Protein AF-A0A951Z6G1-F1 (afdb_monomer)

Nearest PDB structures (foldseek):
  1ems-assembly1_A  TM=3.982E-01  e=7.925E-02  Caenorhabditis elegans
  4cw5-assembly1_B  TM=5.734E-01  e=1.419E+00  Bacillus velezensis FZB42
  4bfa-assembly1_A  TM=3.305E-01  e=5.021E-01  Escherichia coli K-12
  4cw5-assembly1_A  TM=4.698E-01  e=5.347E+00  Bacillus velezensis FZB42
  4bfa-assembly2_B  TM=3.394E-01  e=3.003E+00  Escherichia coli K-12

Secondary structure (DSSP, 8-state):
-EEEEEEE-S----SS----------TTSS--------SPPTT--EEEEEEEE-SSSSSS--TTPPB-TT-EEE-SS-EEE--TTSEEEEE--SSEEEEE-PPTTEE--B-TT--B--EEEE-TT-----TT--PPP--SPPS---EEEEE----SEEEEEEEB---B-SHHHHHHHIIIIIHHHTT---SEEEEES-SBSS-GGGHHHHHHHHHTT-S-EEEE--TTSS-TT-SSGGGTTHHHHHHH--SSEEEEETTEEEEE---EEEEEEEE-TTSPEEEEE--HHHHHHHHHHHHHTS-TTSEEEEE-SS-GGGBTTHHHHHHHHHT-SSEEEEE--SSS-EEEEE-GGGT--SSSPEEEEEPPBSSSSSS-SSB-TTS-B----TTSPPSEEEEEEEETTEEEEEEEETTS-TT--EEEE--S---TTTTTTPEEEEEETT--TT---EE-STTTSPPEEPEEEEE--HHHHHHHHHHHHS---

Radius of gyration: 23.87 Å; Cα contacts (8 Å, |Δi|>4): 1150; chains: 1; bounding box: 63×53×75 Å

Structure (mmCIF, N/CA/C/O backbone):
data_AF-A0A951Z6G1-F1
#
_entry.id   AF-A0A951Z6G1-F1
#
loop_
_atom_site.group_PDB
_atom_site.id
_atom_site.type_symbol
_atom_site.label_atom_id
_atom_site.label_alt_id
_atom_site.label_comp_id
_atom_site.label_asym_id
_atom_site.label_entity_id
_atom_site.label_seq_id
_atom_site.pdbx_PDB_ins_code
_atom_site.Cartn_x
_atom_site.Cartn_y
_atom_site.Cartn_z
_atom_site.occupancy
_atom_site.B_iso_or_equiv
_atom_site.auth_seq_id
_atom_site.auth_comp_id
_atom_site.auth_asym_id
_atom_site.auth_atom_id
_atom_site.pdbx_PDB_model_num
ATOM 1 N N . MET A 1 1 ? -26.902 8.037 33.866 1.00 57.97 1 MET A N 1
ATOM 2 C CA . MET A 1 1 ? -25.616 7.777 33.207 1.00 57.97 1 MET A CA 1
ATOM 3 C C . MET A 1 1 ? -25.495 8.686 32.016 1.00 57.97 1 MET A C 1
ATOM 5 O O . MET A 1 1 ? -26.462 8.793 31.263 1.00 57.97 1 MET A O 1
ATOM 9 N N . SER A 1 2 ? -24.341 9.326 31.852 1.00 50.84 2 SER A N 1
ATOM 10 C CA . SER A 1 2 ? -23.960 9.840 30.542 1.00 50.84 2 SER A CA 1
ATOM 11 C C . SER A 1 2 ? -23.234 8.713 29.802 1.00 50.84 2 SER A C 1
ATOM 13 O O . SER A 1 2 ? -22.459 7.964 30.395 1.00 50.84 2 SER A O 1
ATOM 15 N N . ALA A 1 3 ? -23.573 8.510 28.535 1.00 57.66 3 ALA A N 1
ATOM 16 C CA . ALA A 1 3 ? -22.978 7.473 27.709 1.00 57.66 3 ALA A CA 1
ATOM 17 C C . ALA A 1 3 ? -22.070 8.165 26.703 1.00 57.66 3 ALA A C 1
ATOM 19 O O . ALA A 1 3 ? -22.550 8.984 25.918 1.00 57.66 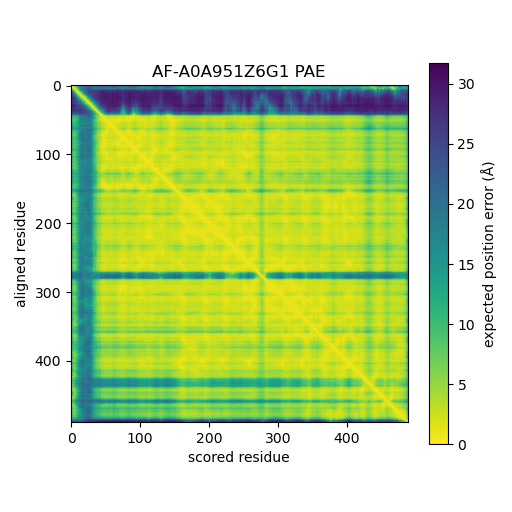3 ALA A O 1
ATOM 20 N N . LYS A 1 4 ? -20.768 7.885 26.747 1.00 69.88 4 LYS A N 1
ATOM 21 C CA . LYS A 1 4 ? -19.795 8.486 25.835 1.00 69.88 4 LYS A CA 1
ATOM 22 C C . LYS A 1 4 ? -18.987 7.400 25.149 1.00 69.88 4 LYS A C 1
ATOM 24 O O . LYS A 1 4 ? -18.663 6.385 25.754 1.00 69.88 4 LYS A O 1
ATOM 29 N N . TRP A 1 5 ? -18.616 7.624 23.901 1.00 70.00 5 TRP A N 1
ATOM 30 C CA . TRP A 1 5 ? -17.645 6.766 23.234 1.00 70.00 5 TRP A CA 1
ATOM 31 C C . TRP A 1 5 ? -16.451 7.593 22.773 1.00 70.00 5 TRP A C 1
ATOM 33 O O . TRP A 1 5 ? -16.589 8.759 22.392 1.00 70.00 5 TRP A O 1
ATOM 43 N N . ILE A 1 6 ? -15.271 6.999 22.889 1.00 65.06 6 ILE A N 1
ATOM 44 C CA . ILE A 1 6 ? -13.985 7.635 22.658 1.00 65.06 6 ILE A CA 1
ATOM 45 C C . ILE A 1 6 ? -13.735 7.641 21.157 1.00 65.06 6 ILE A C 1
ATOM 47 O O . ILE A 1 6 ? -13.637 6.587 20.535 1.00 65.06 6 ILE A O 1
ATOM 51 N N . LEU A 1 7 ? -13.602 8.836 20.586 1.00 46.91 7 LEU A N 1
ATOM 52 C CA . LEU A 1 7 ? -12.896 8.986 19.322 1.00 46.91 7 LEU A CA 1
ATOM 53 C C . LEU A 1 7 ? -11.455 9.323 19.675 1.00 46.91 7 LEU A C 1
ATOM 55 O O . LEU A 1 7 ? -11.222 10.364 20.294 1.00 46.91 7 LEU A O 1
ATOM 59 N N . ALA A 1 8 ? -10.513 8.474 19.274 1.00 47.75 8 ALA A N 1
ATOM 60 C CA . ALA A 1 8 ? -9.094 8.709 19.478 1.00 47.75 8 ALA A CA 1
ATOM 61 C C . ALA A 1 8 ? -8.681 10.032 18.827 1.00 47.75 8 ALA A C 1
ATOM 63 O O . ALA A 1 8 ? -8.453 10.153 17.624 1.00 47.75 8 ALA A O 1
ATOM 64 N N . SER A 1 9 ? -8.658 11.072 19.641 1.00 37.06 9 SER A N 1
ATOM 65 C CA . SER A 1 9 ? -8.264 12.403 19.239 1.00 37.06 9 SER A CA 1
ATOM 66 C C . SER A 1 9 ? -7.550 13.014 20.423 1.00 37.06 9 SER A C 1
ATOM 68 O O . SER A 1 9 ? -8.055 13.030 21.543 1.00 37.06 9 SER A O 1
ATOM 70 N N . LEU A 1 10 ? -6.337 13.463 20.109 1.00 37.25 10 LEU A N 1
ATOM 71 C CA . LEU A 1 10 ? -5.234 13.805 20.997 1.00 37.25 10 LEU A CA 1
ATOM 72 C C . LEU A 1 10 ? -4.465 12.587 21.508 1.00 37.25 10 LEU A C 1
ATOM 74 O O . LEU A 1 10 ? -4.662 12.093 22.615 1.00 37.25 10 LEU A O 1
ATOM 78 N N . ALA A 1 11 ? -3.491 12.192 20.682 1.00 32.25 11 ALA A N 1
ATOM 79 C CA . ALA A 1 11 ? -2.278 11.550 21.149 1.00 32.25 11 ALA A CA 1
ATOM 80 C C . ALA A 1 11 ? -1.806 12.254 22.428 1.00 32.25 11 ALA A C 1
ATOM 82 O O . ALA A 1 11 ? -1.561 13.465 22.449 1.00 32.25 11 ALA A O 1
ATOM 83 N N . ALA A 1 12 ? -1.689 11.490 23.508 1.00 29.45 12 ALA A N 1
ATOM 84 C CA . ALA A 1 12 ? -0.914 11.922 24.645 1.00 29.45 12 ALA A CA 1
ATOM 85 C C . ALA A 1 12 ? 0.524 12.124 24.156 1.00 29.45 12 ALA A C 1
ATOM 87 O O . ALA A 1 12 ? 1.251 11.160 23.929 1.00 29.45 12 ALA A O 1
ATOM 88 N N . VAL A 1 13 ? 0.929 13.383 23.983 1.00 29.73 13 VAL A N 1
ATOM 89 C CA . VAL A 1 13 ? 2.340 13.756 24.008 1.00 29.73 13 VAL A CA 1
ATOM 90 C C . VAL A 1 13 ? 2.827 13.373 25.399 1.00 29.73 13 VAL A C 1
ATOM 92 O O . VAL A 1 13 ? 2.661 14.118 26.361 1.00 29.73 13 VAL A O 1
ATOM 95 N N . VAL A 1 14 ? 3.359 12.164 25.525 1.00 27.12 14 VAL A N 1
ATOM 96 C CA . VAL A 1 14 ? 4.188 11.798 26.658 1.00 27.12 14 VAL A CA 1
ATOM 97 C C . VAL A 1 14 ? 5.568 11.523 26.107 1.00 27.12 14 VAL A C 1
ATOM 99 O O . VAL A 1 14 ? 5.737 10.737 25.181 1.00 27.12 14 VAL A O 1
ATOM 102 N N . ALA A 1 15 ? 6.519 12.278 26.638 1.00 27.67 15 ALA A N 1
ATOM 103 C CA . ALA A 1 15 ? 7.871 12.410 26.147 1.00 27.67 15 ALA A CA 1
ATOM 104 C C . ALA A 1 15 ? 8.608 11.064 26.083 1.00 27.67 15 ALA A C 1
ATOM 106 O O . ALA A 1 15 ? 9.144 10.583 27.076 1.00 27.67 15 ALA A O 1
ATOM 107 N N . SER A 1 16 ? 8.700 10.530 24.874 1.00 26.66 16 SER A N 1
ATOM 108 C CA . SER A 1 16 ? 9.868 9.821 24.361 1.00 26.66 16 SER A CA 1
ATOM 109 C C . SER A 1 16 ? 10.125 10.447 22.993 1.00 26.66 16 SER A C 1
ATOM 111 O O . SER A 1 16 ? 9.338 10.253 22.077 1.00 26.66 16 SER A O 1
ATOM 113 N N . ALA A 1 17 ? 11.152 11.298 22.919 1.00 27.00 17 ALA A N 1
ATOM 114 C CA . ALA A 1 17 ? 11.547 12.089 21.752 1.00 27.00 17 ALA A CA 1
ATOM 115 C C . ALA A 1 17 ? 10.390 12.837 21.055 1.00 27.00 17 ALA A C 1
ATOM 117 O O . ALA A 1 17 ? 9.762 12.370 20.110 1.00 27.00 17 ALA A O 1
ATOM 118 N N . LEU A 1 18 ? 10.162 14.073 21.503 1.00 25.45 18 LEU A N 1
ATOM 119 C CA . LEU A 1 18 ? 9.536 15.109 20.688 1.00 25.45 18 LEU A CA 1
ATOM 120 C C . LEU A 1 18 ? 10.263 15.204 19.332 1.00 25.45 18 LEU A C 1
ATOM 122 O O . LEU A 1 18 ? 11.235 15.944 19.200 1.00 25.45 18 LEU A O 1
ATOM 126 N N . VAL A 1 19 ? 9.729 14.554 18.299 1.00 29.00 19 VAL A N 1
ATOM 127 C CA . VAL A 1 19 ? 9.637 15.202 16.989 1.00 29.00 19 VAL A CA 1
ATOM 128 C C . VAL A 1 19 ? 8.442 16.138 17.106 1.00 29.00 19 VAL A C 1
ATOM 130 O O . VAL A 1 19 ? 7.325 15.849 16.686 1.00 29.00 19 VAL A O 1
ATOM 133 N N . ALA A 1 20 ? 8.652 17.254 17.807 1.00 24.20 20 ALA A N 1
ATOM 134 C CA . ALA A 1 20 ? 7.777 18.396 17.646 1.00 24.20 20 ALA A CA 1
ATOM 135 C C . ALA A 1 20 ? 7.789 18.711 16.153 1.00 24.20 20 ALA A C 1
ATOM 137 O O . ALA A 1 20 ? 8.862 18.970 15.619 1.00 24.20 20 ALA A O 1
ATOM 138 N N . SER A 1 21 ? 6.639 18.664 15.480 1.00 32.22 21 SER A N 1
ATOM 139 C CA . SER A 1 21 ? 6.540 19.229 14.141 1.00 32.22 21 SER A CA 1
ATOM 140 C C . SER A 1 21 ? 6.847 20.724 14.269 1.00 32.22 21 SER A C 1
ATOM 142 O O . SER A 1 21 ? 6.085 21.430 14.944 1.00 32.22 21 SER A O 1
ATOM 144 N N . PRO A 1 22 ? 7.899 21.259 13.634 1.00 28.27 22 PRO A N 1
ATOM 145 C CA . PRO A 1 22 ? 7.950 22.658 13.322 1.00 28.27 22 PRO A CA 1
ATOM 146 C C . PRO A 1 22 ? 7.551 22.729 11.850 1.00 28.27 22 PRO A C 1
ATOM 148 O O . PRO A 1 22 ? 8.407 22.800 10.970 1.00 28.27 22 PRO A O 1
ATOM 151 N N . TRP A 1 23 ? 6.248 22.742 11.563 1.00 33.34 23 TRP A N 1
ATOM 152 C CA . TRP A 1 23 ? 5.764 23.385 10.340 1.00 33.34 23 TRP A CA 1
ATOM 153 C C . TRP A 1 23 ? 5.976 24.898 10.488 1.00 33.34 23 TRP A C 1
ATOM 155 O O . TRP A 1 23 ? 5.039 25.688 10.515 1.00 33.34 23 TRP A O 1
ATOM 165 N N . ASN A 1 24 ? 7.235 25.304 10.639 1.00 28.45 24 ASN A N 1
ATOM 166 C CA . ASN A 1 24 ? 7.666 26.670 10.475 1.00 28.45 24 ASN A CA 1
ATOM 167 C C . ASN A 1 24 ? 8.230 26.731 9.064 1.00 28.45 24 ASN A C 1
ATOM 169 O O . ASN A 1 24 ? 9.271 26.149 8.764 1.00 28.45 24 ASN A O 1
ATOM 173 N N . ARG A 1 25 ? 7.470 27.378 8.179 1.00 36.50 25 ARG A N 1
ATOM 174 C CA . ARG A 1 25 ? 7.913 27.713 6.831 1.00 36.50 25 ARG A CA 1
ATOM 175 C C . ARG A 1 25 ? 9.203 28.517 6.948 1.00 36.50 25 ARG A C 1
ATOM 177 O O . ARG A 1 25 ? 9.147 29.698 7.274 1.00 36.50 25 ARG A O 1
ATOM 184 N N . ASP A 1 26 ? 10.332 27.896 6.642 1.00 27.97 26 ASP A N 1
ATOM 185 C CA . ASP A 1 26 ? 11.486 28.627 6.142 1.00 27.97 26 ASP A CA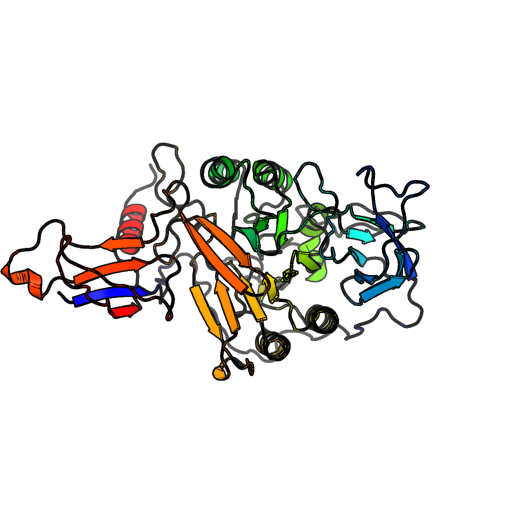 1
ATOM 186 C C . ASP A 1 26 ? 11.399 28.614 4.605 1.00 27.97 26 ASP A C 1
ATOM 188 O O . ASP A 1 26 ? 11.589 27.561 3.992 1.00 27.97 26 ASP A O 1
ATOM 192 N N . PRO A 1 27 ? 11.069 29.739 3.943 1.00 32.19 27 PRO A N 1
ATOM 193 C CA . PRO A 1 27 ? 10.955 29.797 2.487 1.00 32.19 27 PRO A CA 1
ATOM 194 C C . PRO A 1 27 ? 12.299 29.650 1.753 1.00 32.19 27 PRO A C 1
ATOM 196 O O . PRO A 1 27 ? 12.330 29.831 0.535 1.00 32.19 27 PRO A O 1
ATOM 199 N N . LYS A 1 28 ? 13.419 29.415 2.458 1.00 32.69 28 LYS A N 1
ATOM 200 C CA . LYS A 1 28 ? 14.771 29.497 1.885 1.00 32.69 28 LYS A CA 1
ATOM 201 C C . LYS A 1 28 ? 15.706 28.318 2.189 1.00 32.69 28 LYS A C 1
ATOM 203 O O . LYS A 1 28 ? 16.915 28.458 2.015 1.00 32.69 28 LYS A O 1
ATOM 208 N N . ALA A 1 29 ? 15.190 27.141 2.540 1.00 31.66 29 ALA A N 1
ATOM 209 C CA . ALA A 1 29 ? 16.024 25.944 2.658 1.00 31.66 29 ALA A CA 1
ATOM 210 C C . ALA A 1 29 ? 16.145 25.193 1.312 1.00 31.66 29 ALA A C 1
ATOM 212 O O . ALA A 1 29 ? 15.250 24.463 0.909 1.00 31.66 29 ALA A O 1
ATOM 213 N N . VAL A 1 30 ? 17.291 25.405 0.657 1.00 35.09 30 VAL A N 1
ATOM 214 C CA . VAL A 1 30 ? 17.966 24.533 -0.325 1.00 35.09 30 VAL A CA 1
ATOM 215 C C . VAL A 1 30 ? 17.214 24.212 -1.630 1.00 35.09 30 VAL A C 1
ATOM 217 O O . VAL A 1 30 ? 16.423 23.285 -1.732 1.00 35.09 30 VAL A O 1
ATOM 220 N N . GLY A 1 31 ? 17.577 24.967 -2.673 1.00 31.91 31 GLY A N 1
ATOM 221 C CA . GLY A 1 31 ? 17.895 24.426 -4.001 1.00 31.91 31 GLY A CA 1
ATOM 222 C C . GLY A 1 31 ? 16.860 23.529 -4.677 1.00 31.91 31 GLY A C 1
ATOM 223 O O . GLY A 1 31 ? 17.040 22.321 -4.762 1.00 31.91 31 GLY A O 1
ATOM 224 N N . ARG A 1 32 ? 15.842 24.143 -5.288 1.00 48.81 32 ARG A N 1
ATOM 225 C CA . ARG A 1 32 ? 15.120 23.533 -6.412 1.00 48.81 32 ARG A CA 1
ATOM 226 C C . ARG A 1 32 ? 16.087 23.289 -7.570 1.00 48.81 32 ARG A C 1
ATOM 228 O O . ARG A 1 32 ? 16.425 24.259 -8.239 1.00 48.81 32 ARG A O 1
ATOM 235 N N . THR A 1 33 ? 16.430 22.036 -7.852 1.00 36.88 33 THR A N 1
ATOM 236 C CA . THR A 1 33 ? 16.810 21.570 -9.198 1.00 36.88 33 THR A CA 1
ATOM 237 C C . THR A 1 33 ? 16.587 20.058 -9.323 1.00 36.88 33 THR A C 1
ATOM 239 O O . THR A 1 33 ? 17.530 19.306 -9.538 1.00 36.88 33 THR A O 1
ATOM 242 N N . GLU A 1 34 ? 15.343 19.589 -9.230 1.00 41.75 34 GLU A N 1
ATOM 243 C CA . GLU A 1 34 ? 14.960 18.553 -10.191 1.00 41.75 34 GLU A CA 1
ATOM 244 C C . GLU A 1 34 ? 14.502 19.307 -11.437 1.00 41.75 34 GLU A C 1
ATOM 246 O O . GLU A 1 34 ? 13.500 20.026 -11.417 1.00 41.75 34 GLU A O 1
ATOM 251 N N . SER A 1 35 ? 15.302 19.238 -12.498 1.00 38.47 35 SER A N 1
ATOM 252 C CA . SER A 1 35 ? 14.890 19.731 -13.807 1.00 38.47 35 SER A CA 1
ATOM 253 C C . SER A 1 35 ? 13.594 19.012 -14.206 1.00 38.47 35 SER A C 1
ATOM 255 O O . SER A 1 35 ? 13.541 17.787 -14.106 1.00 38.47 35 SER A O 1
ATOM 257 N N . PRO A 1 36 ? 12.553 19.724 -14.670 1.00 39.50 36 PRO A N 1
ATOM 258 C CA . PRO A 1 36 ? 11.258 19.144 -15.025 1.00 39.50 36 PRO A CA 1
ATOM 259 C C . PRO A 1 36 ? 11.295 18.379 -16.359 1.00 39.50 36 PRO A C 1
ATOM 261 O O . PRO A 1 36 ? 10.338 18.451 -17.128 1.00 39.50 36 PRO A O 1
ATOM 264 N N . ASP A 1 37 ? 12.374 17.651 -16.663 1.00 44.97 37 ASP A N 1
ATOM 265 C CA . ASP A 1 37 ? 12.417 16.805 -17.858 1.00 44.97 37 ASP A CA 1
ATOM 266 C C . ASP A 1 37 ? 11.613 15.520 -17.593 1.00 44.97 37 ASP A C 1
ATOM 268 O O . ASP A 1 37 ? 12.118 14.442 -17.283 1.00 44.97 37 ASP A O 1
ATOM 272 N N . LEU A 1 38 ? 10.290 15.696 -17.619 1.00 51.72 38 LEU A N 1
ATOM 273 C CA . LEU A 1 38 ? 9.233 14.724 -17.314 1.00 51.72 38 LEU A CA 1
ATOM 274 C C . LEU A 1 38 ? 9.062 13.655 -18.414 1.00 51.72 38 LEU A C 1
ATOM 276 O O . LEU A 1 38 ? 8.146 12.825 -18.367 1.00 51.72 38 LEU A O 1
ATOM 280 N N . SER A 1 39 ? 9.945 13.684 -19.406 1.00 54.19 39 SER A N 1
ATOM 281 C CA . SER A 1 39 ? 10.190 12.677 -20.427 1.00 54.19 39 SER A CA 1
ATOM 282 C C . SER A 1 39 ? 11.698 12.588 -20.597 1.00 54.19 39 SER A C 1
ATOM 284 O O . SER A 1 39 ? 12.360 13.616 -20.610 1.00 54.19 39 SER A O 1
ATOM 286 N N . LEU A 1 40 ? 12.254 11.393 -20.764 1.00 61.72 40 LEU A N 1
ATOM 287 C CA . LEU A 1 40 ? 13.624 11.284 -21.261 1.00 61.72 40 LEU A CA 1
ATOM 288 C C . LEU A 1 40 ? 13.756 12.091 -22.565 1.00 61.72 40 LEU A C 1
ATOM 290 O O . LEU A 1 40 ? 12.845 12.047 -23.397 1.00 61.72 40 LEU A O 1
ATOM 294 N N . ALA A 1 41 ? 14.846 12.853 -22.700 1.00 59.00 41 ALA A N 1
ATOM 295 C CA . ALA A 1 41 ? 15.070 13.793 -23.798 1.00 59.00 41 ALA A CA 1
ATOM 296 C C . ALA A 1 41 ? 14.759 13.186 -25.182 1.00 59.00 41 ALA A C 1
ATOM 298 O O . ALA A 1 41 ? 14.934 11.984 -25.409 1.00 59.00 41 ALA A O 1
ATOM 299 N N . GLN A 1 42 ? 14.340 14.020 -26.144 1.00 59.62 42 GLN A N 1
ATOM 300 C CA . GLN A 1 42 ? 14.199 13.587 -27.541 1.00 59.62 42 GLN A CA 1
ATOM 301 C C . GLN A 1 42 ? 15.495 12.907 -28.015 1.00 59.62 42 GLN A C 1
ATOM 303 O O . GLN A 1 42 ? 16.554 13.529 -28.024 1.00 59.62 42 GLN A O 1
ATOM 308 N N . GLY A 1 43 ? 15.400 11.633 -28.408 1.00 70.00 43 GLY A N 1
ATOM 309 C CA . GLY A 1 43 ? 16.550 10.818 -28.820 1.00 70.00 43 GLY A CA 1
ATOM 310 C C . GLY A 1 43 ? 17.082 9.843 -27.764 1.00 70.00 43 GLY A C 1
ATOM 311 O O . GLY A 1 43 ? 18.059 9.154 -28.049 1.00 70.00 43 GLY A O 1
ATOM 312 N N . ALA A 1 44 ? 16.453 9.742 -26.587 1.00 84.19 44 ALA A N 1
ATOM 313 C CA . ALA A 1 44 ? 16.765 8.693 -25.617 1.00 84.19 44 ALA A CA 1
ATOM 314 C C . ALA A 1 44 ? 16.642 7.285 -26.239 1.00 84.19 44 ALA A C 1
ATOM 316 O O . ALA A 1 44 ? 15.768 7.061 -27.090 1.00 84.19 44 ALA A O 1
ATOM 317 N N . PRO A 1 45 ? 17.503 6.330 -25.839 1.00 93.62 45 PRO A N 1
ATOM 318 C CA . PRO A 1 45 ? 17.384 4.960 -26.303 1.00 93.62 45 PRO A CA 1
ATOM 319 C C . PRO A 1 45 ? 16.051 4.369 -25.831 1.00 93.62 45 PRO A C 1
ATOM 321 O O . PRO A 1 45 ? 15.468 4.790 -24.831 1.00 93.62 45 PRO A O 1
ATOM 324 N N . MET A 1 46 ? 15.540 3.408 -26.595 1.00 96.19 46 MET A N 1
ATOM 325 C CA . MET A 1 46 ? 14.219 2.830 -26.368 1.00 96.19 46 MET A CA 1
ATOM 326 C C . MET A 1 46 ? 14.366 1.360 -26.010 1.00 96.19 46 MET A C 1
ATOM 328 O O . MET A 1 46 ? 14.990 0.607 -26.755 1.00 96.19 46 MET A O 1
ATOM 332 N N . ALA A 1 47 ? 13.766 0.970 -24.895 1.00 97.94 47 ALA A N 1
ATOM 333 C CA . ALA A 1 47 ? 13.575 -0.409 -24.512 1.00 97.94 47 ALA A CA 1
ATOM 334 C C . ALA A 1 47 ? 12.284 -0.918 -25.139 1.00 97.94 47 ALA A C 1
ATOM 336 O O . ALA A 1 47 ? 11.331 -0.161 -25.350 1.00 97.94 47 ALA A O 1
ATOM 337 N N . GLU A 1 48 ? 12.259 -2.205 -25.434 1.00 98.44 48 GLU A N 1
ATOM 338 C CA . GLU A 1 48 ? 11.127 -2.867 -26.053 1.00 98.44 48 GLU A CA 1
ATOM 339 C C . GLU A 1 48 ? 10.921 -4.245 -25.440 1.00 98.44 48 GLU A C 1
ATOM 341 O O . GLU A 1 48 ? 11.824 -4.8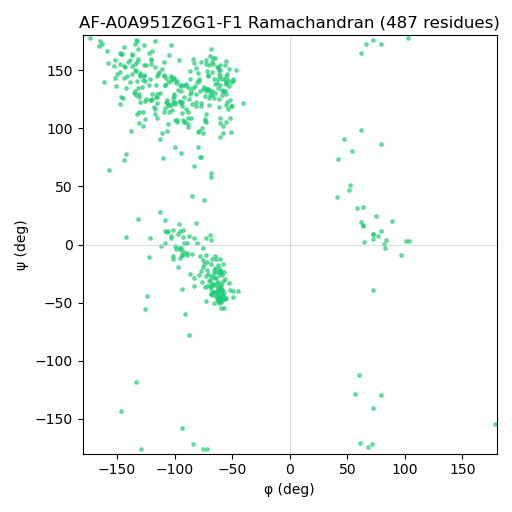34 -24.837 1.00 98.44 48 GLU A O 1
ATOM 346 N N . GLY A 1 49 ? 9.698 -4.738 -25.560 1.00 98.44 49 GLY A N 1
ATOM 347 C CA . GLY A 1 49 ? 9.300 -5.960 -24.896 1.00 98.44 49 GLY A CA 1
ATOM 348 C C . GLY A 1 49 ? 7.910 -6.415 -25.287 1.00 98.44 49 GLY A C 1
ATOM 349 O O . GLY A 1 49 ? 7.220 -5.752 -26.069 1.00 98.44 49 GLY A O 1
ATOM 350 N N . VAL A 1 50 ? 7.491 -7.558 -24.742 1.00 98.75 50 VAL A N 1
ATOM 351 C CA . VAL A 1 50 ? 6.165 -8.126 -24.996 1.00 98.75 50 VAL A CA 1
ATOM 352 C C . VAL A 1 50 ? 5.461 -8.512 -23.705 1.00 98.75 50 VAL A C 1
ATOM 354 O O . VAL A 1 50 ? 5.998 -9.253 -22.891 1.00 98.75 50 VAL A O 1
ATOM 357 N N . VAL A 1 51 ? 4.214 -8.074 -23.544 1.00 98.88 51 VAL A N 1
ATOM 358 C CA . VAL A 1 51 ? 3.299 -8.655 -22.556 1.00 98.88 51 VAL A CA 1
ATOM 359 C C . VAL A 1 51 ? 2.590 -9.841 -23.202 1.00 98.88 51 VAL A C 1
ATOM 361 O O . VAL A 1 51 ? 1.985 -9.690 -24.267 1.00 98.88 51 VAL A O 1
ATOM 364 N N . PHE A 1 52 ? 2.651 -11.023 -22.591 1.00 98.69 52 PHE A N 1
ATOM 365 C CA . PHE A 1 52 ? 2.128 -12.258 -23.185 1.00 98.69 52 PHE A CA 1
ATOM 366 C C . PHE A 1 52 ? 1.307 -13.099 -22.204 1.00 98.69 52 PHE A C 1
ATOM 368 O O . PHE A 1 52 ? 1.456 -13.005 -20.988 1.00 98.69 52 PHE A O 1
ATOM 375 N N . GLU A 1 53 ? 0.409 -13.911 -22.765 1.00 98.44 53 GLU A N 1
ATOM 376 C CA . GLU A 1 53 ? -0.373 -14.899 -22.025 1.00 98.44 53 GLU A CA 1
ATOM 377 C C . GLU A 1 53 ? 0.492 -16.137 -21.766 1.00 98.44 53 GLU A C 1
ATOM 379 O O . GLU A 1 53 ? 0.593 -17.003 -22.635 1.00 98.44 53 GLU A O 1
ATOM 384 N N . ASP A 1 54 ? 1.083 -16.201 -20.574 1.00 98.19 54 ASP A N 1
ATOM 385 C CA . ASP A 1 54 ? 1.862 -17.329 -20.061 1.00 98.19 54 ASP A CA 1
ATOM 386 C C . ASP A 1 54 ? 0.909 -18.461 -19.649 1.00 98.19 54 ASP A C 1
ATOM 388 O O . ASP A 1 54 ? 0.282 -18.455 -18.582 1.00 98.19 54 ASP A O 1
ATOM 392 N N . ARG A 1 55 ? 0.715 -19.414 -20.558 1.00 96.75 55 ARG A N 1
ATOM 393 C CA . ARG A 1 55 ? -0.291 -20.475 -20.422 1.00 96.75 55 ARG A CA 1
ATOM 394 C C . ARG A 1 55 ? 0.209 -21.629 -19.578 1.00 96.75 55 ARG A C 1
ATOM 396 O O . ARG A 1 55 ? -0.614 -22.319 -18.972 1.00 96.75 55 ARG A O 1
ATOM 403 N N . ASN A 1 56 ? 1.518 -21.860 -19.564 1.00 95.88 56 ASN A N 1
ATOM 404 C CA . ASN A 1 56 ? 2.136 -22.937 -18.796 1.00 95.88 56 ASN A CA 1
ATOM 405 C C . ASN A 1 56 ? 2.721 -22.458 -17.454 1.00 95.88 56 ASN A C 1
ATOM 407 O O . ASN A 1 56 ? 3.123 -23.298 -16.650 1.00 95.88 56 ASN A O 1
ATOM 411 N N . ARG A 1 57 ? 2.677 -21.146 -17.185 1.00 96.44 57 ARG A N 1
ATOM 412 C CA . ARG A 1 57 ? 3.102 -20.489 -15.942 1.00 96.44 57 ARG A CA 1
ATOM 413 C C . ARG A 1 57 ? 4.595 -20.641 -15.659 1.00 96.44 57 ARG A C 1
ATOM 415 O O . ARG A 1 57 ? 4.990 -20.741 -14.497 1.00 96.44 57 ARG A O 1
ATOM 422 N N . ASN A 1 58 ? 5.423 -20.695 -16.700 1.00 95.50 58 ASN A N 1
ATOM 423 C CA . ASN A 1 58 ? 6.873 -20.825 -16.549 1.00 95.50 58 ASN A CA 1
ATOM 424 C C . ASN A 1 58 ? 7.614 -19.470 -16.571 1.00 95.50 58 ASN A C 1
ATOM 426 O O . ASN A 1 58 ? 8.835 -19.439 -16.394 1.00 95.50 58 ASN A O 1
ATOM 430 N N . GLY A 1 59 ? 6.896 -18.360 -16.782 1.00 95.44 59 GLY A N 1
ATOM 431 C CA . GLY A 1 59 ? 7.436 -17.004 -16.842 1.00 95.44 59 GLY A CA 1
ATOM 432 C C . GLY A 1 59 ? 8.247 -16.691 -18.102 1.00 95.44 59 GLY A C 1
ATOM 433 O O . GLY A 1 59 ? 8.902 -15.652 -18.155 1.00 95.44 59 GLY A O 1
ATOM 434 N N . ARG A 1 60 ? 8.250 -17.571 -19.107 1.00 95.25 60 ARG A N 1
ATOM 435 C CA . ARG A 1 60 ? 9.003 -17.433 -20.356 1.00 95.25 60 ARG A CA 1
ATOM 436 C C . ARG A 1 60 ? 8.047 -17.481 -21.529 1.00 95.25 60 ARG A C 1
ATOM 438 O O . ARG A 1 60 ? 7.173 -18.328 -21.586 1.00 95.25 60 ARG A O 1
ATOM 445 N N . ARG A 1 61 ? 8.265 -16.603 -22.502 1.00 95.88 61 ARG A N 1
ATOM 446 C CA . ARG A 1 61 ? 7.436 -16.569 -23.700 1.00 95.88 61 ARG A CA 1
ATOM 447 C C . ARG A 1 61 ? 7.752 -17.750 -24.615 1.00 95.88 61 ARG A C 1
ATOM 449 O O . ARG A 1 61 ? 8.782 -17.752 -25.292 1.00 95.88 61 ARG A O 1
ATOM 456 N N . ASP A 1 62 ? 6.837 -18.709 -24.681 1.00 96.38 62 ASP A N 1
ATOM 457 C CA . ASP A 1 62 ? 6.975 -19.917 -25.495 1.00 96.38 62 ASP A CA 1
ATOM 458 C C . ASP A 1 62 ? 6.289 -19.810 -26.876 1.00 96.38 62 ASP A C 1
ATOM 460 O O . ASP A 1 62 ? 5.364 -19.011 -27.083 1.00 96.38 62 ASP A O 1
ATOM 464 N N . PRO A 1 63 ? 6.692 -20.633 -27.870 1.00 95.38 63 PRO A N 1
ATOM 465 C CA . PRO A 1 63 ? 5.990 -20.714 -29.147 1.00 95.38 63 PRO A CA 1
ATOM 466 C C . PRO A 1 63 ? 4.494 -21.020 -28.968 1.00 95.38 63 PRO A C 1
ATOM 468 O O . PRO A 1 63 ? 4.109 -22.044 -28.412 1.00 95.38 63 PRO A O 1
ATOM 471 N N . GLY A 1 64 ? 3.637 -20.142 -29.495 1.00 92.75 64 GLY A N 1
ATOM 472 C CA . GLY A 1 64 ? 2.176 -20.269 -29.403 1.00 92.75 64 GLY A CA 1
ATOM 473 C C . GLY A 1 64 ? 1.534 -19.462 -28.270 1.00 92.75 64 GLY A C 1
ATOM 474 O O . GLY A 1 64 ? 0.304 -19.314 -28.260 1.00 92.75 64 GLY A O 1
ATOM 475 N N . GLU A 1 65 ? 2.335 -18.882 -27.376 1.00 96.81 65 GLU A N 1
ATOM 476 C CA . GLU A 1 65 ? 1.868 -17.904 -26.398 1.00 96.81 65 GLU A CA 1
ATOM 477 C C . GLU A 1 65 ? 1.668 -16.546 -27.062 1.00 96.81 65 GLU A C 1
ATOM 479 O O . GLU A 1 65 ? 2.547 -15.982 -27.724 1.00 96.81 65 GLU A O 1
ATOM 484 N N . ARG A 1 66 ? 0.435 -16.055 -26.957 1.00 97.00 66 ARG A N 1
ATOM 485 C CA . ARG A 1 66 ? -0.000 -14.855 -27.665 1.00 97.00 66 ARG A CA 1
ATOM 486 C C . ARG A 1 66 ? 0.342 -13.629 -26.837 1.00 97.00 66 ARG A C 1
ATOM 488 O O . ARG A 1 66 ? 0.169 -13.638 -25.621 1.00 97.00 66 ARG A O 1
ATOM 495 N N . GLY A 1 67 ? 0.749 -12.562 -27.515 1.00 98.12 67 GLY A N 1
ATOM 496 C CA . GLY A 1 67 ? 0.802 -11.246 -26.896 1.00 98.12 67 GLY A CA 1
ATOM 497 C C . GLY A 1 67 ? -0.585 -10.787 -26.445 1.00 98.12 67 GLY A C 1
ATOM 498 O O . GLY A 1 67 ? -1.599 -11.169 -27.039 1.00 98.12 67 GLY A O 1
ATOM 499 N N . ILE A 1 68 ? -0.626 -9.978 -25.393 1.00 98.56 68 ILE A N 1
ATOM 500 C CA . ILE A 1 68 ? -1.856 -9.411 -24.839 1.00 98.56 68 ILE A CA 1
ATOM 501 C C . ILE A 1 68 ? -1.902 -7.940 -25.232 1.00 98.56 68 ILE A C 1
ATOM 503 O O . ILE A 1 68 ? -1.007 -7.188 -24.876 1.00 98.56 68 ILE A O 1
ATOM 507 N N . ALA A 1 69 ? -2.934 -7.540 -25.971 1.00 98.44 69 ALA A N 1
ATOM 508 C CA . ALA A 1 69 ? -3.119 -6.163 -26.419 1.00 98.44 69 ALA A CA 1
ATOM 509 C C . ALA A 1 69 ? -3.776 -5.285 -25.345 1.00 98.44 69 ALA A C 1
ATOM 511 O O . ALA A 1 69 ? -4.522 -5.783 -24.503 1.00 98.44 69 ALA A O 1
ATOM 512 N N . GLY A 1 70 ? -3.562 -3.968 -25.422 1.00 98.12 70 GLY A N 1
ATOM 513 C CA . GLY A 1 70 ? -4.206 -3.000 -24.528 1.00 98.12 70 GLY A CA 1
ATOM 514 C C . GLY A 1 70 ? -3.694 -2.987 -23.081 1.00 98.12 70 GLY A C 1
ATOM 515 O O . GLY A 1 70 ? -4.304 -2.330 -22.241 1.00 98.12 70 GLY A O 1
ATOM 516 N N . VAL A 1 71 ? -2.604 -3.691 -22.768 1.00 98.69 71 VAL A N 1
ATOM 517 C CA . VAL A 1 71 ? -1.981 -3.679 -21.440 1.00 98.69 71 VAL A CA 1
ATOM 518 C C . VAL A 1 71 ? -1.071 -2.463 -21.311 1.00 98.69 71 VAL A C 1
ATOM 520 O O . VAL A 1 71 ? -0.316 -2.139 -22.227 1.00 98.69 71 VAL A O 1
ATOM 523 N N . ARG A 1 72 ? -1.141 -1.782 -20.167 1.00 98.69 72 ARG A N 1
ATOM 524 C CA . ARG A 1 72 ? -0.301 -0.618 -19.872 1.00 98.69 72 ARG A CA 1
ATOM 525 C C . ARG A 1 72 ? 1.056 -1.076 -19.334 1.00 98.69 72 ARG A C 1
ATOM 527 O O . ARG A 1 72 ? 1.116 -1.935 -18.456 1.00 98.69 72 ARG A O 1
ATOM 534 N N . VAL A 1 73 ? 2.130 -0.475 -19.833 1.00 98.88 73 VAL A N 1
ATOM 535 C CA . VAL A 1 73 ? 3.504 -0.654 -19.337 1.00 98.88 73 VAL A CA 1
ATOM 536 C C . VAL A 1 73 ? 4.068 0.721 -19.012 1.00 98.88 73 VAL A C 1
ATOM 538 O O . VAL A 1 73 ? 3.794 1.684 -19.725 1.00 98.88 73 VAL A O 1
ATOM 541 N N . SER A 1 74 ? 4.821 0.834 -17.924 1.00 98.62 74 SER A N 1
ATOM 542 C CA . SER A 1 74 ? 5.336 2.105 -17.416 1.00 98.62 74 SER A CA 1
ATOM 543 C C . SER A 1 74 ? 6.806 1.994 -17.042 1.00 98.62 74 SER A C 1
ATOM 545 O O . SER A 1 74 ? 7.266 0.936 -16.626 1.00 98.62 74 SER A O 1
ATOM 547 N N . ASN A 1 75 ? 7.528 3.107 -17.165 1.00 97.62 75 ASN A N 1
ATOM 548 C CA . ASN A 1 75 ? 8.906 3.265 -16.693 1.00 97.62 75 ASN A CA 1
ATOM 549 C C . ASN A 1 75 ? 9.016 4.269 -15.527 1.00 97.62 75 ASN A C 1
ATOM 551 O O . ASN A 1 75 ? 9.997 5.002 -15.420 1.00 97.62 75 ASN A O 1
ATOM 555 N N . GLN A 1 76 ? 7.940 4.405 -14.740 1.00 95.81 76 GLN A N 1
ATOM 556 C CA . GLN A 1 76 ? 7.775 5.407 -13.676 1.00 95.81 76 GLN A CA 1
ATOM 557 C C . GLN A 1 76 ? 7.737 6.882 -14.147 1.00 95.81 76 GLN A C 1
ATOM 559 O O . GLN A 1 76 ? 7.576 7.792 -13.338 1.00 95.81 76 GLN A O 1
ATOM 564 N N . ARG A 1 77 ? 7.813 7.159 -15.459 1.00 93.94 77 ARG A N 1
ATOM 565 C CA . ARG A 1 77 ? 7.734 8.528 -16.023 1.00 93.94 77 ARG A CA 1
ATOM 566 C C . ARG A 1 77 ? 6.617 8.674 -17.056 1.00 93.94 77 ARG A C 1
ATOM 568 O O . ARG A 1 77 ? 5.866 9.658 -17.066 1.00 93.94 77 ARG A O 1
ATOM 575 N N . VAL A 1 78 ? 6.511 7.694 -17.948 1.00 95.44 78 VAL A N 1
ATOM 576 C CA . VAL A 1 78 ? 5.526 7.634 -19.033 1.00 95.44 78 VAL A CA 1
ATOM 577 C C . VAL A 1 78 ? 4.939 6.229 -19.150 1.00 95.44 78 VAL A C 1
ATOM 579 O O . VAL A 1 78 ? 5.486 5.269 -18.611 1.00 95.44 78 VAL A O 1
ATOM 582 N N . PHE A 1 79 ? 3.817 6.136 -19.863 1.00 97.88 79 PHE A N 1
ATOM 583 C CA . PHE A 1 79 ? 3.128 4.887 -20.162 1.00 97.88 79 PHE A CA 1
ATOM 584 C C . PHE A 1 79 ? 3.173 4.603 -21.660 1.00 97.88 79 PHE A C 1
ATOM 586 O O . PHE A 1 79 ? 3.068 5.527 -22.467 1.00 97.88 79 PHE A O 1
ATOM 593 N N . ASP A 1 80 ? 3.244 3.324 -22.004 1.00 98.19 80 ASP A N 1
ATOM 594 C CA . ASP A 1 80 ? 2.915 2.799 -23.323 1.00 98.19 80 ASP A CA 1
ATOM 595 C C . ASP A 1 80 ? 1.776 1.778 -23.193 1.00 98.19 80 ASP A C 1
ATOM 597 O O . ASP A 1 80 ? 1.508 1.250 -22.109 1.00 98.19 80 ASP A O 1
ATOM 601 N N . THR A 1 81 ? 1.063 1.529 -24.287 1.00 98.38 81 THR A N 1
ATOM 602 C CA . THR A 1 81 ? -0.018 0.542 -24.346 1.00 98.38 81 THR A CA 1
ATOM 603 C C . THR A 1 81 ? 0.299 -0.485 -25.413 1.00 98.38 81 THR A C 1
ATOM 605 O O . THR A 1 81 ? 0.486 -0.147 -26.579 1.00 98.38 81 THR A O 1
ATOM 608 N N . THR A 1 82 ? 0.317 -1.754 -25.018 1.00 98.81 82 THR A N 1
ATOM 609 C CA . THR A 1 82 ? 0.739 -2.840 -25.896 1.00 98.81 82 THR A CA 1
ATOM 610 C C . THR A 1 82 ? -0.126 -2.953 -27.150 1.00 98.81 82 THR A C 1
ATOM 612 O O . THR A 1 82 ? -1.361 -2.928 -27.064 1.00 98.81 82 THR A O 1
ATOM 615 N N . ASP A 1 83 ? 0.512 -3.177 -28.297 1.00 98.62 83 ASP A N 1
ATOM 616 C CA . ASP A 1 83 ? -0.166 -3.373 -29.579 1.00 98.62 83 ASP A CA 1
ATOM 617 C C . ASP A 1 83 ? -0.896 -4.733 -29.691 1.00 98.62 83 ASP A C 1
ATOM 619 O O . ASP A 1 83 ? -0.936 -5.537 -28.761 1.00 98.62 83 ASP A O 1
ATOM 623 N N . SER A 1 84 ? -1.472 -5.027 -30.865 1.00 98.00 84 SER A N 1
ATOM 624 C CA . SER A 1 84 ? -2.182 -6.296 -31.134 1.00 98.00 84 SER A CA 1
ATOM 625 C C . SER A 1 84 ? -1.347 -7.574 -30.939 1.00 98.00 84 SER A C 1
ATOM 627 O O . SER A 1 84 ? -1.908 -8.666 -30.881 1.00 98.00 84 SER A O 1
ATOM 629 N N . GLN A 1 85 ? -0.020 -7.454 -30.881 1.00 97.94 85 GLN A N 1
ATOM 630 C CA . GLN A 1 85 ? 0.931 -8.542 -30.656 1.00 97.94 85 GLN A CA 1
ATOM 631 C C . GLN A 1 85 ? 1.570 -8.466 -29.262 1.00 97.94 85 GLN A C 1
ATOM 633 O O . GLN A 1 85 ? 2.542 -9.178 -29.007 1.00 97.94 85 GLN A O 1
ATOM 638 N N . GLY A 1 86 ? 1.043 -7.626 -28.369 1.00 98.56 86 GLY A N 1
ATOM 639 C CA . GLY A 1 86 ? 1.538 -7.442 -27.009 1.00 98.56 86 GLY A CA 1
ATOM 640 C C . GLY A 1 86 ? 2.809 -6.603 -26.901 1.00 98.56 86 GLY A C 1
ATOM 641 O O . GLY A 1 86 ? 3.382 -6.542 -25.817 1.00 98.56 86 GLY A O 1
ATOM 642 N N . ARG A 1 87 ? 3.283 -5.982 -27.989 1.00 98.81 87 ARG A N 1
ATOM 643 C CA . ARG A 1 87 ? 4.551 -5.238 -27.984 1.00 98.81 87 ARG A CA 1
ATOM 644 C C . ARG A 1 87 ? 4.390 -3.861 -27.365 1.00 98.81 87 ARG A C 1
ATOM 646 O O . ARG A 1 87 ? 3.407 -3.187 -27.659 1.00 98.81 87 ARG A O 1
ATOM 653 N N . TRP A 1 88 ? 5.388 -3.442 -26.600 1.00 98.69 88 TRP A N 1
ATOM 654 C CA . TRP A 1 88 ? 5.506 -2.104 -26.022 1.00 98.69 88 TRP A CA 1
ATOM 655 C C . TRP A 1 88 ? 6.908 -1.533 -26.260 1.00 98.69 88 TRP A C 1
ATOM 657 O O . TRP A 1 88 ? 7.856 -2.279 -26.525 1.00 98.69 88 TRP A O 1
ATOM 667 N N . ARG A 1 89 ? 7.039 -0.208 -26.166 1.00 98.25 89 ARG A N 1
ATOM 668 C CA . ARG A 1 89 ? 8.297 0.516 -26.337 1.00 98.25 89 ARG A CA 1
ATOM 669 C C . ARG A 1 89 ? 8.352 1.769 -25.458 1.00 98.25 89 ARG A C 1
ATOM 671 O O . ARG A 1 89 ? 7.550 2.684 -25.618 1.00 98.25 89 ARG A O 1
ATOM 678 N N . LEU A 1 90 ? 9.340 1.846 -24.568 1.00 97.38 90 LEU A N 1
ATOM 679 C CA . LEU A 1 90 ? 9.509 2.949 -23.612 1.00 97.38 90 LEU A CA 1
ATOM 680 C C . LEU A 1 90 ? 10.942 3.491 -23.635 1.00 97.38 90 LEU A C 1
ATOM 682 O O . LEU A 1 90 ? 11.875 2.714 -23.828 1.00 97.38 90 LEU A O 1
ATOM 686 N N . PRO A 1 91 ? 11.149 4.804 -23.442 1.00 96.44 91 PRO A N 1
ATOM 687 C CA . PRO A 1 91 ? 12.494 5.358 -23.355 1.00 96.44 91 PRO A CA 1
ATOM 688 C C . PRO A 1 91 ? 13.176 4.928 -22.051 1.00 96.44 91 PRO A C 1
ATOM 690 O O . PRO A 1 91 ? 12.492 4.666 -21.056 1.00 96.44 91 PRO A O 1
ATOM 693 N N . TYR A 1 92 ? 14.509 4.891 -22.038 1.00 95.56 92 TYR A N 1
ATOM 694 C CA . TYR A 1 92 ? 15.278 4.575 -20.831 1.00 95.56 92 TYR A CA 1
ATOM 695 C C . TYR A 1 92 ? 16.606 5.329 -20.716 1.00 95.56 92 TYR A C 1
ATOM 697 O O . TYR A 1 92 ? 17.109 5.893 -21.688 1.00 95.56 92 TYR A O 1
ATOM 705 N N . ASP A 1 93 ? 17.147 5.328 -19.504 1.00 94.44 93 ASP A N 1
ATOM 706 C CA . ASP A 1 93 ? 18.519 5.689 -19.141 1.00 94.44 93 ASP A CA 1
ATOM 707 C C . ASP A 1 93 ? 19.126 4.564 -18.276 1.00 94.44 93 ASP A C 1
ATOM 709 O O . ASP A 1 93 ? 18.481 3.540 -18.052 1.00 94.44 93 ASP A O 1
ATOM 713 N N . ASP A 1 94 ? 20.351 4.740 -17.780 1.00 94.19 94 ASP A N 1
ATOM 714 C CA . ASP A 1 94 ? 21.049 3.744 -16.949 1.00 94.19 94 ASP A CA 1
ATOM 715 C C . ASP A 1 94 ? 20.435 3.566 -15.537 1.00 94.19 94 ASP A C 1
ATOM 717 O O . ASP A 1 94 ? 21.026 2.890 -14.694 1.00 94.19 94 ASP A O 1
ATOM 721 N N . ASP A 1 95 ? 19.278 4.172 -15.253 1.00 93.69 95 ASP A N 1
ATOM 722 C CA . ASP A 1 95 ? 18.526 4.007 -14.010 1.00 93.69 95 ASP A CA 1
ATOM 723 C C . ASP A 1 95 ? 17.010 4.033 -14.269 1.00 93.69 95 ASP A C 1
ATOM 725 O O . ASP A 1 95 ? 16.289 5.004 -14.005 1.00 93.69 95 ASP A O 1
ATOM 729 N N . THR A 1 96 ? 16.519 2.948 -14.870 1.00 96.50 96 THR A N 1
ATOM 730 C CA . THR A 1 96 ? 15.122 2.830 -15.293 1.00 96.50 96 THR A CA 1
ATOM 731 C C . THR A 1 96 ? 14.505 1.518 -14.814 1.00 96.50 96 THR A C 1
ATOM 733 O O . THR A 1 96 ? 14.997 0.433 -15.118 1.00 96.50 96 THR A O 1
ATOM 736 N N . ILE A 1 97 ? 13.363 1.602 -14.128 1.00 97.94 97 ILE A N 1
ATOM 737 C CA . ILE A 1 97 ? 12.533 0.446 -13.766 1.00 97.94 97 ILE A CA 1
ATOM 738 C C . ILE A 1 97 ? 11.323 0.398 -14.694 1.00 97.94 97 ILE A C 1
ATOM 740 O O . ILE A 1 97 ? 10.511 1.321 -14.700 1.00 97.94 97 ILE A O 1
ATOM 744 N N . PHE A 1 98 ? 11.173 -0.688 -15.448 1.00 98.69 98 PHE A N 1
ATOM 745 C CA . PHE A 1 98 ? 9.986 -0.956 -16.261 1.00 98.69 98 PHE A CA 1
ATOM 746 C C . PHE A 1 98 ? 9.053 -1.894 -15.520 1.00 98.69 98 PHE A C 1
ATOM 748 O O . PHE A 1 98 ? 9.513 -2.871 -14.936 1.00 98.69 98 PHE A O 1
ATOM 755 N N . PHE A 1 99 ? 7.749 -1.665 -15.600 1.00 98.88 99 PHE A N 1
ATOM 756 C CA . PHE A 1 99 ? 6.764 -2.557 -15.008 1.00 98.88 99 PHE A CA 1
ATOM 757 C C . PHE A 1 99 ? 5.466 -2.606 -15.807 1.00 98.88 99 PHE A C 1
ATOM 759 O O . PHE A 1 99 ? 5.049 -1.624 -16.429 1.00 98.88 99 PHE A O 1
ATOM 766 N N . VAL A 1 100 ? 4.812 -3.764 -15.773 1.00 98.88 100 VAL A N 1
ATOM 767 C CA . VAL A 1 100 ? 3.477 -3.951 -16.339 1.00 98.88 100 VAL A CA 1
ATOM 768 C C . VAL A 1 100 ? 2.420 -3.552 -15.312 1.00 98.88 100 VAL A C 1
ATOM 770 O O . VAL A 1 100 ? 2.450 -3.995 -14.164 1.00 98.88 100 VAL A O 1
ATOM 773 N N . VAL A 1 101 ? 1.446 -2.739 -15.725 1.00 98.81 101 VAL A N 1
ATOM 774 C CA . VAL A 1 101 ? 0.231 -2.520 -14.934 1.00 98.81 101 VAL A CA 1
ATOM 775 C C . VAL A 1 101 ? -0.627 -3.756 -15.118 1.00 98.81 101 VAL A C 1
ATOM 777 O O . VAL A 1 101 ? -1.278 -3.930 -16.152 1.00 98.81 101 VAL A O 1
ATOM 780 N N . LYS A 1 102 ? -0.594 -4.645 -14.126 1.00 98.31 102 LYS A N 1
ATOM 781 C CA . LYS A 1 102 ? -1.368 -5.884 -14.141 1.00 98.31 102 LYS A CA 1
ATOM 782 C C . LYS A 1 102 ? -2.856 -5.547 -14.394 1.00 98.31 102 LYS A C 1
ATOM 784 O O . LYS A 1 102 ? -3.443 -4.831 -13.583 1.00 98.31 102 LYS A O 1
ATOM 789 N N . PRO A 1 103 ? -3.465 -6.001 -15.507 1.00 97.94 103 PRO A N 1
ATOM 790 C CA . PRO A 1 103 ? -4.847 -5.666 -15.843 1.00 97.94 103 PRO A CA 1
ATOM 791 C C . PRO A 1 103 ? -5.833 -6.604 -15.138 1.00 97.94 103 PRO A C 1
ATOM 793 O O . PRO A 1 103 ? -5.478 -7.724 -14.757 1.00 97.94 103 PRO A O 1
ATOM 796 N N . ALA A 1 104 ? -7.090 -6.179 -15.007 1.00 96.25 104 ALA A N 1
ATOM 797 C CA . ALA A 1 104 ? -8.152 -7.056 -14.510 1.00 96.25 104 ALA A CA 1
ATOM 798 C C . ALA A 1 104 ? -8.322 -8.319 -15.389 1.00 96.25 104 ALA A C 1
ATOM 800 O O . ALA A 1 104 ? -8.216 -8.268 -16.617 1.00 96.25 104 ALA A O 1
ATOM 801 N N . GLY A 1 105 ? -8.609 -9.461 -14.760 1.00 96.56 105 GLY A N 1
ATOM 802 C CA . GLY A 1 105 ? -8.781 -10.775 -15.401 1.00 96.56 105 GLY A CA 1
ATOM 803 C C . GLY A 1 105 ? -7.477 -11.540 -15.671 1.00 96.56 105 GLY A C 1
ATOM 804 O O . GLY A 1 105 ? -7.495 -12.630 -16.252 1.00 96.56 105 GLY A O 1
ATOM 805 N N . TYR A 1 106 ? -6.345 -10.989 -15.245 1.00 97.94 106 TYR A N 1
ATOM 806 C CA . TYR A 1 106 ? -5.019 -11.595 -15.348 1.00 97.94 106 TYR A CA 1
ATOM 807 C C . TYR A 1 106 ? -4.351 -11.620 -13.978 1.00 97.94 106 TYR A C 1
ATOM 809 O O . TYR A 1 106 ? -4.869 -11.046 -13.039 1.00 97.94 106 TYR A O 1
ATOM 817 N N . MET A 1 107 ? -3.207 -12.276 -13.842 1.00 97.94 107 MET A N 1
ATOM 818 C CA . MET A 1 107 ? -2.302 -12.156 -12.700 1.00 97.94 107 MET A CA 1
ATOM 819 C C . MET A 1 107 ? -0.866 -12.262 -13.190 1.00 97.94 107 MET A C 1
ATOM 821 O O . MET A 1 107 ? -0.589 -12.897 -14.210 1.00 97.94 107 MET A O 1
ATOM 825 N N . THR A 1 108 ? 0.040 -11.649 -12.442 1.00 98.12 108 THR A N 1
ATOM 826 C CA . THR A 1 108 ? 1.481 -11.824 -12.614 1.00 98.12 108 THR A CA 1
ATOM 827 C C . THR A 1 108 ? 1.922 -13.111 -11.914 1.00 98.12 108 THR A C 1
ATOM 829 O O . THR A 1 108 ? 1.310 -13.509 -10.914 1.00 98.12 108 THR A O 1
ATOM 832 N N . PRO A 1 109 ? 2.992 -13.771 -12.382 1.00 98.12 109 PRO A N 1
ATOM 833 C CA . PRO A 1 109 ? 3.703 -14.754 -11.576 1.00 98.12 109 PRO A CA 1
ATOM 834 C C . PRO A 1 109 ? 4.154 -14.146 -10.244 1.00 98.12 109 PRO A C 1
ATOM 836 O O . PRO A 1 109 ? 4.301 -12.928 -10.127 1.00 98.12 109 PRO A O 1
ATOM 839 N N . VAL A 1 110 ? 4.399 -15.002 -9.259 1.00 98.19 110 VAL A N 1
ATOM 840 C CA . VAL A 1 110 ? 5.026 -14.634 -7.984 1.00 98.19 110 VAL A CA 1
ATOM 841 C C . VAL A 1 110 ? 6.319 -15.428 -7.796 1.00 98.19 110 VAL A C 1
ATOM 843 O O . VAL A 1 110 ? 6.530 -16.441 -8.471 1.00 98.19 110 VAL A O 1
ATOM 846 N N . ASP A 1 111 ? 7.219 -14.952 -6.943 1.00 97.50 111 ASP A N 1
ATOM 847 C CA . ASP A 1 111 ? 8.362 -15.739 -6.472 1.00 97.50 111 ASP A CA 1
ATOM 848 C C . ASP A 1 111 ? 8.004 -16.652 -5.285 1.00 97.50 111 ASP A C 1
ATOM 850 O O . ASP A 1 111 ? 6.837 -16.837 -4.933 1.00 97.50 111 ASP A O 1
ATOM 854 N N . GLU A 1 112 ? 9.026 -17.274 -4.697 1.00 96.88 112 GLU A N 1
ATOM 855 C CA . GLU A 1 112 ? 8.884 -18.166 -3.544 1.00 96.88 112 GLU A CA 1
ATOM 856 C C . GLU A 1 112 ? 8.411 -17.420 -2.284 1.00 96.88 112 GLU A C 1
ATOM 858 O O . GLU A 1 112 ? 7.804 -18.034 -1.408 1.00 96.88 112 GLU A O 1
ATOM 863 N N . GLN A 1 113 ? 8.616 -16.100 -2.223 1.00 98.12 113 GLN A N 1
ATOM 864 C CA . GLN A 1 113 ? 8.155 -15.216 -1.156 1.00 98.12 113 GLN A CA 1
ATOM 865 C C . GLN A 1 113 ? 6.783 -14.575 -1.453 1.00 98.12 113 GLN A C 1
ATOM 867 O O . GLN A 1 113 ? 6.361 -13.662 -0.746 1.00 98.12 113 GLN A O 1
ATOM 872 N N . GLN A 1 114 ? 6.061 -15.058 -2.474 1.00 98.31 114 GLN A N 1
ATOM 873 C CA . GLN A 1 114 ? 4.776 -14.509 -2.929 1.00 98.31 114 GLN A CA 1
ATOM 874 C C . GLN A 1 114 ? 4.848 -13.052 -3.430 1.00 98.31 114 GLN A C 1
ATOM 876 O O . GLN A 1 114 ? 3.816 -12.384 -3.549 1.00 98.31 114 GLN A O 1
ATOM 881 N N . LEU A 1 115 ? 6.037 -12.553 -3.781 1.00 98.56 115 LEU A N 1
ATOM 882 C CA . LEU A 1 115 ? 6.192 -11.221 -4.355 1.00 98.56 115 LEU A CA 1
ATOM 883 C C . LEU A 1 115 ? 5.882 -11.254 -5.862 1.00 98.56 115 LEU A C 1
ATOM 885 O O . LEU A 1 115 ? 6.420 -12.098 -6.590 1.00 98.56 115 LEU A O 1
ATOM 889 N N . PRO A 1 116 ? 5.012 -10.361 -6.368 1.00 98.25 116 PRO A N 1
ATOM 890 C CA . PRO A 1 116 ? 4.694 -10.267 -7.789 1.00 98.25 116 PRO A CA 1
ATOM 891 C C . PRO A 1 116 ? 5.922 -10.000 -8.677 1.00 98.25 116 PRO A C 1
ATOM 893 O O . PRO A 1 116 ? 6.680 -9.059 -8.461 1.00 98.25 116 PRO A O 1
ATOM 896 N N . LYS A 1 117 ? 6.070 -10.773 -9.757 1.00 98.00 117 LYS A N 1
ATOM 897 C CA . LYS A 1 117 ? 7.093 -10.585 -10.800 1.00 98.00 117 LYS A CA 1
ATOM 898 C C . LYS A 1 117 ? 6.530 -9.763 -11.957 1.00 98.00 117 LYS A C 1
ATOM 900 O O . LYS A 1 117 ? 6.125 -10.311 -12.981 1.00 98.00 117 LYS A O 1
ATOM 905 N N . PHE A 1 118 ? 6.460 -8.448 -11.773 1.00 98.38 118 PHE A N 1
ATOM 906 C CA . PHE A 1 118 ? 5.811 -7.525 -12.718 1.00 98.38 118 PHE A CA 1
ATOM 907 C C . PHE A 1 118 ? 6.738 -6.435 -13.267 1.00 98.38 118 PHE A C 1
ATOM 909 O O . PHE A 1 118 ? 6.271 -5.551 -13.983 1.00 98.38 118 PHE A O 1
ATOM 916 N N . TYR A 1 119 ? 8.032 -6.484 -12.946 1.00 98.69 119 TYR A N 1
ATOM 917 C CA . TYR A 1 119 ? 8.992 -5.445 -13.299 1.00 98.69 119 TYR A CA 1
ATOM 918 C C . TYR A 1 119 ? 10.328 -6.008 -13.797 1.00 98.69 119 TYR A C 1
ATOM 920 O O . TYR A 1 119 ? 10.659 -7.175 -13.592 1.00 98.69 119 TYR A O 1
ATOM 928 N N . TYR A 1 120 ? 11.095 -5.142 -14.453 1.00 98.50 120 TYR A N 1
ATOM 929 C CA . TYR A 1 120 ? 12.496 -5.326 -14.803 1.00 98.50 120 TYR A CA 1
ATOM 930 C C . TYR A 1 120 ? 13.248 -4.038 -14.466 1.00 98.50 120 TYR A C 1
ATOM 932 O O . TYR A 1 120 ? 12.803 -2.949 -14.832 1.00 98.50 120 TYR A O 1
ATOM 940 N N . VAL A 1 121 ? 14.389 -4.158 -13.787 1.00 97.94 121 VAL A N 1
ATOM 941 C CA . VAL A 1 121 ? 15.253 -3.016 -13.473 1.00 97.94 121 VAL A CA 1
ATOM 942 C C . VAL A 1 121 ? 16.417 -2.983 -14.453 1.00 97.94 121 VAL A C 1
ATOM 944 O O . VAL A 1 121 ? 17.115 -3.982 -14.619 1.00 97.94 121 VAL A O 1
ATOM 947 N N . HIS A 1 122 ? 16.631 -1.834 -15.086 1.00 97.56 122 HIS A N 1
ATOM 948 C CA . HIS A 1 122 ? 17.821 -1.540 -15.865 1.00 97.56 122 HIS A CA 1
ATOM 949 C C . HIS A 1 122 ? 18.715 -0.580 -15.081 1.00 97.56 122 HIS A C 1
ATOM 951 O O . HIS A 1 122 ? 18.435 0.613 -14.997 1.00 97.56 122 HIS A O 1
ATOM 957 N N . LYS A 1 123 ? 19.786 -1.133 -14.510 1.00 96.81 123 LYS A N 1
ATOM 958 C CA . LYS A 1 123 ? 20.833 -0.395 -13.805 1.00 96.81 123 LYS A CA 1
ATOM 959 C C . LYS A 1 123 ? 22.179 -1.058 -14.120 1.00 96.81 123 LYS A C 1
ATOM 961 O O . LYS A 1 123 ? 22.685 -1.853 -13.320 1.00 96.81 123 LYS A O 1
ATOM 966 N N . PRO A 1 124 ? 22.756 -0.814 -15.316 1.00 97.31 124 PRO A N 1
ATOM 967 C CA . PRO A 1 124 ? 23.885 -1.586 -15.838 1.00 97.31 124 PRO A CA 1
ATOM 968 C C . PRO A 1 124 ? 25.125 -1.534 -14.943 1.00 97.31 124 PRO A C 1
ATOM 970 O O . PRO A 1 124 ? 25.918 -2.470 -14.974 1.00 97.31 124 PRO A O 1
ATOM 973 N N . ASN A 1 125 ? 25.263 -0.481 -14.131 1.00 96.00 125 ASN A N 1
ATOM 974 C CA . ASN A 1 125 ? 26.378 -0.277 -13.205 1.00 96.00 125 ASN A CA 1
ATOM 975 C C . ASN A 1 125 ? 26.060 -0.666 -11.748 1.00 96.00 125 ASN A C 1
ATOM 977 O O . ASN A 1 125 ? 26.943 -0.574 -10.898 1.00 96.00 125 ASN A O 1
ATOM 981 N N . GLY A 1 126 ? 24.836 -1.120 -11.464 1.00 96.31 126 GLY A N 1
ATOM 982 C CA . GLY A 1 126 ? 24.369 -1.425 -10.111 1.00 96.31 126 GLY A CA 1
ATOM 983 C C . GLY A 1 126 ? 24.114 -0.172 -9.272 1.00 96.31 126 GLY A C 1
ATOM 984 O O . GLY A 1 126 ? 24.329 0.958 -9.718 1.00 96.31 126 GLY A O 1
ATOM 985 N N . SER A 1 127 ? 23.609 -0.377 -8.060 1.00 95.56 127 SER A N 1
ATOM 986 C CA . SER A 1 127 ? 23.325 0.702 -7.111 1.00 95.56 127 SER A CA 1
ATOM 987 C C . SER A 1 127 ? 24.607 1.293 -6.519 1.00 95.56 127 SER A C 1
ATOM 989 O O . SER A 1 127 ? 25.625 0.598 -6.404 1.00 95.56 127 SER A O 1
ATOM 991 N N . PRO A 1 128 ? 24.566 2.553 -6.052 1.00 92.50 128 PRO A N 1
ATOM 992 C CA . PRO A 1 128 ? 25.590 3.078 -5.162 1.00 92.50 128 PRO A CA 1
ATOM 993 C C . PRO A 1 128 ? 25.800 2.166 -3.947 1.00 92.50 128 PRO A C 1
ATOM 995 O O . PRO A 1 128 ? 24.889 1.479 -3.480 1.00 92.50 128 PRO A O 1
ATOM 998 N N . LYS A 1 129 ? 27.020 2.168 -3.406 1.00 92.38 129 LYS A N 1
ATOM 999 C CA . LYS A 1 129 ? 27.324 1.395 -2.199 1.00 92.38 129 LYS A CA 1
ATOM 1000 C C . LYS A 1 129 ? 26.684 2.058 -0.985 1.00 92.38 129 LYS A C 1
ATOM 1002 O O . LYS A 1 129 ? 27.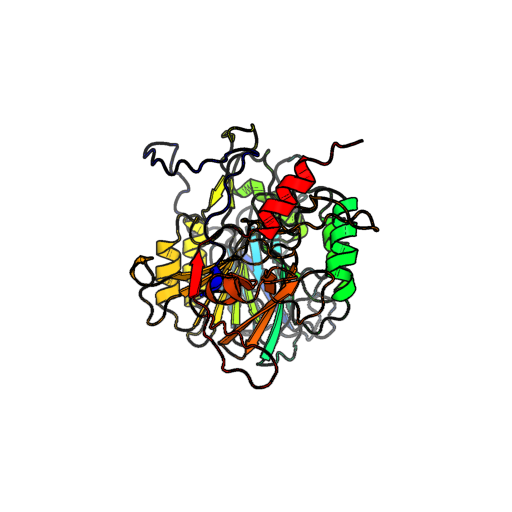137 3.115 -0.559 1.00 92.38 129 LYS A O 1
ATOM 1007 N N . THR A 1 130 ? 25.701 1.382 -0.413 1.00 91.56 130 THR A N 1
ATOM 1008 C CA . THR A 1 130 ? 25.047 1.737 0.848 1.00 91.56 130 THR A CA 1
ATOM 1009 C C . THR A 1 130 ? 25.225 0.613 1.873 1.00 91.56 130 THR A C 1
ATOM 1011 O O . THR A 1 130 ? 25.612 -0.511 1.533 1.00 91.56 130 THR A O 1
ATOM 1014 N N . ARG A 1 131 ? 24.925 0.890 3.143 1.00 92.69 131 ARG A N 1
ATOM 1015 C CA . ARG A 1 131 ? 25.089 -0.019 4.288 1.00 92.69 131 ARG A CA 1
ATOM 1016 C C . ARG A 1 131 ? 24.442 -1.388 4.080 1.00 92.69 131 ARG A C 1
ATOM 1018 O O . ARG A 1 131 ? 25.005 -2.393 4.505 1.00 92.69 131 ARG A O 1
ATOM 1025 N N . PHE A 1 132 ? 23.265 -1.421 3.460 1.00 95.25 132 PHE A N 1
ATOM 1026 C CA . PHE A 1 132 ? 22.487 -2.645 3.230 1.00 95.25 132 PHE A CA 1
ATOM 1027 C C . PHE A 1 132 ? 22.580 -3.144 1.776 1.00 95.25 132 PHE A C 1
ATOM 1029 O O . PHE A 1 132 ? 21.927 -4.123 1.392 1.00 95.25 132 PHE A O 1
ATOM 1036 N N . GLY A 1 133 ? 23.447 -2.508 0.982 1.00 94.31 133 GLY A N 1
ATOM 1037 C CA . GLY A 1 133 ? 23.598 -2.731 -0.448 1.00 94.31 133 GLY A CA 1
ATOM 1038 C C . GLY A 1 133 ? 22.380 -2.275 -1.251 1.00 94.31 133 GLY A C 1
ATOM 1039 O O . GLY A 1 133 ? 21.428 -1.719 -0.722 1.00 94.31 133 GLY A O 1
ATOM 1040 N N . GLY A 1 134 ? 22.405 -2.558 -2.545 1.00 95.00 134 GLY A N 1
ATOM 1041 C CA . GLY A 1 134 ? 21.282 -2.335 -3.449 1.00 95.00 134 GLY A CA 1
ATOM 1042 C C . GLY A 1 134 ? 21.268 -3.419 -4.513 1.00 95.00 134 GLY A C 1
ATOM 1043 O O . GLY A 1 134 ? 21.602 -4.570 -4.222 1.00 95.00 134 GLY A O 1
ATOM 1044 N N . LEU A 1 135 ? 20.909 -3.051 -5.734 1.00 95.62 135 LEU A N 1
ATOM 1045 C CA . LEU A 1 135 ? 20.983 -3.896 -6.916 1.00 95.62 135 LEU A CA 1
ATOM 1046 C C . LEU A 1 135 ? 22.434 -4.111 -7.353 1.00 95.62 135 LEU A C 1
ATOM 1048 O O . LEU A 1 135 ? 23.218 -3.171 -7.490 1.00 95.62 135 LEU A O 1
ATOM 1052 N N . GLU A 1 136 ? 22.763 -5.363 -7.649 1.00 96.19 136 GLU A N 1
ATOM 1053 C CA . GLU A 1 136 ? 23.971 -5.694 -8.400 1.00 96.19 136 GLU A CA 1
ATOM 1054 C C . GLU A 1 136 ? 23.861 -5.185 -9.853 1.00 96.19 136 GLU A C 1
ATOM 1056 O O . GLU A 1 136 ? 22.746 -5.008 -10.359 1.00 96.19 136 GLU A O 1
ATOM 1061 N N . PRO A 1 137 ? 24.990 -4.970 -10.556 1.00 97.56 137 PRO A N 1
ATOM 1062 C CA . PRO A 1 137 ? 24.988 -4.569 -11.960 1.00 97.56 137 PRO A CA 1
ATOM 1063 C C . PRO A 1 137 ? 24.104 -5.465 -12.833 1.00 97.56 137 PRO A C 1
ATOM 1065 O O . PRO A 1 137 ? 24.357 -6.661 -12.977 1.00 97.56 137 PRO A O 1
ATOM 1068 N N . THR A 1 138 ? 23.086 -4.880 -13.471 1.00 96.94 138 THR A N 1
ATOM 1069 C CA . THR A 1 138 ? 22.145 -5.641 -14.315 1.00 96.94 138 THR A CA 1
ATOM 1070 C C . THR A 1 138 ? 22.753 -6.039 -15.660 1.00 96.94 138 THR A C 1
ATOM 1072 O O . THR A 1 138 ? 22.179 -6.849 -16.387 1.00 96.94 138 THR A O 1
ATOM 1075 N N . GLY A 1 139 ? 23.899 -5.449 -16.016 1.00 96.31 139 GLY A N 1
ATOM 1076 C CA . GLY A 1 139 ? 24.494 -5.558 -17.342 1.00 96.31 139 GLY A CA 1
ATOM 1077 C C . GLY A 1 139 ? 23.719 -4.772 -18.412 1.00 96.31 139 GLY A C 1
ATOM 1078 O O . GLY A 1 139 ? 22.815 -3.994 -18.085 1.00 96.31 139 GLY A O 1
ATOM 1079 N N . PRO A 1 140 ? 24.086 -4.939 -19.698 1.00 96.06 140 PRO A N 1
ATOM 1080 C CA . PRO A 1 140 ? 23.423 -4.250 -20.800 1.00 96.06 140 PRO A CA 1
ATOM 1081 C C . PRO A 1 140 ? 21.945 -4.640 -20.898 1.00 96.06 140 PRO A C 1
ATOM 1083 O O . PRO A 1 140 ? 21.560 -5.754 -20.537 1.00 96.06 140 PRO A O 1
ATOM 1086 N N . LEU A 1 141 ? 21.129 -3.733 -21.441 1.00 96.25 141 LEU A N 1
ATOM 1087 C CA . LEU A 1 141 ? 19.706 -3.980 -21.655 1.00 96.25 141 LEU A CA 1
ATOM 1088 C C . LEU A 1 141 ? 19.505 -5.251 -22.513 1.00 96.25 141 LEU A C 1
ATOM 1090 O O . LEU A 1 141 ? 20.164 -5.395 -23.552 1.00 96.25 141 LEU A O 1
ATOM 1094 N N . PRO A 1 142 ? 18.614 -6.180 -22.122 1.00 97.06 142 PRO A N 1
ATOM 1095 C CA . PRO A 1 142 ? 18.285 -7.331 -22.948 1.00 97.06 142 PRO A CA 1
ATOM 1096 C C . PRO A 1 142 ? 17.595 -6.892 -24.245 1.00 97.06 142 PRO A C 1
ATOM 1098 O O . PRO A 1 142 ? 17.014 -5.814 -24.336 1.00 97.06 142 PRO A O 1
ATOM 1101 N N . LYS A 1 143 ? 17.605 -7.774 -25.252 1.00 96.62 143 LYS A N 1
ATOM 1102 C CA . LYS A 1 143 ? 16.928 -7.524 -26.539 1.00 96.62 143 LYS A CA 1
ATOM 1103 C C . LYS A 1 143 ? 15.411 -7.342 -26.413 1.00 96.62 143 LYS A C 1
ATOM 1105 O O . LYS A 1 143 ? 14.812 -6.759 -27.304 1.00 96.62 143 LYS A O 1
ATOM 1110 N N . SER A 1 144 ? 14.802 -7.921 -25.380 1.00 97.94 144 SER A N 1
ATOM 1111 C CA . SER A 1 144 ? 13.366 -7.851 -25.108 1.00 97.94 144 SER A CA 1
ATOM 1112 C C . SER A 1 144 ? 13.144 -7.959 -23.606 1.00 97.94 144 SER A C 1
ATOM 1114 O O . SER A 1 144 ? 13.772 -8.801 -22.957 1.00 97.94 144 SER A O 1
ATOM 1116 N N . ILE A 1 145 ? 12.255 -7.131 -23.067 1.00 98.50 145 ILE A N 1
ATOM 1117 C CA . ILE A 1 145 ? 11.779 -7.212 -21.684 1.00 98.50 145 ILE A CA 1
ATOM 1118 C C . ILE A 1 145 ? 10.349 -7.758 -21.712 1.00 98.50 145 ILE A C 1
ATOM 1120 O O . ILE A 1 145 ? 9.384 -7.034 -21.957 1.00 98.50 145 ILE A O 1
ATOM 1124 N N . ASP A 1 146 ? 10.203 -9.058 -21.486 1.00 98.56 146 ASP A N 1
ATOM 1125 C CA . ASP A 1 146 ? 8.907 -9.718 -21.614 1.00 98.56 146 ASP A CA 1
ATOM 1126 C C . ASP A 1 146 ? 8.214 -9.858 -20.252 1.00 98.56 146 ASP A C 1
ATOM 1128 O O . ASP A 1 146 ? 8.817 -10.303 -19.276 1.00 98.56 146 ASP A O 1
ATOM 1132 N N . PHE A 1 147 ? 6.928 -9.506 -20.198 1.00 98.81 147 PHE A N 1
ATOM 1133 C CA . PHE A 1 147 ? 6.098 -9.619 -19.000 1.00 98.81 147 PHE A CA 1
ATOM 1134 C C . PHE A 1 147 ? 5.069 -10.738 -19.168 1.00 98.81 147 PHE A C 1
ATOM 1136 O O . PHE A 1 147 ? 4.156 -10.656 -19.995 1.00 98.81 147 PHE A O 1
ATOM 1143 N N . ALA A 1 148 ? 5.216 -11.778 -18.353 1.00 98.62 148 ALA A N 1
ATOM 1144 C CA . ALA A 1 148 ? 4.295 -12.902 -18.293 1.00 98.62 148 ALA A CA 1
ATOM 1145 C C . ALA A 1 148 ? 3.032 -12.531 -17.506 1.00 98.62 148 ALA A C 1
ATOM 1147 O O . ALA A 1 148 ? 3.119 -12.027 -16.385 1.00 98.62 148 ALA A O 1
ATOM 1148 N N . LEU A 1 149 ? 1.859 -12.833 -18.059 1.00 98.75 149 LEU A N 1
ATOM 1149 C CA . LEU A 1 149 ? 0.582 -12.781 -17.353 1.00 98.75 149 LEU A CA 1
ATOM 1150 C C . LEU A 1 149 ? -0.206 -14.060 -17.622 1.00 98.75 149 LEU A C 1
ATOM 1152 O O . LEU A 1 149 ? -0.281 -14.513 -18.759 1.00 98.75 149 LEU A O 1
ATOM 1156 N N . TYR A 1 150 ? -0.888 -14.601 -16.618 1.00 98.06 150 TYR A N 1
ATOM 1157 C CA . TYR A 1 150 ? -1.823 -15.712 -16.810 1.00 98.06 150 TYR A CA 1
ATOM 1158 C C . TYR A 1 150 ? -3.246 -15.274 -16.485 1.00 98.06 150 TYR A C 1
ATOM 1160 O O . TYR A 1 150 ? -3.475 -14.468 -15.584 1.00 98.06 150 TYR A O 1
ATOM 1168 N N . LYS A 1 151 ? -4.230 -15.798 -17.219 1.00 96.88 151 LYS A N 1
ATOM 1169 C CA . LYS A 1 151 ? -5.637 -15.488 -16.946 1.00 96.88 151 LYS A CA 1
ATOM 1170 C C . LYS A 1 151 ? -6.053 -16.024 -15.586 1.00 96.88 151 LYS A C 1
ATOM 1172 O O . LYS A 1 151 ? -5.771 -17.176 -15.249 1.00 96.88 151 LYS A O 1
ATOM 1177 N N . THR A 1 152 ? -6.807 -15.214 -14.857 1.00 95.06 152 THR A N 1
ATOM 1178 C CA . THR A 1 152 ? -7.483 -15.637 -13.636 1.00 95.06 152 THR A CA 1
ATOM 1179 C C . THR A 1 152 ? -8.931 -15.170 -13.647 1.00 95.06 152 THR A C 1
ATOM 1181 O O . THR A 1 152 ? -9.291 -14.215 -14.336 1.00 95.06 152 THR A O 1
ATOM 1184 N N . LYS A 1 153 ? -9.783 -15.844 -12.876 1.00 93.50 153 LYS A N 1
ATOM 1185 C CA . LYS A 1 153 ? -11.120 -15.324 -12.591 1.00 93.50 153 LYS A CA 1
ATOM 1186 C C . LYS A 1 153 ? -11.011 -14.365 -11.415 1.00 93.50 153 LYS A C 1
ATOM 1188 O O . LYS A 1 153 ? -10.607 -14.779 -10.335 1.00 93.50 153 LYS A O 1
ATOM 1193 N N . GLU A 1 154 ? -11.408 -13.120 -11.629 1.00 94.31 154 GLU A N 1
ATOM 1194 C CA . GLU A 1 154 ? -11.511 -12.120 -10.568 1.00 94.31 154 GLU A CA 1
ATOM 1195 C C . GLU A 1 154 ? -12.986 -11.923 -10.232 1.00 94.31 154 GLU A C 1
ATOM 1197 O O . GLU A 1 154 ? -13.751 -11.490 -11.101 1.00 94.31 154 GLU A O 1
ATOM 1202 N N . PRO A 1 155 ? -13.426 -12.286 -9.019 1.00 93.06 155 PRO A N 1
ATOM 1203 C CA . PRO A 1 155 ? -14.790 -12.007 -8.609 1.00 93.06 155 PRO A CA 1
ATOM 1204 C C . PRO A 1 155 ? -14.990 -10.493 -8.449 1.00 93.06 155 PRO A C 1
ATOM 1206 O O . PRO A 1 155 ? -14.073 -9.766 -8.069 1.00 93.06 155 PRO A O 1
ATOM 1209 N N . GLU A 1 156 ? -16.207 -10.008 -8.717 1.00 92.19 156 GLU A N 1
ATOM 1210 C CA . GLU A 1 156 ? -16.551 -8.590 -8.506 1.00 92.19 156 GLU A CA 1
ATOM 1211 C C . GLU A 1 156 ? -16.429 -8.189 -7.030 1.00 92.19 156 GLU A C 1
ATOM 1213 O O . GLU A 1 156 ? -16.044 -7.059 -6.727 1.00 92.19 156 GLU A O 1
ATOM 1218 N N . LYS A 1 157 ? -16.701 -9.146 -6.135 1.00 98.00 157 LYS A N 1
ATOM 1219 C CA . LYS A 1 157 ? -16.494 -9.025 -4.700 1.00 98.00 157 LYS A CA 1
ATOM 1220 C C . LYS A 1 157 ? -15.290 -9.846 -4.254 1.00 98.00 157 LYS A C 1
ATOM 1222 O O . LYS A 1 157 ? -15.282 -11.061 -4.437 1.00 98.00 157 LYS A O 1
ATOM 1227 N N . PHE A 1 158 ? -14.310 -9.201 -3.635 1.00 98.38 158 PHE A N 1
ATOM 1228 C CA . PHE A 1 158 ? -13.091 -9.846 -3.144 1.00 98.38 158 PHE A CA 1
ATOM 1229 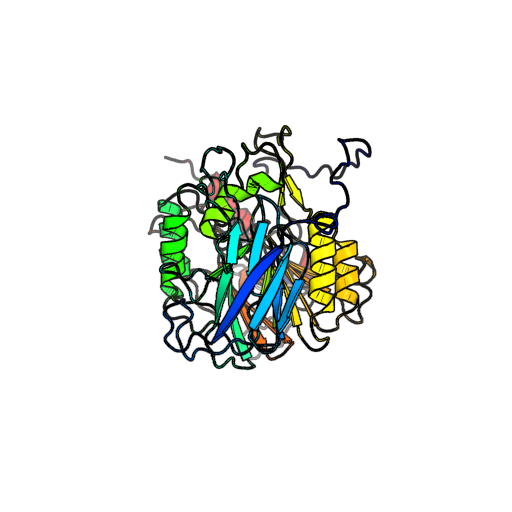C C . PHE A 1 158 ? -12.588 -9.184 -1.862 1.00 98.38 158 PHE A C 1
ATOM 1231 O O . PHE A 1 158 ? -12.998 -8.074 -1.519 1.00 98.38 158 PHE A O 1
ATOM 1238 N N . GLN A 1 159 ? -11.697 -9.876 -1.154 1.00 98.69 159 GLN A N 1
ATOM 1239 C CA . GLN A 1 159 ? -11.025 -9.344 0.027 1.00 98.69 159 GLN A CA 1
ATOM 1240 C C . GLN A 1 159 ? -9.540 -9.112 -0.237 1.00 98.69 159 GLN A C 1
ATOM 1242 O O . GLN A 1 159 ? -8.939 -9.824 -1.037 1.00 98.69 159 GLN A O 1
ATOM 1247 N N . ALA A 1 160 ? -8.955 -8.140 0.452 1.00 98.81 160 ALA A N 1
ATOM 1248 C CA . ALA A 1 160 ? -7.517 -7.920 0.510 1.00 98.81 160 ALA A CA 1
ATOM 1249 C C . ALA A 1 160 ? -7.091 -7.600 1.948 1.00 98.81 160 ALA A C 1
ATOM 1251 O O . ALA A 1 160 ? -7.845 -6.977 2.704 1.00 98.81 160 ALA A O 1
ATOM 1252 N N . LEU A 1 161 ? -5.890 -8.034 2.324 1.00 98.94 161 LEU A N 1
ATOM 1253 C CA . LEU A 1 161 ? -5.312 -7.783 3.646 1.00 98.94 161 LEU A CA 1
ATOM 1254 C C . LEU A 1 161 ? -4.449 -6.521 3.614 1.00 98.94 161 LEU A C 1
ATOM 1256 O O . LEU A 1 161 ? -3.696 -6.317 2.669 1.00 98.94 161 LEU A O 1
ATOM 1260 N N . PHE A 1 162 ? -4.549 -5.679 4.638 1.00 98.88 162 PHE A N 1
ATOM 1261 C CA . PHE A 1 162 ? -3.764 -4.449 4.748 1.00 98.88 162 PHE A CA 1
ATOM 1262 C C . PHE A 1 162 ? -3.054 -4.396 6.098 1.00 98.88 162 PHE A C 1
ATOM 1264 O O . PHE A 1 162 ? -3.696 -4.278 7.149 1.00 98.88 162 PHE A O 1
ATOM 1271 N N . PHE A 1 163 ? -1.727 -4.464 6.050 1.00 98.88 163 PHE A N 1
ATOM 1272 C CA . PHE A 1 163 ? -0.825 -4.279 7.181 1.00 98.88 163 PHE A CA 1
ATOM 1273 C C . PHE A 1 163 ? -0.259 -2.859 7.114 1.00 98.88 163 PHE A C 1
ATOM 1275 O O . PHE A 1 163 ? 0.204 -2.420 6.065 1.00 98.88 163 PHE A O 1
ATOM 1282 N N . GLY A 1 164 ? -0.319 -2.115 8.214 1.00 98.25 164 GLY A N 1
ATOM 1283 C CA . GLY A 1 164 ? 0.535 -0.943 8.416 1.00 98.25 164 GLY A CA 1
ATOM 1284 C C . GLY A 1 164 ? 1.691 -1.334 9.323 1.00 98.25 164 GLY A C 1
ATOM 1285 O O . GLY A 1 164 ? 1.464 -2.130 10.228 1.00 98.25 164 GLY A O 1
ATOM 1286 N N . ASP A 1 165 ? 2.893 -0.810 9.105 1.00 98.69 165 ASP A N 1
ATOM 1287 C CA . ASP A 1 165 ? 4.023 -0.897 10.038 1.00 98.69 165 ASP A CA 1
ATOM 1288 C C . ASP A 1 165 ? 4.181 -2.288 10.687 1.00 98.69 165 ASP A C 1
ATOM 1290 O O . ASP A 1 165 ? 3.858 -2.499 11.864 1.00 98.69 165 ASP A O 1
ATOM 1294 N N . THR A 1 166 ? 4.660 -3.278 9.933 1.00 98.44 166 THR A N 1
ATOM 1295 C CA . THR A 1 166 ? 5.118 -4.534 10.553 1.00 98.44 166 THR A CA 1
ATOM 1296 C C . THR A 1 166 ? 6.369 -4.287 11.390 1.00 98.44 166 THR A C 1
ATOM 1298 O O . THR A 1 166 ? 6.535 -4.904 12.444 1.00 98.44 166 THR A O 1
ATOM 1301 N N . GLN A 1 167 ? 7.204 -3.353 10.928 1.00 97.50 167 GLN A N 1
ATOM 1302 C CA . GLN A 1 167 ? 8.268 -2.637 11.623 1.00 97.50 167 GLN A CA 1
ATOM 1303 C C . GLN A 1 167 ? 9.119 -3.487 12.577 1.00 97.50 167 GLN A C 1
ATOM 1305 O O . GLN A 1 167 ? 9.461 -3.074 13.689 1.00 97.50 167 GLN A O 1
ATOM 1310 N N . SER A 1 168 ? 9.448 -4.710 12.153 1.00 98.00 168 SER A N 1
ATOM 1311 C CA . SER A 1 168 ? 10.289 -5.621 12.928 1.00 98.00 168 SER A CA 1
ATOM 1312 C C . SER A 1 168 ? 11.743 -5.134 12.928 1.00 98.00 168 SER A C 1
ATOM 1314 O O . SER A 1 168 ? 12.305 -4.804 11.886 1.00 98.00 168 SER A O 1
ATOM 1316 N N . ARG A 1 169 ? 12.379 -5.121 14.102 1.00 97.19 169 ARG A N 1
ATOM 1317 C CA . ARG A 1 169 ? 13.790 -4.734 14.295 1.00 97.19 169 ARG A CA 1
ATOM 1318 C C . ARG A 1 169 ? 14.779 -5.872 14.105 1.00 97.19 169 ARG A C 1
ATOM 1320 O O . ARG A 1 169 ? 15.964 -5.626 13.927 1.00 97.19 169 ARG A O 1
ATOM 1327 N N . ASN A 1 170 ? 14.328 -7.105 14.300 1.00 97.50 170 ASN A N 1
ATOM 1328 C CA . ASN A 1 170 ? 15.169 -8.298 14.334 1.00 97.50 170 ASN A CA 1
ATOM 1329 C C . ASN A 1 170 ? 14.305 -9.561 14.196 1.00 97.50 170 ASN A C 1
ATOM 1331 O O . ASN A 1 170 ? 13.074 -9.501 14.223 1.00 97.50 170 ASN A O 1
ATOM 1335 N N . LEU A 1 171 ? 14.961 -10.722 14.117 1.00 98.25 171 LEU A N 1
ATOM 1336 C CA . LEU A 1 171 ? 14.299 -12.022 13.973 1.00 98.25 171 LEU A CA 1
ATOM 1337 C C . LEU A 1 171 ? 13.323 -12.356 15.118 1.00 98.25 171 LEU A C 1
ATOM 1339 O O . LEU A 1 171 ? 12.365 -13.089 14.895 1.00 98.25 171 LEU A O 1
ATOM 1343 N N . ARG A 1 172 ? 13.518 -11.810 16.329 1.00 97.62 172 ARG A N 1
ATOM 1344 C CA . ARG A 1 172 ? 12.585 -12.011 17.453 1.00 97.62 172 ARG A CA 1
ATOM 1345 C C . ARG A 1 172 ? 11.256 -11.306 17.196 1.00 97.62 172 ARG A C 1
ATOM 1347 O O . ARG A 1 172 ? 10.202 -11.870 17.450 1.00 97.62 172 ARG A O 1
ATOM 1354 N N . GLU A 1 173 ? 11.300 -10.084 16.674 1.00 98.00 173 GLU A N 1
ATOM 1355 C CA . GLU A 1 173 ? 10.086 -9.345 16.316 1.00 98.00 173 GLU A CA 1
ATOM 1356 C C . GLU A 1 173 ? 9.417 -9.909 15.048 1.00 98.00 173 GLU A C 1
ATOM 1358 O O . GLU A 1 173 ? 8.193 -9.855 14.938 1.00 98.00 173 GLU A O 1
ATOM 1363 N N . ILE A 1 174 ? 10.179 -10.535 14.140 1.00 98.62 174 ILE A N 1
ATOM 1364 C CA . ILE A 1 174 ? 9.607 -11.337 13.042 1.00 98.62 174 ILE A CA 1
ATOM 1365 C C . ILE A 1 174 ? 8.874 -12.571 13.595 1.00 98.62 174 ILE A C 1
ATOM 1367 O O . ILE A 1 174 ? 7.779 -12.881 13.131 1.00 98.62 174 ILE A O 1
ATOM 1371 N N . ASP A 1 175 ? 9.406 -13.257 14.613 1.00 98.25 175 ASP A N 1
ATOM 1372 C CA . ASP A 1 175 ? 8.703 -14.366 15.286 1.00 98.25 175 ASP A CA 1
ATOM 1373 C C . ASP A 1 175 ? 7.401 -13.888 15.962 1.00 98.25 175 ASP A C 1
ATOM 1375 O O . ASP A 1 175 ? 6.363 -14.538 15.830 1.00 98.25 175 ASP A O 1
ATOM 1379 N N . TYR A 1 176 ? 7.400 -12.704 16.587 1.00 98.06 176 TYR A N 1
ATOM 1380 C CA . TYR A 1 176 ? 6.178 -12.102 17.138 1.00 98.06 176 TYR A CA 1
ATOM 1381 C C . TYR A 1 176 ? 5.113 -11.835 16.073 1.00 98.06 176 TYR A C 1
ATOM 1383 O O . TYR A 1 176 ? 3.950 -12.216 16.250 1.00 98.06 176 TYR A O 1
ATOM 1391 N N . LEU A 1 177 ? 5.509 -11.201 14.966 1.00 98.38 177 LEU A N 1
ATOM 1392 C CA . LEU A 1 177 ? 4.656 -10.986 13.799 1.00 98.38 177 LEU A CA 1
ATOM 1393 C C . LEU A 1 177 ? 4.104 -12.319 13.282 1.00 98.38 177 LEU A C 1
ATOM 1395 O O . LEU A 1 177 ? 2.899 -12.454 13.053 1.00 98.38 177 LEU A O 1
ATOM 1399 N N . THR A 1 178 ? 4.977 -13.318 13.167 1.00 98.25 178 THR A N 1
ATOM 1400 C CA . THR A 1 178 ? 4.635 -14.633 12.629 1.00 98.25 178 THR A CA 1
ATOM 1401 C C . THR A 1 178 ? 3.539 -15.299 13.452 1.00 98.25 178 THR A C 1
ATOM 1403 O O . THR A 1 178 ? 2.473 -15.613 12.926 1.00 98.25 178 THR A O 1
ATOM 1406 N N . ARG A 1 179 ? 3.745 -15.433 14.764 1.00 97.00 179 ARG A N 1
ATOM 1407 C CA . ARG A 1 179 ? 2.810 -16.140 15.652 1.00 97.00 179 ARG A CA 1
ATOM 1408 C C . ARG A 1 179 ? 1.479 -15.423 15.829 1.00 97.00 179 ARG A C 1
ATOM 1410 O O . ARG A 1 179 ? 0.440 -16.056 15.990 1.00 97.00 179 ARG A O 1
ATOM 1417 N N . THR A 1 180 ? 1.499 -14.091 15.859 1.00 95.50 180 THR A N 1
ATOM 1418 C CA . THR A 1 180 ? 0.316 -13.318 16.275 1.00 95.50 180 THR A CA 1
ATOM 1419 C C . THR A 1 180 ? -0.539 -12.809 15.124 1.00 95.50 180 THR A C 1
ATOM 1421 O O . THR A 1 180 ? -1.714 -12.504 15.343 1.00 95.50 180 THR A O 1
ATOM 1424 N N . ILE A 1 181 ? 0.022 -12.738 13.914 1.00 97.69 181 ILE A N 1
ATOM 1425 C CA . ILE A 1 181 ? -0.638 -12.170 12.734 1.00 97.69 181 ILE A CA 1
ATOM 1426 C C . ILE A 1 181 ? -0.639 -13.171 11.580 1.00 97.69 181 ILE A C 1
ATOM 1428 O O . ILE A 1 181 ? -1.704 -13.503 11.068 1.00 97.69 181 ILE A O 1
ATOM 1432 N N . ILE A 1 182 ? 0.535 -13.674 11.191 1.00 98.38 182 ILE A N 1
ATOM 1433 C CA . ILE A 1 182 ? 0.714 -14.471 9.967 1.00 98.38 182 ILE A CA 1
ATOM 1434 C C . ILE A 1 182 ? 0.122 -15.876 10.113 1.00 98.38 182 ILE A C 1
ATOM 1436 O O . ILE A 1 182 ? -0.624 -16.317 9.243 1.00 98.38 182 ILE A O 1
ATOM 1440 N N . GLU A 1 183 ? 0.417 -16.588 11.203 1.00 97.19 183 GLU A N 1
ATOM 1441 C CA . GLU A 1 183 ? -0.069 -17.955 11.433 1.00 97.19 183 GLU A CA 1
ATOM 1442 C C . GLU A 1 183 ? -1.606 -18.066 11.379 1.00 97.19 183 GLU A C 1
ATOM 1444 O O . GLU A 1 183 ? -2.099 -18.938 10.657 1.00 97.19 183 GLU A O 1
ATOM 1449 N N . PRO A 1 184 ? -2.384 -17.177 12.037 1.00 96.56 184 PRO A N 1
ATOM 1450 C CA . PRO A 1 184 ? -3.842 -17.149 11.896 1.00 96.56 184 PRO A CA 1
ATOM 1451 C C . PRO A 1 184 ? -4.358 -16.857 10.480 1.00 96.56 184 PRO A C 1
ATOM 1453 O O . PRO A 1 184 ? -5.519 -17.141 10.194 1.00 96.56 184 PRO A O 1
ATOM 1456 N N . LEU A 1 185 ? -3.534 -16.258 9.616 1.00 97.88 185 LEU A N 1
ATOM 1457 C CA . LEU A 1 185 ? -3.892 -15.858 8.253 1.00 97.88 185 LEU A CA 1
ATOM 1458 C C . LEU A 1 185 ? -3.486 -16.884 7.188 1.00 97.88 185 LEU A C 1
ATOM 1460 O O . LEU A 1 185 ? -3.794 -16.692 6.012 1.00 97.88 185 LEU A O 1
ATOM 1464 N N . ARG A 1 186 ? -2.822 -17.982 7.563 1.00 96.94 186 ARG A N 1
ATOM 1465 C CA . ARG A 1 186 ? -2.457 -19.045 6.619 1.00 96.94 186 ARG A CA 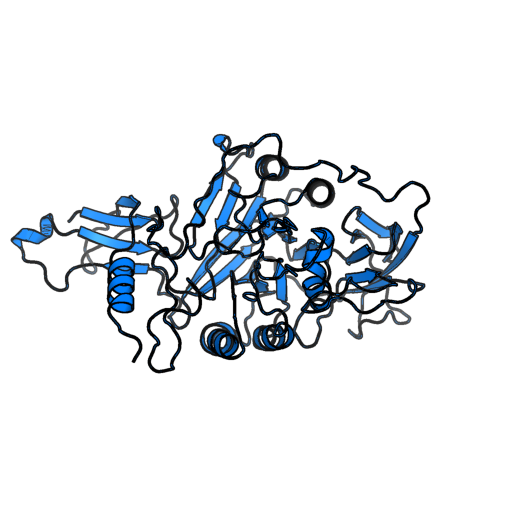1
ATOM 1466 C C . ARG A 1 186 ? -3.696 -19.620 5.938 1.00 96.94 186 ARG A C 1
ATOM 1468 O O . ARG A 1 186 ? -4.637 -20.040 6.607 1.00 96.94 186 ARG A O 1
ATOM 1475 N N . GLY A 1 187 ? -3.663 -19.689 4.608 1.00 94.00 187 GLY A N 1
ATOM 1476 C CA . GLY A 1 187 ? -4.804 -20.165 3.821 1.00 94.00 187 GLY A CA 1
ATOM 1477 C C . GLY A 1 187 ? -5.941 -19.147 3.725 1.00 94.00 187 GLY A C 1
ATOM 1478 O O . GLY A 1 187 ? -7.087 -19.542 3.539 1.00 94.00 187 GLY A O 1
ATOM 1479 N N . SER A 1 188 ? -5.639 -17.854 3.882 1.00 96.50 188 SER A N 1
ATOM 1480 C CA . SER A 1 188 ? -6.588 -16.773 3.619 1.00 96.50 188 SER A CA 1
ATOM 1481 C C . SER A 1 188 ? -7.147 -16.851 2.193 1.00 96.50 188 SER A C 1
ATOM 1483 O O . SER A 1 188 ? -6.399 -17.058 1.241 1.00 96.50 188 SER A O 1
ATOM 1485 N N . ASP A 1 189 ? -8.448 -16.591 2.046 1.00 95.75 189 ASP A N 1
ATOM 1486 C CA . ASP A 1 189 ? -9.121 -16.442 0.746 1.00 95.75 189 ASP A CA 1
ATOM 1487 C C . ASP A 1 189 ? -8.982 -15.020 0.157 1.00 95.75 189 ASP A C 1
ATOM 1489 O O . ASP A 1 189 ? -9.612 -14.687 -0.852 1.00 95.75 189 ASP A O 1
ATOM 1493 N N . ALA A 1 190 ? -8.199 -14.141 0.794 1.00 98.31 190 ALA A N 1
ATOM 1494 C CA . ALA A 1 190 ? -7.925 -12.815 0.260 1.00 98.31 190 ALA A CA 1
ATOM 1495 C C . ALA A 1 190 ? -7.190 -12.909 -1.088 1.00 98.31 190 ALA A C 1
ATOM 1497 O O . ALA A 1 190 ? -6.316 -13.745 -1.297 1.00 98.31 190 ALA A O 1
ATOM 1498 N N . ALA A 1 191 ? -7.530 -12.014 -2.011 1.00 98.25 191 ALA A N 1
ATOM 1499 C CA . ALA A 1 191 ? -6.946 -11.975 -3.345 1.00 98.25 191 ALA A CA 1
ATOM 1500 C C . ALA A 1 191 ? -5.451 -11.618 -3.329 1.00 98.25 191 ALA A C 1
ATOM 1502 O O . ALA A 1 191 ? -4.695 -12.080 -4.183 1.00 98.25 191 ALA A O 1
ATOM 1503 N N . PHE A 1 192 ? -5.058 -10.756 -2.391 1.00 98.81 192 PHE A N 1
ATOM 1504 C CA . PHE A 1 192 ? -3.693 -10.297 -2.156 1.00 98.81 192 PHE A CA 1
ATOM 1505 C C . PHE A 1 192 ? -3.607 -9.595 -0.793 1.00 98.81 192 PHE A C 1
ATOM 1507 O O . PHE A 1 192 ? -4.631 -9.303 -0.161 1.00 98.81 192 PHE A O 1
ATOM 1514 N N . GLY A 1 193 ? -2.388 -9.293 -0.358 1.00 98.88 193 GLY A N 1
ATOM 1515 C CA . GLY A 1 193 ? -2.130 -8.400 0.767 1.00 98.88 193 GLY A CA 1
ATOM 1516 C C . GLY A 1 193 ? -1.253 -7.206 0.405 1.00 98.88 193 GLY A C 1
ATOM 1517 O O . GLY A 1 193 ? -0.631 -7.177 -0.658 1.00 98.88 193 GLY A O 1
ATOM 1518 N N . VAL A 1 194 ? -1.245 -6.208 1.286 1.00 98.94 194 VAL A N 1
ATOM 1519 C CA . VAL A 1 194 ? -0.462 -4.976 1.165 1.00 98.94 194 VAL A CA 1
ATOM 1520 C C . VAL A 1 194 ? 0.198 -4.651 2.504 1.00 98.94 194 VAL A C 1
ATOM 1522 O O . VAL A 1 194 ? -0.507 -4.578 3.511 1.00 98.94 194 VAL A O 1
ATOM 1525 N N . THR A 1 195 ? 1.505 -4.377 2.515 1.00 98.88 195 THR A N 1
ATOM 1526 C CA . THR A 1 195 ? 2.166 -3.665 3.626 1.00 98.88 195 THR A CA 1
ATOM 1527 C C . THR A 1 195 ? 2.362 -2.196 3.251 1.00 98.88 195 THR A C 1
ATOM 1529 O O . THR A 1 195 ? 2.989 -1.882 2.240 1.00 98.88 195 THR A O 1
ATOM 1532 N N . LEU A 1 196 ? 1.817 -1.286 4.060 1.00 98.88 196 LEU A N 1
ATOM 1533 C CA . LEU A 1 196 ? 1.774 0.165 3.833 1.00 98.88 196 LEU A CA 1
ATOM 1534 C C . LEU A 1 196 ? 3.052 0.886 4.304 1.00 98.88 196 LEU A C 1
ATOM 1536 O O . LEU A 1 196 ? 2.968 1.952 4.909 1.00 98.88 196 LEU A O 1
ATOM 1540 N N . GLY A 1 197 ? 4.223 0.305 4.048 1.00 98.44 197 GLY A N 1
ATOM 1541 C CA . GLY A 1 197 ? 5.516 0.834 4.488 1.00 98.44 197 GLY A CA 1
ATOM 1542 C C . GLY A 1 197 ? 5.849 0.549 5.944 1.00 98.44 197 GLY A C 1
ATOM 1543 O O . GLY A 1 197 ? 5.037 0.001 6.697 1.00 98.44 197 GLY A O 1
ATOM 1544 N N . ASP A 1 198 ? 7.083 0.895 6.294 1.00 98.62 198 ASP A N 1
ATOM 1545 C CA . ASP A 1 198 ? 7.745 0.534 7.541 1.00 98.62 198 ASP A CA 1
ATOM 1546 C C . ASP A 1 198 ? 7.658 -0.978 7.740 1.00 98.62 198 ASP A C 1
ATOM 1548 O O . ASP A 1 198 ? 7.193 -1.512 8.755 1.00 98.62 198 ASP A O 1
ATOM 1552 N N . ILE A 1 199 ? 8.065 -1.675 6.678 1.00 98.69 199 ILE A N 1
ATOM 1553 C CA . ILE A 1 199 ? 8.113 -3.129 6.607 1.00 98.69 199 ILE A CA 1
ATOM 1554 C C . ILE A 1 199 ? 9.075 -3.620 7.695 1.00 98.69 199 ILE A C 1
ATOM 1556 O O . ILE A 1 199 ? 8.748 -4.508 8.494 1.00 98.69 199 ILE A O 1
ATOM 1560 N N . LEU A 1 200 ? 10.237 -2.972 7.778 1.00 97.88 200 LEU A N 1
ATOM 1561 C CA . LEU A 1 200 ? 11.229 -3.142 8.833 1.00 97.88 200 LEU A CA 1
ATOM 1562 C C . LEU A 1 200 ? 11.417 -1.836 9.612 1.00 97.88 200 LEU A C 1
ATOM 1564 O O . LEU A 1 200 ? 10.793 -0.827 9.312 1.00 97.88 200 LEU A O 1
ATOM 1568 N N . PHE A 1 201 ? 12.229 -1.880 10.672 1.00 94.44 201 PHE A N 1
ATOM 1569 C CA . PHE A 1 201 ? 12.561 -0.689 11.463 1.00 94.44 201 PHE A CA 1
ATOM 1570 C C . PHE A 1 201 ? 13.772 0.074 10.898 1.00 94.44 201 PHE A C 1
ATOM 1572 O O . PHE A 1 201 ? 13.610 1.088 10.271 1.00 94.44 201 PHE A O 1
ATOM 1579 N N . ASP A 1 202 ? 15.018 -0.343 11.101 1.00 93.25 202 ASP A N 1
ATOM 1580 C CA . ASP A 1 202 ? 16.172 0.361 10.484 1.00 93.25 202 ASP A CA 1
ATOM 1581 C C . ASP A 1 202 ? 17.258 -0.629 10.032 1.00 93.25 202 ASP A C 1
ATOM 1583 O O . ASP A 1 202 ? 18.368 -0.245 9.661 1.00 93.25 202 ASP A O 1
ATOM 1587 N N . ASP A 1 203 ? 16.966 -1.927 10.120 1.00 95.94 203 ASP A N 1
ATOM 1588 C CA . ASP A 1 203 ? 17.871 -3.000 9.737 1.00 95.94 203 ASP A CA 1
ATOM 1589 C C . ASP A 1 203 ? 17.314 -3.710 8.511 1.00 95.94 203 ASP A C 1
ATOM 1591 O O . ASP A 1 203 ? 16.552 -4.662 8.625 1.00 95.94 203 ASP A O 1
ATOM 1595 N N . LEU A 1 204 ? 17.700 -3.247 7.323 1.00 97.12 204 LEU A N 1
ATOM 1596 C CA . LEU A 1 204 ? 17.206 -3.805 6.062 1.00 97.12 204 LEU A CA 1
ATOM 1597 C C . LEU A 1 204 ? 17.848 -5.161 5.719 1.00 97.12 204 LEU A C 1
ATOM 1599 O O . LEU A 1 204 ? 17.492 -5.784 4.717 1.00 97.12 204 LEU A O 1
ATOM 1603 N N . SER A 1 205 ? 18.796 -5.645 6.536 1.00 97.50 205 SER A N 1
ATOM 1604 C CA . SER A 1 205 ? 19.451 -6.940 6.314 1.00 97.50 205 SER A CA 1
ATOM 1605 C C . SER A 1 205 ? 18.513 -8.134 6.514 1.00 97.50 205 SER A C 1
ATOM 1607 O O . SER A 1 205 ? 18.814 -9.224 6.028 1.00 97.50 205 SER A O 1
ATOM 1609 N N . ILE A 1 206 ? 17.365 -7.924 7.173 1.00 97.88 206 ILE A N 1
ATOM 1610 C CA . ILE A 1 206 ? 16.385 -8.974 7.478 1.00 97.88 206 ILE A CA 1
ATOM 1611 C C . ILE A 1 206 ? 15.166 -8.988 6.539 1.00 97.88 206 ILE A C 1
ATOM 1613 O O . ILE A 1 206 ? 14.175 -9.662 6.827 1.00 97.88 206 ILE A O 1
ATOM 1617 N N . PHE A 1 207 ? 15.212 -8.261 5.411 1.00 97.88 207 PHE A N 1
ATOM 1618 C CA . PHE A 1 207 ? 14.109 -8.230 4.437 1.00 97.88 207 PHE A CA 1
ATOM 1619 C C . PHE A 1 207 ? 13.741 -9.617 3.922 1.00 97.88 207 PHE A C 1
ATOM 1621 O O . PHE A 1 207 ? 12.561 -9.938 3.819 1.00 97.88 207 PHE A O 1
ATOM 1628 N N . GLN A 1 208 ? 14.740 -10.455 3.641 1.00 97.81 208 GLN A N 1
ATOM 1629 C CA . GLN A 1 208 ? 14.493 -11.809 3.161 1.00 97.81 208 GLN A CA 1
ATOM 1630 C C . GLN A 1 208 ? 13.668 -12.616 4.175 1.00 97.81 208 GLN A C 1
ATOM 1632 O O . GLN A 1 208 ? 12.643 -13.183 3.813 1.00 97.81 208 GLN A O 1
ATOM 1637 N N . GLN A 1 209 ? 14.069 -12.617 5.447 1.00 98.56 209 GLN A N 1
ATOM 1638 C CA . GLN A 1 209 ? 13.399 -13.368 6.510 1.00 98.56 209 GLN A CA 1
ATOM 1639 C C . GLN A 1 209 ? 11.998 -12.819 6.792 1.00 98.56 209 GLN A C 1
ATOM 1641 O O . GLN A 1 209 ? 11.083 -13.580 7.098 1.00 98.56 209 GLN A O 1
ATOM 1646 N N . HIS A 1 210 ? 11.812 -11.502 6.670 1.00 98.75 210 HIS A N 1
ATOM 1647 C CA . HIS A 1 210 ? 10.489 -10.893 6.742 1.00 98.75 210 HIS A CA 1
ATOM 1648 C C . HIS A 1 210 ? 9.581 -11.389 5.607 1.00 98.75 210 HIS A C 1
ATOM 1650 O O . HIS A 1 210 ? 8.465 -11.838 5.862 1.00 98.75 210 HIS A O 1
ATOM 1656 N N . ASN A 1 211 ? 10.074 -11.367 4.368 1.00 98.75 211 ASN A N 1
ATOM 1657 C CA . ASN A 1 211 ? 9.318 -11.805 3.196 1.00 98.75 211 ASN A CA 1
ATOM 1658 C C . ASN A 1 211 ? 8.979 -13.297 3.258 1.00 98.75 211 ASN A C 1
ATOM 1660 O O . ASN A 1 211 ? 7.849 -13.681 2.978 1.00 98.75 211 ASN A O 1
ATOM 1664 N N . GLU A 1 212 ? 9.920 -14.132 3.699 1.00 98.69 212 GLU A N 1
ATOM 1665 C CA . GLU A 1 212 ? 9.689 -15.559 3.949 1.00 98.69 212 GLU A CA 1
ATOM 1666 C C . GLU A 1 212 ? 8.589 -15.789 4.995 1.00 98.69 212 GLU A C 1
ATOM 1668 O O . GLU A 1 212 ? 7.762 -16.685 4.822 1.00 98.69 212 GLU A O 1
ATOM 1673 N N . ALA A 1 213 ? 8.529 -14.967 6.049 1.00 98.69 213 ALA A N 1
ATOM 1674 C CA . ALA A 1 213 ? 7.450 -15.037 7.028 1.00 98.69 213 ALA A CA 1
ATOM 1675 C C . ALA A 1 213 ? 6.100 -14.649 6.403 1.00 98.69 213 ALA A C 1
ATOM 1677 O O . ALA A 1 213 ? 5.138 -15.407 6.520 1.00 98.69 213 ALA A O 1
ATOM 1678 N N . ILE A 1 214 ? 6.013 -13.508 5.707 1.00 98.75 214 ILE A N 1
ATOM 1679 C CA . ILE A 1 214 ? 4.772 -13.045 5.054 1.00 98.75 214 ILE A CA 1
ATOM 1680 C C . ILE A 1 214 ? 4.261 -14.069 4.030 1.00 98.75 214 ILE A C 1
ATOM 1682 O O . ILE A 1 214 ? 3.060 -14.348 3.977 1.00 98.75 214 ILE A O 1
ATOM 1686 N N . ALA A 1 215 ? 5.164 -14.701 3.279 1.00 98.56 215 ALA A N 1
ATOM 1687 C CA . ALA A 1 215 ? 4.837 -15.713 2.278 1.00 98.56 215 ALA A CA 1
ATOM 1688 C C . ALA A 1 215 ? 4.058 -16.912 2.843 1.00 98.56 215 ALA A C 1
ATOM 1690 O O . ALA A 1 215 ? 3.310 -17.558 2.105 1.00 98.56 215 ALA A O 1
ATOM 1691 N N . LEU A 1 216 ? 4.165 -17.190 4.151 1.00 98.50 216 LEU A N 1
ATOM 1692 C CA . LEU A 1 216 ? 3.407 -18.256 4.816 1.00 98.50 216 LEU A CA 1
ATOM 1693 C C . LEU A 1 216 ? 1.887 -18.053 4.734 1.00 98.50 216 LEU A C 1
ATOM 1695 O O . LEU A 1 216 ? 1.155 -19.042 4.820 1.00 98.50 216 LEU A O 1
ATOM 1699 N N . ILE A 1 217 ? 1.410 -16.813 4.549 1.00 98.62 217 ILE A N 1
ATOM 1700 C CA . ILE A 1 217 ? -0.014 -16.507 4.324 1.00 98.62 217 ILE A CA 1
ATOM 1701 C C . ILE A 1 217 ? -0.512 -17.215 3.052 1.00 98.62 217 ILE A C 1
ATOM 1703 O O . ILE A 1 217 ? -1.619 -17.761 3.050 1.00 98.62 217 ILE A O 1
ATOM 1707 N N . GLY A 1 218 ? 0.331 -17.279 2.013 1.00 98.25 218 GLY A N 1
ATOM 1708 C CA . GLY A 1 218 ? 0.073 -18.016 0.773 1.00 98.25 218 GLY A CA 1
ATOM 1709 C C . GLY A 1 218 ? -0.655 -17.228 -0.320 1.00 98.25 218 GLY A C 1
ATOM 1710 O O . GLY A 1 218 ? -1.242 -17.844 -1.207 1.00 98.25 218 GLY A O 1
ATOM 1711 N N . ILE A 1 219 ? -0.634 -15.893 -0.260 1.00 98.38 219 ILE A N 1
ATOM 1712 C CA . ILE A 1 219 ? -1.265 -15.000 -1.246 1.00 98.38 219 ILE A CA 1
ATOM 1713 C C . ILE A 1 219 ? -0.247 -13.979 -1.776 1.00 98.38 219 ILE A C 1
ATOM 1715 O O . ILE A 1 219 ? 0.682 -13.644 -1.038 1.00 98.38 219 ILE A O 1
ATOM 1719 N N . PRO A 1 220 ? -0.428 -13.434 -2.998 1.00 98.38 220 PRO A N 1
ATOM 1720 C CA . PRO A 1 220 ? 0.434 -12.377 -3.524 1.00 98.38 220 PRO A CA 1
ATOM 1721 C C . PRO A 1 220 ? 0.512 -11.169 -2.586 1.00 98.38 220 PRO A C 1
ATOM 1723 O O . PRO A 1 220 ? -0.518 -10.733 -2.061 1.00 98.38 220 PRO A O 1
ATOM 1726 N N . TRP A 1 221 ? 1.709 -10.606 -2.412 1.00 98.81 221 TRP A N 1
ATOM 1727 C CA . TRP A 1 221 ? 1.936 -9.509 -1.470 1.00 98.81 221 TRP A CA 1
ATOM 1728 C C . TRP A 1 221 ? 2.568 -8.278 -2.123 1.00 98.81 221 TRP A C 1
ATOM 1730 O O . TRP A 1 221 ? 3.625 -8.357 -2.746 1.00 98.81 221 TRP A O 1
ATOM 1740 N N . TYR A 1 222 ? 1.915 -7.129 -1.967 1.00 98.88 222 TYR A N 1
ATOM 1741 C CA . TYR A 1 222 ? 2.367 -5.833 -2.467 1.00 98.88 222 TYR A CA 1
ATOM 1742 C C . TYR A 1 222 ? 2.953 -4.996 -1.331 1.00 98.88 222 TYR A C 1
ATOM 1744 O O . TYR A 1 222 ? 2.479 -5.039 -0.197 1.00 98.88 222 TYR A O 1
ATOM 1752 N N . ASN A 1 223 ? 3.976 -4.205 -1.635 1.00 98.75 223 ASN A N 1
ATOM 1753 C CA . ASN A 1 223 ? 4.676 -3.401 -0.639 1.00 98.75 223 ASN A CA 1
ATOM 1754 C C . ASN A 1 223 ? 4.740 -1.936 -1.069 1.00 98.75 223 ASN A C 1
ATOM 1756 O O . ASN A 1 223 ? 4.917 -1.631 -2.252 1.00 98.75 223 ASN A O 1
ATOM 1760 N N . VAL A 1 224 ? 4.578 -1.054 -0.088 1.00 98.88 224 VAL A N 1
ATOM 1761 C CA . VAL A 1 224 ? 4.790 0.394 -0.171 1.00 98.88 224 VAL A CA 1
ATOM 1762 C C . VAL A 1 224 ? 6.071 0.713 0.598 1.00 98.88 224 VAL A C 1
ATOM 1764 O O . VAL A 1 224 ? 6.333 0.074 1.612 1.00 98.88 224 VAL A O 1
ATOM 1767 N N . LEU A 1 225 ? 6.871 1.666 0.121 1.00 98.56 225 LEU A N 1
ATOM 1768 C CA . LEU A 1 225 ? 8.078 2.117 0.819 1.00 98.56 225 LEU A CA 1
ATOM 1769 C C . LEU A 1 225 ? 7.699 2.974 2.037 1.00 98.56 225 LEU A C 1
ATOM 1771 O O . LEU A 1 225 ? 6.937 3.931 1.894 1.00 98.56 225 LEU A O 1
ATOM 1775 N N . GLY A 1 226 ? 8.228 2.651 3.219 1.00 98.50 226 GLY A N 1
ATOM 1776 C CA . GLY A 1 226 ? 8.172 3.521 4.394 1.00 98.50 226 GLY A CA 1
ATOM 1777 C C . GLY A 1 226 ? 9.484 4.233 4.689 1.00 98.50 226 GLY A C 1
ATOM 1778 O O . GLY A 1 226 ? 10.519 3.975 4.074 1.00 98.50 226 GLY A O 1
ATOM 1779 N N . ASN A 1 227 ? 9.451 5.166 5.640 1.00 96.94 227 ASN A N 1
ATOM 1780 C CA . ASN A 1 227 ? 10.628 5.974 5.958 1.00 96.94 227 ASN A CA 1
ATOM 1781 C C . ASN A 1 227 ? 11.710 5.184 6.693 1.00 96.94 227 ASN A C 1
ATOM 1783 O O . ASN A 1 227 ? 12.835 5.656 6.795 1.00 96.94 227 ASN A O 1
ATOM 1787 N N . HIS A 1 228 ? 11.355 4.018 7.215 1.00 96.88 228 HIS A N 1
ATOM 1788 C CA . HIS A 1 228 ? 12.245 3.072 7.865 1.00 96.88 228 HIS A CA 1
ATOM 1789 C C . HIS A 1 228 ? 12.815 2.018 6.891 1.00 96.88 228 HIS A C 1
ATOM 1791 O O . HIS A 1 228 ? 13.733 1.273 7.228 1.00 96.88 228 HIS A O 1
ATOM 1797 N N . ASP A 1 229 ? 12.335 2.009 5.642 1.00 97.56 229 ASP A N 1
ATOM 1798 C CA . ASP A 1 229 ? 12.717 1.049 4.602 1.00 97.56 229 ASP A CA 1
ATOM 1799 C C . ASP A 1 229 ? 13.817 1.578 3.651 1.00 97.56 229 ASP A C 1
ATOM 1801 O O . ASP A 1 229 ? 14.112 0.948 2.631 1.00 97.56 229 ASP A O 1
ATOM 1805 N N . ILE A 1 230 ? 14.429 2.729 3.969 1.00 95.75 230 ILE A N 1
ATOM 1806 C CA . ILE A 1 230 ? 15.405 3.429 3.114 1.00 95.75 230 ILE A CA 1
ATOM 1807 C C . ILE A 1 230 ? 16.847 3.383 3.643 1.00 95.75 230 ILE A C 1
ATOM 1809 O O . ILE A 1 230 ? 17.131 3.242 4.833 1.00 95.75 230 ILE A O 1
ATOM 1813 N N . ASN A 1 231 ? 17.797 3.561 2.731 1.00 94.06 231 ASN A N 1
ATOM 1814 C CA . ASN A 1 231 ? 19.215 3.726 3.003 1.00 94.06 231 ASN A CA 1
ATOM 1815 C C . ASN A 1 231 ? 19.525 5.161 3.470 1.00 94.06 231 ASN A C 1
ATOM 1817 O O . ASN A 1 231 ? 19.737 6.055 2.655 1.00 94.06 231 ASN A O 1
ATOM 1821 N N . TYR A 1 232 ? 19.623 5.387 4.784 1.00 91.50 232 TYR A N 1
ATOM 1822 C CA . TYR A 1 232 ? 19.971 6.709 5.345 1.00 91.50 232 TYR A CA 1
ATOM 1823 C C . TYR A 1 232 ? 21.382 7.210 4.997 1.00 91.50 232 TYR A C 1
ATOM 1825 O O . TYR A 1 232 ? 21.713 8.365 5.254 1.00 91.50 232 TYR A O 1
ATOM 1833 N N . ASP A 1 233 ? 22.246 6.354 4.459 1.00 90.75 233 ASP A N 1
ATOM 1834 C CA . ASP A 1 233 ? 23.574 6.721 3.974 1.00 90.75 233 ASP A CA 1
ATOM 1835 C C . ASP A 1 233 ? 23.602 7.081 2.478 1.00 90.75 233 ASP A C 1
ATOM 1837 O O . ASP A 1 233 ? 24.658 7.447 1.962 1.00 90.75 233 ASP A O 1
ATOM 1841 N N . ALA A 1 234 ? 22.451 7.047 1.794 1.00 90.81 234 ALA A N 1
ATOM 1842 C CA . ALA A 1 234 ? 22.311 7.546 0.431 1.00 90.81 234 ALA A CA 1
ATOM 1843 C C . ALA A 1 234 ? 22.506 9.070 0.361 1.00 90.81 234 ALA A C 1
ATOM 1845 O O . ALA A 1 234 ? 22.073 9.820 1.249 1.00 90.81 234 ALA A O 1
ATOM 1846 N N . VAL A 1 235 ? 23.151 9.531 -0.714 1.00 89.50 235 VAL A N 1
ATOM 1847 C CA . VAL A 1 235 ? 23.444 10.955 -0.945 1.00 89.50 235 VAL A CA 1
ATOM 1848 C C . VAL A 1 235 ? 22.243 11.665 -1.561 1.00 89.50 235 VAL A C 1
ATOM 1850 O O . VAL A 1 235 ? 21.962 12.814 -1.219 1.00 89.50 235 VAL A O 1
ATOM 1853 N N . HIS A 1 236 ? 21.507 10.977 -2.433 1.00 90.06 236 HIS A N 1
ATOM 1854 C CA . HIS A 1 236 ? 20.320 11.513 -3.085 1.00 90.06 236 HIS A CA 1
ATOM 1855 C C . HIS A 1 236 ? 19.061 10.733 -2.697 1.00 90.06 236 HIS A C 1
ATOM 1857 O O . HIS A 1 236 ? 19.114 9.547 -2.389 1.00 90.06 236 HIS A O 1
ATOM 1863 N N . ASP A 1 237 ? 17.910 11.404 -2.745 1.00 92.12 237 ASP A N 1
ATOM 1864 C CA . ASP A 1 237 ? 16.607 10.807 -2.429 1.00 92.12 237 ASP A CA 1
ATOM 1865 C C . ASP A 1 237 ? 16.275 9.589 -3.305 1.00 92.12 237 ASP A C 1
ATOM 1867 O O . ASP A 1 237 ? 15.974 8.518 -2.785 1.00 92.12 237 ASP A O 1
ATOM 1871 N N . HIS A 1 238 ? 16.468 9.709 -4.621 1.00 89.38 238 HIS A N 1
ATOM 1872 C CA . HIS A 1 238 ? 16.240 8.613 -5.569 1.00 89.38 238 HIS A CA 1
ATOM 1873 C C . HIS A 1 238 ? 17.149 7.388 -5.347 1.00 89.38 238 HIS A C 1
ATOM 1875 O O . HIS A 1 238 ? 16.830 6.308 -5.828 1.00 89.38 238 HIS A O 1
ATOM 1881 N N . GLU A 1 239 ? 18.258 7.534 -4.615 1.00 92.38 239 GLU A N 1
ATOM 1882 C CA . GLU A 1 239 ? 19.165 6.436 -4.241 1.00 92.38 239 GLU A CA 1
ATOM 1883 C C . GLU A 1 239 ? 18.818 5.844 -2.861 1.00 92.38 239 GLU A C 1
ATOM 1885 O O . GLU A 1 239 ? 19.388 4.837 -2.439 1.00 92.38 239 GLU A O 1
ATOM 1890 N N . SER A 1 240 ? 17.909 6.467 -2.107 1.00 95.06 240 SER A N 1
ATOM 1891 C CA . SER A 1 240 ? 17.565 6.013 -0.757 1.00 95.06 240 SER A CA 1
ATOM 1892 C C . SER A 1 240 ? 16.766 4.703 -0.775 1.00 95.06 240 SER A C 1
ATOM 1894 O O . SER A 1 240 ? 16.855 3.917 0.163 1.00 95.06 240 SER A O 1
ATOM 1896 N N . GLY A 1 241 ? 16.058 4.408 -1.868 1.00 96.00 241 GLY A N 1
ATOM 1897 C CA . GLY A 1 241 ? 15.271 3.187 -2.050 1.00 96.00 241 GLY A CA 1
ATOM 1898 C C . GLY A 1 241 ? 16.038 1.984 -2.613 1.00 96.00 241 GLY A C 1
ATOM 1899 O O . GLY A 1 241 ? 15.419 0.975 -2.931 1.00 96.00 241 GLY A O 1
ATOM 1900 N N . GLU A 1 242 ? 17.363 2.029 -2.767 1.00 96.56 242 GLU A N 1
ATOM 1901 C CA . GLU A 1 242 ? 18.110 1.000 -3.520 1.00 96.56 242 GLU A CA 1
ATOM 1902 C C . GLU A 1 242 ? 18.003 -0.411 -2.921 1.00 96.56 242 GLU A C 1
ATOM 1904 O O . GLU A 1 242 ? 17.886 -1.401 -3.652 1.00 96.56 242 GLU A O 1
ATOM 1909 N N . THR A 1 243 ? 17.978 -0.524 -1.588 1.00 97.81 243 THR A N 1
ATOM 1910 C CA . THR A 1 243 ? 17.708 -1.816 -0.935 1.00 97.81 243 THR A CA 1
ATOM 1911 C C . THR A 1 243 ? 16.283 -2.290 -1.219 1.00 97.81 243 THR A C 1
ATOM 1913 O O . THR A 1 243 ? 16.076 -3.469 -1.499 1.00 97.81 243 THR A O 1
ATOM 1916 N N . PHE A 1 244 ? 15.301 -1.386 -1.187 1.00 98.25 244 PHE A N 1
ATOM 1917 C CA . PHE A 1 244 ? 13.907 -1.697 -1.503 1.00 98.25 244 PHE A CA 1
ATOM 1918 C C . PHE A 1 244 ? 13.760 -2.162 -2.958 1.00 98.25 244 PHE A C 1
ATOM 1920 O O . PHE A 1 244 ? 13.125 -3.185 -3.211 1.00 98.25 244 PHE A O 1
ATOM 1927 N N . HIS A 1 245 ? 14.415 -1.490 -3.909 1.00 97.81 245 HIS A N 1
ATOM 1928 C CA . HIS A 1 245 ? 14.394 -1.862 -5.325 1.00 97.81 245 HIS A CA 1
ATOM 1929 C C . HIS A 1 245 ? 14.931 -3.269 -5.581 1.00 97.81 245 HIS A C 1
ATOM 1931 O O . HIS A 1 245 ? 14.385 -3.986 -6.423 1.00 97.81 245 HIS A O 1
ATOM 1937 N N . ARG A 1 246 ? 15.948 -3.700 -4.822 1.00 97.25 246 ARG A N 1
ATOM 1938 C CA . ARG A 1 246 ? 16.455 -5.078 -4.885 1.00 97.25 246 ARG A CA 1
ATOM 1939 C C . ARG A 1 246 ? 15.376 -6.116 -4.561 1.00 97.25 246 ARG A C 1
ATOM 1941 O O . ARG A 1 246 ? 15.361 -7.161 -5.204 1.00 97.25 246 ARG A O 1
ATOM 1948 N N . PHE A 1 247 ? 14.514 -5.857 -3.577 1.00 97.81 247 PHE A N 1
ATOM 1949 C CA . PHE A 1 247 ? 13.523 -6.833 -3.106 1.00 97.81 247 PHE A CA 1
ATOM 1950 C C . PHE A 1 247 ? 12.154 -6.704 -3.776 1.00 97.81 247 PHE A C 1
ATOM 1952 O O . PHE A 1 247 ? 11.522 -7.719 -4.046 1.00 97.81 247 PHE A O 1
ATOM 1959 N N . TYR A 1 248 ? 11.687 -5.484 -4.037 1.00 98.31 248 TYR A N 1
ATOM 1960 C CA . TYR A 1 248 ? 10.297 -5.226 -4.433 1.00 98.31 248 TYR A CA 1
ATOM 1961 C C . TYR A 1 248 ? 10.156 -4.523 -5.787 1.00 98.31 248 TYR A C 1
ATOM 1963 O O . TYR A 1 248 ? 9.048 -4.433 -6.316 1.00 98.31 248 TYR A O 1
ATOM 1971 N N . GLY A 1 249 ? 11.258 -4.026 -6.359 1.00 97.44 249 GLY A N 1
ATOM 1972 C CA . GLY A 1 249 ? 11.248 -3.306 -7.628 1.00 97.44 249 GLY A CA 1
ATOM 1973 C C . GLY A 1 249 ? 10.790 -1.854 -7.483 1.00 97.44 249 GLY A C 1
ATOM 1974 O O . GLY A 1 249 ? 11.362 -1.129 -6.671 1.00 97.44 249 GLY A O 1
ATOM 1975 N N . PRO A 1 250 ? 9.830 -1.369 -8.290 1.00 98.06 250 PRO A N 1
ATOM 1976 C CA . PRO A 1 250 ? 9.450 0.042 -8.283 1.00 98.06 250 PRO A CA 1
ATOM 1977 C C . PRO A 1 250 ? 8.891 0.471 -6.916 1.00 98.06 250 PRO A C 1
ATOM 1979 O O . PRO A 1 250 ? 8.033 -0.198 -6.349 1.00 98.06 250 PRO A O 1
ATOM 1982 N N . ASN A 1 251 ? 9.336 1.622 -6.411 1.00 97.38 251 ASN A N 1
ATOM 1983 C CA . ASN A 1 251 ? 8.818 2.252 -5.184 1.00 97.38 251 ASN A CA 1
ATOM 1984 C C . ASN A 1 251 ? 7.442 2.915 -5.374 1.00 97.38 251 ASN A C 1
ATOM 1986 O O . ASN A 1 251 ? 6.725 3.136 -4.405 1.00 97.38 251 ASN A O 1
ATOM 1990 N N . TYR A 1 252 ? 7.034 3.167 -6.620 1.00 98.75 252 TYR A N 1
ATOM 1991 C CA . TYR A 1 252 ? 5.667 3.556 -6.971 1.00 98.75 252 TYR A CA 1
ATOM 1992 C C . TYR A 1 252 ? 5.232 2.910 -8.286 1.00 98.75 252 TYR A C 1
ATOM 1994 O O . TYR A 1 252 ? 5.989 2.869 -9.261 1.00 98.75 252 TYR A O 1
ATOM 2002 N N . TYR A 1 253 ? 4.013 2.377 -8.296 1.00 98.88 253 TYR A N 1
ATOM 2003 C CA . TYR A 1 253 ? 3.454 1.569 -9.382 1.00 98.88 253 TYR A CA 1
ATOM 2004 C C . TYR A 1 253 ? 1.927 1.482 -9.269 1.00 98.88 253 TYR A C 1
ATOM 2006 O O . TYR A 1 253 ? 1.331 1.928 -8.289 1.00 98.88 253 TYR A O 1
ATOM 2014 N N . SER A 1 254 ? 1.273 0.897 -10.274 1.00 98.88 254 SER A N 1
ATOM 2015 C CA . SER A 1 254 ? -0.170 0.653 -10.253 1.00 98.88 254 SER A CA 1
ATOM 2016 C C . SER A 1 254 ? -0.534 -0.738 -10.774 1.00 98.88 254 SER A C 1
ATOM 2018 O O . SER A 1 254 ? 0.201 -1.342 -11.558 1.00 98.88 254 SER A O 1
ATOM 2020 N N . PHE A 1 255 ? -1.673 -1.261 -10.321 1.00 98.81 255 PHE A N 1
ATOM 2021 C CA . PHE A 1 255 ? -2.256 -2.519 -10.788 1.00 98.81 255 PHE A CA 1
ATOM 2022 C C . PHE A 1 255 ? -3.780 -2.507 -10.643 1.00 98.81 255 PHE A C 1
ATOM 2024 O O . PHE A 1 255 ? -4.347 -1.761 -9.849 1.00 98.81 255 PHE A O 1
ATOM 2031 N N . GLU A 1 256 ? -4.467 -3.358 -11.394 1.00 98.50 256 GLU A N 1
ATOM 2032 C CA . GLU A 1 256 ? -5.920 -3.509 -11.322 1.00 98.50 256 GLU A CA 1
ATOM 2033 C C . GLU A 1 256 ? -6.305 -4.843 -10.688 1.00 98.50 256 GLU A C 1
ATOM 2035 O O . GLU A 1 256 ? -5.672 -5.862 -10.946 1.00 98.50 256 GLU A O 1
ATOM 2040 N N . TYR A 1 257 ? -7.394 -4.877 -9.923 1.00 98.00 257 TYR A N 1
ATOM 2041 C CA . TYR A 1 257 ? -8.058 -6.123 -9.528 1.00 98.00 257 TYR A CA 1
ATOM 2042 C C . TYR A 1 257 ? -9.565 -5.875 -9.435 1.00 98.00 257 TYR A C 1
ATOM 2044 O O . TYR A 1 257 ? -10.015 -4.926 -8.788 1.00 98.00 257 TYR A O 1
ATOM 2052 N N . GLY A 1 258 ? -10.363 -6.693 -10.120 1.00 96.00 258 GLY A N 1
ATOM 2053 C CA . GLY A 1 258 ? -11.796 -6.468 -10.273 1.00 96.00 258 GLY A CA 1
ATOM 2054 C C . GLY A 1 258 ? -12.079 -5.092 -10.889 1.00 96.00 258 GLY A C 1
ATOM 2055 O O . GLY A 1 258 ? -11.512 -4.718 -11.920 1.00 96.00 258 GLY A O 1
ATOM 2056 N N . LYS A 1 259 ? -12.949 -4.308 -10.240 1.00 96.81 259 LYS A N 1
ATOM 2057 C CA . LYS A 1 259 ? -13.279 -2.918 -10.620 1.00 96.81 259 LYS A CA 1
ATOM 2058 C C . LYS A 1 259 ? -12.479 -1.860 -9.842 1.00 96.81 259 LYS A C 1
ATOM 2060 O O . LYS A 1 259 ? -12.839 -0.682 -9.868 1.00 96.81 259 LYS A O 1
ATOM 2065 N N . ALA A 1 260 ? -11.375 -2.246 -9.205 1.00 98.38 260 ALA A N 1
ATOM 2066 C CA . ALA A 1 260 ? -10.475 -1.330 -8.514 1.00 98.38 260 ALA A CA 1
ATOM 2067 C C . ALA A 1 260 ? -9.138 -1.169 -9.261 1.00 98.38 260 ALA A C 1
ATOM 2069 O O . ALA A 1 260 ? -8.640 -2.102 -9.894 1.00 98.38 260 ALA A O 1
ATOM 2070 N N . HIS A 1 261 ? -8.585 0.041 -9.195 1.00 98.81 261 HIS A N 1
ATOM 2071 C CA . HIS A 1 261 ? -7.253 0.423 -9.657 1.00 98.81 261 HIS A CA 1
ATOM 2072 C C . HIS A 1 261 ? -6.453 0.883 -8.437 1.00 98.81 261 HIS A C 1
ATOM 2074 O O . HIS A 1 261 ? -6.794 1.888 -7.808 1.00 98.81 261 HIS A O 1
ATOM 2080 N N . PHE A 1 262 ? -5.437 0.110 -8.080 1.00 98.94 262 PHE A N 1
ATOM 2081 C CA . PHE A 1 262 ? -4.565 0.337 -6.936 1.00 98.94 262 PHE A CA 1
ATOM 2082 C C . PHE A 1 262 ? -3.311 1.072 -7.395 1.00 98.94 262 PHE A C 1
ATOM 2084 O O . PHE A 1 262 ? -2.742 0.738 -8.435 1.00 98.94 262 PHE A O 1
ATOM 2091 N N . VAL A 1 263 ? -2.880 2.060 -6.617 1.00 98.94 263 VAL A N 1
ATOM 2092 C CA . VAL A 1 263 ? -1.673 2.843 -6.885 1.00 98.94 263 VAL A CA 1
ATOM 2093 C C . VAL A 1 263 ? -0.840 2.908 -5.615 1.00 98.94 263 VAL A C 1
ATOM 2095 O O . VAL A 1 263 ? -1.264 3.522 -4.637 1.00 98.94 263 VAL A O 1
ATOM 2098 N N . ALA A 1 264 ? 0.338 2.292 -5.642 1.00 98.94 264 ALA A N 1
ATOM 2099 C CA . ALA A 1 264 ? 1.349 2.459 -4.611 1.00 98.94 264 ALA A CA 1
ATOM 2100 C C . ALA A 1 264 ? 2.124 3.747 -4.887 1.00 98.94 264 ALA A C 1
ATOM 2102 O O . ALA A 1 264 ? 2.675 3.911 -5.976 1.00 98.94 264 ALA A O 1
ATOM 2103 N N . LEU A 1 265 ? 2.126 4.656 -3.916 1.00 98.88 265 LEU A N 1
ATOM 2104 C CA . LEU A 1 265 ? 2.887 5.896 -3.945 1.00 98.88 265 LEU A CA 1
ATOM 2105 C C . LEU A 1 265 ? 4.044 5.809 -2.958 1.00 98.88 265 LEU A C 1
ATOM 2107 O O . LEU A 1 265 ? 3.855 5.392 -1.814 1.00 98.88 265 LEU A O 1
ATOM 2111 N N . ASP A 1 266 ? 5.202 6.285 -3.391 1.00 98.62 266 ASP A N 1
ATOM 2112 C CA . ASP A 1 266 ? 6.314 6.588 -2.504 1.00 98.62 266 ASP A CA 1
ATOM 2113 C C . ASP A 1 266 ? 6.197 8.049 -2.087 1.00 98.62 266 ASP A C 1
ATOM 2115 O O . ASP A 1 266 ? 6.437 8.949 -2.891 1.00 98.62 266 ASP A O 1
ATOM 2119 N N . ASN A 1 267 ? 5.772 8.296 -0.852 1.00 98.44 267 ASN A N 1
ATOM 2120 C CA . ASN A 1 267 ? 5.707 9.647 -0.311 1.00 98.44 267 ASN A CA 1
ATOM 2121 C C . ASN A 1 267 ? 6.779 9.928 0.742 1.00 98.44 267 ASN A C 1
ATOM 2123 O O . ASN A 1 267 ? 6.607 10.851 1.538 1.00 98.44 267 ASN A O 1
ATOM 2127 N N . VAL A 1 268 ? 7.869 9.162 0.748 1.00 98.19 268 VAL A N 1
ATOM 2128 C CA . VAL A 1 268 ? 9.012 9.358 1.636 1.00 98.19 268 VAL A CA 1
ATOM 2129 C C . VAL A 1 268 ? 10.095 10.118 0.879 1.00 98.19 268 VAL A C 1
ATOM 2131 O O . VAL A 1 268 ? 10.805 9.553 0.063 1.00 98.19 268 VAL A O 1
ATOM 2134 N N . TRP A 1 269 ? 10.265 11.402 1.195 1.00 96.38 269 TRP A N 1
ATOM 2135 C CA . TRP A 1 269 ? 11.337 12.214 0.622 1.00 96.38 269 TRP A CA 1
ATOM 2136 C C . TRP A 1 269 ? 12.511 12.324 1.597 1.00 96.38 269 TRP A C 1
ATOM 2138 O O . TRP A 1 269 ? 12.438 13.044 2.602 1.00 96.38 269 TRP A O 1
ATOM 2148 N N . TRP A 1 270 ? 13.607 11.640 1.294 1.00 93.94 270 TRP A N 1
ATOM 2149 C CA . TRP A 1 270 ? 14.860 11.635 2.038 1.00 93.94 270 TRP A CA 1
ATOM 2150 C C . TRP A 1 270 ? 15.600 12.979 1.938 1.00 93.94 270 TRP A C 1
ATOM 2152 O O . TRP A 1 270 ? 15.852 13.522 0.861 1.00 93.94 270 TRP A O 1
ATOM 2162 N N . MET A 1 271 ? 15.980 13.543 3.089 1.00 90.88 271 MET A N 1
ATOM 2163 C CA . MET A 1 271 ? 16.674 14.830 3.191 1.00 90.88 271 MET A CA 1
ATOM 2164 C C . MET A 1 271 ? 18.130 14.630 3.633 1.00 90.88 271 MET A C 1
ATOM 2166 O O . MET A 1 271 ? 18.493 14.919 4.780 1.00 90.88 271 MET A O 1
ATOM 2170 N N . HIS A 1 272 ? 18.972 14.154 2.710 1.00 82.25 272 HIS A N 1
ATOM 2171 C CA . HIS A 1 272 ? 20.397 13.912 2.956 1.00 82.25 272 HIS A CA 1
ATOM 2172 C C . HIS A 1 272 ? 21.109 15.103 3.621 1.00 82.25 272 HIS A C 1
ATOM 2174 O O . HIS A 1 272 ? 20.848 16.271 3.322 1.00 82.25 272 HIS A O 1
ATOM 2180 N N . GLY A 1 273 ? 22.039 14.798 4.531 1.00 75.81 273 GLY A N 1
ATOM 2181 C CA . GLY A 1 273 ? 22.840 15.799 5.238 1.00 75.81 273 GLY A CA 1
ATOM 2182 C C . GLY A 1 273 ? 22.065 16.595 6.292 1.00 75.81 273 GLY A C 1
ATOM 2183 O O . GLY A 1 273 ? 22.628 17.503 6.903 1.00 75.81 273 GLY A O 1
ATOM 2184 N N . THR A 1 274 ? 20.796 16.258 6.537 1.00 78.31 274 THR A N 1
ATOM 2185 C CA . THR A 1 274 ? 20.006 16.830 7.626 1.00 78.31 274 THR A CA 1
ATOM 2186 C C . THR A 1 274 ? 19.623 15.753 8.629 1.00 78.31 274 THR A C 1
ATOM 2188 O O . THR A 1 274 ? 19.251 14.637 8.267 1.00 78.31 274 THR A O 1
ATOM 2191 N N . THR A 1 275 ? 19.738 16.088 9.910 1.00 71.75 275 THR A N 1
ATOM 2192 C CA . THR A 1 275 ? 19.425 15.182 11.011 1.00 71.75 275 THR A CA 1
ATOM 2193 C C . THR A 1 275 ? 18.224 15.688 11.792 1.00 71.75 275 THR A C 1
ATOM 2195 O O . THR A 1 275 ? 17.969 16.891 11.904 1.00 71.75 275 THR A O 1
ATOM 2198 N N . GLN A 1 276 ? 17.469 14.747 12.337 1.00 65.12 276 GLN A N 1
ATOM 2199 C CA . GLN A 1 276 ? 16.514 15.001 13.399 1.00 65.12 276 GLN A CA 1
ATOM 2200 C C . GLN A 1 276 ? 17.255 15.375 14.691 1.00 65.12 276 GLN A C 1
ATOM 2202 O O . GLN A 1 276 ? 18.475 15.225 14.811 1.00 65.12 276 GLN A O 1
ATOM 2207 N N . SER A 1 277 ? 16.511 15.866 15.682 1.00 61.91 277 SER A N 1
ATOM 2208 C CA . SER A 1 277 ? 17.050 16.241 16.997 1.00 61.91 277 SER A CA 1
ATOM 2209 C C . SER A 1 277 ? 17.718 15.077 17.741 1.00 61.91 277 SER A C 1
ATOM 2211 O O . SER A 1 277 ? 18.565 15.314 18.597 1.00 61.91 277 SER A O 1
ATOM 2213 N N . ASP A 1 278 ? 17.368 13.836 17.403 1.00 58.09 278 ASP A N 1
ATOM 2214 C CA . ASP A 1 278 ? 17.942 12.602 17.947 1.00 58.09 278 ASP A CA 1
ATOM 2215 C C . ASP A 1 278 ? 19.121 12.048 17.120 1.00 58.09 278 ASP A C 1
ATOM 2217 O O . ASP A 1 278 ? 19.624 10.962 17.404 1.00 58.09 278 ASP A O 1
ATOM 2221 N N . GLY A 1 279 ? 19.578 12.791 16.105 1.00 60.22 279 GLY A N 1
ATOM 2222 C CA . GLY A 1 279 ? 20.704 12.418 15.250 1.00 60.22 279 GLY A CA 1
ATOM 2223 C C . GLY A 1 279 ? 20.358 11.463 14.106 1.00 60.22 279 GLY A C 1
ATOM 2224 O O . GLY A 1 279 ? 21.238 11.176 13.295 1.00 60.22 279 GLY A O 1
ATOM 2225 N N . ARG A 1 280 ? 19.106 10.995 13.991 1.00 68.56 280 ARG A N 1
ATOM 2226 C CA . ARG A 1 280 ? 18.669 10.173 12.852 1.00 68.56 280 ARG A CA 1
ATOM 2227 C C . ARG A 1 280 ? 18.522 11.005 11.588 1.00 68.56 280 ARG A C 1
ATOM 2229 O O . ARG A 1 280 ? 18.352 12.221 11.641 1.00 68.56 280 ARG A O 1
ATOM 2236 N N . GLY A 1 281 ? 18.558 10.334 10.445 1.00 73.19 281 GLY A N 1
ATOM 2237 C CA . GLY A 1 281 ? 18.247 10.939 9.160 1.00 73.19 281 GLY A CA 1
ATOM 2238 C C . GLY A 1 281 ? 16.873 11.616 9.138 1.00 73.19 281 GLY A C 1
ATOM 2239 O O . GLY A 1 281 ? 15.940 11.176 9.815 1.00 73.19 281 GLY A O 1
ATOM 2240 N N . ARG A 1 282 ? 16.740 12.703 8.377 1.00 86.88 282 ARG A N 1
ATOM 2241 C CA . ARG A 1 282 ? 15.473 13.428 8.228 1.00 86.88 282 ARG A CA 1
ATOM 2242 C C . ARG A 1 282 ? 14.814 13.105 6.888 1.00 86.88 282 ARG A C 1
ATOM 2244 O O . ARG A 1 282 ? 15.480 13.005 5.865 1.00 86.88 282 ARG A O 1
ATOM 2251 N N . TYR A 1 283 ? 13.492 13.020 6.901 1.00 92.69 283 TYR A N 1
ATOM 2252 C CA . TYR A 1 283 ? 12.648 12.901 5.716 1.00 92.69 283 TYR A CA 1
ATOM 2253 C C . TYR A 1 283 ? 11.458 13.865 5.824 1.00 92.69 283 TYR A C 1
ATOM 2255 O O . TYR A 1 283 ? 11.240 14.496 6.867 1.00 92.69 283 TYR A O 1
ATOM 2263 N N . LYS A 1 284 ? 10.687 13.983 4.745 1.00 94.62 284 LYS A N 1
ATOM 2264 C CA . LYS A 1 284 ? 9.389 14.670 4.718 1.00 94.62 284 LYS A CA 1
ATOM 2265 C C . LYS A 1 284 ? 8.385 13.882 3.874 1.00 94.62 284 LYS A C 1
ATOM 2267 O O . LYS A 1 284 ? 8.787 13.107 3.014 1.00 94.62 284 LYS A O 1
ATOM 2272 N N . GLY A 1 285 ? 7.093 14.114 4.099 1.00 97.12 285 GLY A N 1
ATOM 2273 C CA . GLY A 1 285 ? 6.038 13.580 3.242 1.00 97.12 285 GLY A CA 1
ATOM 2274 C C . GLY A 1 285 ? 5.984 14.330 1.914 1.00 97.12 285 GLY A C 1
ATOM 2275 O O . GLY A 1 285 ? 5.537 15.473 1.893 1.00 97.12 285 GLY A O 1
ATOM 2276 N N . SER A 1 286 ? 6.437 13.734 0.815 1.00 98.12 286 SER A N 1
ATOM 2277 C CA . SER A 1 286 ? 6.344 14.330 -0.527 1.00 98.12 286 SER A CA 1
ATOM 2278 C C . SER A 1 286 ? 6.511 13.256 -1.594 1.00 98.12 286 SER A C 1
ATOM 2280 O O . SER A 1 286 ? 7.350 12.376 -1.449 1.00 98.12 286 SER A O 1
ATOM 2282 N N . ILE A 1 287 ? 5.716 13.340 -2.662 1.00 97.56 287 ILE A N 1
ATOM 2283 C CA . ILE A 1 287 ? 5.865 12.481 -3.851 1.00 97.56 287 ILE A CA 1
ATOM 2284 C C . ILE A 1 287 ? 6.690 13.164 -4.956 1.00 97.56 287 ILE A C 1
ATOM 2286 O O . ILE A 1 287 ? 7.080 12.534 -5.940 1.00 97.56 287 ILE A O 1
ATOM 2290 N N . GLY A 1 288 ? 6.947 14.468 -4.822 1.00 95.75 288 GLY A N 1
ATOM 2291 C CA . GLY A 1 288 ? 7.657 15.266 -5.811 1.00 95.75 288 GLY A CA 1
ATOM 2292 C C . GLY A 1 288 ? 6.908 15.443 -7.138 1.00 95.75 288 GLY A C 1
ATOM 2293 O O . GLY A 1 288 ? 5.873 14.837 -7.428 1.00 95.75 288 GLY A O 1
ATOM 2294 N N . VAL A 1 289 ? 7.462 16.300 -7.998 1.00 94.75 289 VAL A N 1
ATOM 2295 C CA . VAL A 1 289 ? 6.824 16.683 -9.271 1.00 94.75 289 VAL A CA 1
ATOM 2296 C C . VAL A 1 289 ? 6.776 15.510 -10.252 1.00 94.75 289 VAL A C 1
ATOM 2298 O O . VAL A 1 289 ? 5.783 15.327 -10.956 1.00 94.75 289 VAL A O 1
ATOM 2301 N N . ARG A 1 290 ? 7.833 14.690 -10.292 1.00 93.25 290 ARG A N 1
ATOM 2302 C CA . ARG A 1 290 ? 7.944 13.556 -11.217 1.00 93.25 290 ARG A CA 1
ATOM 2303 C C . ARG A 1 290 ? 6.832 12.532 -10.994 1.00 93.25 290 ARG A C 1
ATOM 2305 O O . ARG A 1 290 ? 6.140 12.166 -11.944 1.00 93.25 290 ARG A O 1
ATOM 2312 N N . GLN A 1 291 ? 6.640 12.108 -9.747 1.00 97.88 291 GLN A N 1
ATOM 2313 C CA . GLN A 1 291 ? 5.624 11.120 -9.398 1.00 97.88 291 GLN A CA 1
ATOM 2314 C C . GLN A 1 291 ? 4.212 11.701 -9.491 1.00 97.88 291 GLN A C 1
ATOM 2316 O O . GLN A 1 291 ? 3.306 11.005 -9.939 1.00 97.88 291 GLN A O 1
ATOM 2321 N N . LEU A 1 292 ? 4.013 12.979 -9.143 1.00 98.50 292 LEU A N 1
ATOM 2322 C CA . LEU A 1 292 ? 2.718 13.648 -9.304 1.00 98.50 292 LEU A CA 1
ATOM 2323 C C . LEU A 1 292 ? 2.271 13.681 -10.777 1.00 98.50 292 LEU A C 1
ATOM 2325 O O . LEU A 1 292 ? 1.116 13.386 -11.089 1.00 98.50 292 LEU A O 1
ATOM 2329 N N . GLU A 1 293 ? 3.184 13.990 -11.700 1.00 97.75 293 GLU A N 1
ATOM 2330 C CA . GLU A 1 293 ? 2.892 13.967 -13.137 1.00 97.75 293 GLU A CA 1
ATOM 2331 C C . GLU A 1 293 ? 2.686 12.544 -13.667 1.00 97.75 293 GLU A C 1
ATOM 2333 O O . GLU A 1 293 ? 1.822 12.323 -14.521 1.00 97.75 293 GLU A O 1
ATOM 2338 N N . TRP A 1 294 ? 3.421 11.559 -13.144 1.00 98.31 294 TRP A N 1
ATOM 2339 C CA . TRP A 1 294 ? 3.159 10.148 -13.431 1.00 98.31 294 TRP A CA 1
ATOM 2340 C C . TRP A 1 294 ? 1.758 9.727 -12.959 1.00 98.31 294 TRP A C 1
ATOM 2342 O O . TRP A 1 294 ? 0.999 9.168 -13.751 1.00 98.31 294 TRP A O 1
ATOM 2352 N N . LEU A 1 295 ? 1.368 10.078 -11.729 1.00 98.75 295 LEU A N 1
ATOM 2353 C CA . LEU A 1 295 ? 0.049 9.790 -11.159 1.00 98.75 295 LEU A CA 1
ATOM 2354 C C . LEU A 1 295 ? -1.067 10.415 -12.001 1.00 98.75 295 LEU A C 1
ATOM 2356 O O . LEU A 1 295 ? -2.065 9.768 -12.308 1.00 98.75 295 LEU A O 1
ATOM 2360 N N . LYS A 1 296 ? -0.893 11.665 -12.437 1.00 98.56 296 LYS A N 1
ATOM 2361 C CA . LYS A 1 296 ? -1.839 12.332 -13.338 1.00 98.56 296 LYS A CA 1
ATOM 2362 C C . LYS A 1 296 ? -2.024 11.562 -14.650 1.00 98.56 296 LYS A C 1
ATOM 2364 O O . LYS A 1 296 ? -3.161 11.402 -15.098 1.00 98.56 296 LYS A O 1
ATOM 2369 N N . LYS A 1 297 ? -0.935 11.078 -15.263 1.00 98.38 297 LYS A N 1
ATOM 2370 C CA . LYS A 1 297 ? -0.987 10.265 -16.493 1.00 98.38 297 LYS A CA 1
ATOM 2371 C C . LYS A 1 297 ? -1.642 8.907 -16.244 1.00 98.38 297 LYS A C 1
ATOM 2373 O O . LYS A 1 297 ? -2.483 8.501 -17.039 1.00 98.38 297 LYS A O 1
ATOM 2378 N N . ASP A 1 298 ? -1.300 8.240 -15.143 1.00 98.69 298 ASP A N 1
ATOM 2379 C CA . ASP A 1 298 ? -1.892 6.960 -14.749 1.00 98.69 298 ASP A CA 1
ATOM 2380 C C . ASP A 1 298 ? -3.414 7.090 -14.616 1.00 98.69 298 ASP A C 1
ATOM 2382 O O . ASP A 1 298 ? -4.159 6.408 -15.318 1.00 98.69 298 ASP A O 1
ATOM 2386 N N . LEU A 1 299 ? -3.888 8.048 -13.811 1.00 98.50 299 LEU A N 1
ATOM 2387 C CA . LEU A 1 299 ? -5.316 8.261 -13.565 1.00 98.50 299 LEU A CA 1
ATOM 2388 C C . LEU A 1 299 ? -6.094 8.699 -14.812 1.00 98.50 299 LEU A C 1
ATOM 2390 O O . LEU A 1 299 ? -7.283 8.388 -14.916 1.00 98.50 299 LEU A O 1
ATOM 2394 N N . ALA A 1 300 ? -5.453 9.382 -15.765 1.00 97.94 300 ALA A N 1
ATOM 2395 C CA . ALA A 1 300 ? -6.071 9.740 -17.044 1.00 97.94 300 ALA A CA 1
ATOM 2396 C C . ALA A 1 300 ? -6.387 8.511 -17.918 1.00 97.94 300 ALA A C 1
ATOM 2398 O O . ALA A 1 300 ? -7.297 8.567 -18.744 1.00 97.94 300 ALA A O 1
ATOM 2399 N N . LEU A 1 301 ? -5.671 7.398 -17.720 1.00 96.88 301 LEU A N 1
ATOM 2400 C CA . LEU A 1 301 ? -5.881 6.134 -18.431 1.00 96.88 301 LEU A CA 1
ATOM 2401 C C . LEU A 1 301 ? -6.903 5.213 -17.737 1.00 96.88 301 LEU A C 1
ATOM 2403 O O . LEU A 1 301 ? -7.279 4.186 -18.301 1.00 96.88 301 LEU A O 1
ATOM 2407 N N . VAL A 1 302 ? -7.364 5.554 -16.527 1.00 97.56 302 VAL A N 1
ATOM 2408 C CA . VAL A 1 302 ? -8.269 4.709 -15.730 1.00 97.56 302 VAL A CA 1
ATOM 2409 C C . VAL A 1 302 ? -9.737 5.097 -15.972 1.00 97.56 302 VAL A C 1
ATOM 2411 O O . VAL A 1 302 ? -10.119 6.234 -15.659 1.00 97.56 302 VAL A O 1
ATOM 2414 N N . PRO A 1 303 ? -10.605 4.160 -16.414 1.00 96.81 303 PRO A N 1
ATOM 2415 C CA . PRO A 1 303 ? -12.045 4.388 -16.569 1.00 96.81 303 PRO A CA 1
ATOM 2416 C C . PRO A 1 303 ? -12.712 4.985 -15.324 1.00 96.81 303 PRO A C 1
ATOM 2418 O O . PRO A 1 303 ? -12.397 4.599 -14.200 1.00 96.81 303 PRO A O 1
ATOM 2421 N N . GLN A 1 304 ? -13.633 5.933 -15.514 1.00 96.44 304 GLN A N 1
ATOM 2422 C CA . GLN A 1 304 ? -14.255 6.729 -14.439 1.00 96.44 304 GLN A CA 1
ATOM 2423 C C . GLN A 1 304 ? -15.113 5.919 -13.451 1.00 96.44 304 GLN A C 1
ATOM 2425 O O . GLN A 1 304 ? -15.372 6.374 -12.339 1.00 96.44 304 GLN A O 1
ATOM 2430 N N . ASP A 1 305 ? -15.565 4.732 -13.843 1.00 96.06 305 ASP A N 1
ATOM 2431 C CA . ASP A 1 305 ? -16.392 3.841 -13.030 1.00 96.06 305 ASP A CA 1
ATOM 2432 C C . ASP A 1 305 ? -15.583 2.931 -12.091 1.00 96.06 305 ASP A C 1
ATOM 2434 O O . ASP A 1 305 ? -16.176 2.287 -11.220 1.00 96.06 305 ASP A O 1
ATOM 2438 N N . ARG A 1 306 ? -14.248 2.907 -12.221 1.00 97.44 306 ARG A N 1
ATOM 2439 C CA . ARG A 1 306 ? -13.348 2.178 -11.319 1.00 97.44 306 ARG A CA 1
ATOM 2440 C C . ARG A 1 306 ? -13.103 2.934 -10.015 1.00 97.44 306 ARG A C 1
ATOM 2442 O O . ARG A 1 306 ? -12.900 4.151 -10.018 1.00 97.44 306 ARG A O 1
ATOM 2449 N N . LEU A 1 307 ? -13.027 2.182 -8.917 1.00 98.69 307 LEU A N 1
ATOM 2450 C CA . LEU A 1 307 ? -12.503 2.680 -7.646 1.00 98.69 307 LEU A CA 1
ATOM 2451 C C . LEU A 1 307 ? -10.995 2.900 -7.766 1.00 98.69 307 LEU A C 1
ATOM 2453 O O . LEU A 1 307 ? -10.275 1.974 -8.124 1.00 98.69 307 LEU A O 1
ATOM 2457 N N . VAL A 1 308 ? -10.517 4.097 -7.438 1.00 98.88 308 VAL A N 1
ATOM 2458 C CA . VAL A 1 308 ? -9.080 4.363 -7.278 1.00 98.88 308 VAL A CA 1
ATOM 2459 C C . VAL A 1 308 ? -8.707 4.238 -5.809 1.00 98.88 308 VAL A C 1
ATOM 2461 O O . VAL A 1 308 ? -9.283 4.935 -4.972 1.00 98.88 308 VAL A O 1
ATOM 2464 N N . VAL A 1 309 ? -7.742 3.370 -5.510 1.00 98.94 309 VAL A N 1
ATOM 2465 C CA . VAL A 1 309 ? -7.193 3.165 -4.166 1.00 98.94 309 VAL A CA 1
ATOM 2466 C C . VAL A 1 309 ? -5.729 3.587 -4.168 1.00 98.94 309 VAL A C 1
ATOM 2468 O O . VAL A 1 309 ? -4.895 2.905 -4.757 1.00 98.94 309 VAL A O 1
ATOM 2471 N N . LEU A 1 310 ? -5.414 4.707 -3.520 1.00 98.94 310 LEU A N 1
ATOM 2472 C CA . LEU A 1 310 ? -4.026 5.109 -3.293 1.00 98.94 310 LEU A CA 1
ATOM 2473 C C . LEU A 1 310 ? -3.510 4.457 -2.008 1.00 98.94 310 LEU A C 1
ATOM 2475 O O . LEU A 1 310 ? -4.149 4.582 -0.964 1.00 98.94 310 LEU A O 1
ATOM 2479 N N . THR A 1 311 ? -2.354 3.810 -2.062 1.00 98.94 311 THR A N 1
ATOM 2480 C CA . THR A 1 311 ? -1.643 3.280 -0.895 1.00 98.94 311 THR A CA 1
ATOM 2481 C C . THR A 1 311 ? -0.321 4.015 -0.744 1.00 98.94 311 THR A C 1
ATOM 2483 O O . THR A 1 311 ? 0.439 4.106 -1.702 1.00 98.94 311 THR A O 1
ATOM 2486 N N . MET A 1 312 ? -0.057 4.556 0.437 1.00 98.88 312 MET A N 1
ATOM 2487 C CA . MET A 1 312 ? 1.141 5.343 0.752 1.00 98.88 312 MET A CA 1
ATOM 2488 C C . MET A 1 312 ? 1.568 5.055 2.192 1.00 98.88 312 MET A C 1
ATOM 2490 O O . MET A 1 312 ? 0.815 4.410 2.918 1.00 98.88 312 MET A O 1
ATOM 2494 N N . HIS A 1 313 ? 2.744 5.507 2.619 1.00 98.88 313 HIS A N 1
ATOM 2495 C CA . HIS A 1 313 ? 3.180 5.268 3.993 1.00 98.88 313 HIS A CA 1
ATOM 2496 C C . HIS A 1 313 ? 2.752 6.401 4.931 1.00 98.88 313 HIS A C 1
ATOM 2498 O O . HIS A 1 313 ? 1.967 6.188 5.857 1.00 98.88 313 HIS A O 1
ATOM 2504 N N . ILE A 1 314 ? 3.200 7.627 4.648 1.00 98.75 314 ILE A N 1
ATOM 2505 C CA . ILE A 1 314 ? 2.888 8.814 5.454 1.00 98.75 314 ILE A CA 1
ATOM 2506 C C . ILE A 1 314 ? 1.433 9.237 5.175 1.00 98.75 314 ILE A C 1
ATOM 2508 O O . ILE A 1 314 ? 1.040 9.280 4.007 1.00 98.75 314 ILE A O 1
ATOM 2512 N N . PRO A 1 315 ? 0.605 9.573 6.184 1.00 98.69 315 PRO A N 1
ATOM 2513 C CA . PRO A 1 315 ? -0.744 10.075 5.959 1.00 98.69 315 PRO A CA 1
ATOM 2514 C C . PRO A 1 315 ? -0.791 11.202 4.929 1.00 98.69 315 PRO A C 1
ATOM 2516 O O . PRO A 1 315 ? 0.040 12.113 4.925 1.00 98.69 315 PRO A O 1
ATOM 2519 N N . LEU A 1 316 ? -1.826 11.190 4.088 1.00 98.12 316 LEU A N 1
ATOM 2520 C CA . LEU A 1 316 ? -2.020 12.190 3.037 1.00 98.12 316 LEU A CA 1
ATOM 2521 C C . LEU A 1 316 ? -2.055 13.606 3.626 1.00 98.12 316 LEU A C 1
ATOM 2523 O O . LEU A 1 316 ? -1.635 14.564 2.984 1.00 98.12 316 LEU A O 1
ATOM 2527 N N . MET A 1 317 ? -2.523 13.736 4.872 1.00 97.00 317 MET A N 1
ATOM 2528 C CA . MET A 1 317 ? -2.562 14.999 5.606 1.00 97.00 317 MET A CA 1
ATOM 2529 C C . MET A 1 317 ? -1.193 15.664 5.763 1.00 97.00 317 MET A C 1
ATOM 2531 O O . MET A 1 317 ? -1.149 16.900 5.722 1.00 97.00 317 MET A O 1
ATOM 2535 N N . ASP A 1 318 ? -0.135 14.855 5.836 1.00 97.12 318 ASP A N 1
ATOM 2536 C CA . ASP A 1 318 ? 1.261 15.239 6.055 1.00 97.12 318 ASP A CA 1
ATOM 2537 C C . ASP A 1 318 ? 2.120 15.130 4.778 1.00 97.12 318 ASP A C 1
ATOM 2539 O O . ASP A 1 318 ? 3.343 15.239 4.838 1.00 97.12 318 ASP A O 1
ATOM 2543 N N . THR A 1 319 ? 1.487 14.945 3.613 1.00 97.62 319 THR A N 1
ATOM 2544 C CA . THR A 1 319 ? 2.149 14.957 2.298 1.00 97.62 319 THR A CA 1
ATOM 2545 C C . THR A 1 319 ? 2.070 16.352 1.665 1.00 97.62 319 THR A C 1
ATOM 2547 O O . THR A 1 319 ? 0.993 16.953 1.613 1.00 97.62 319 THR A O 1
ATOM 2550 N N . GLU A 1 320 ? 3.193 16.877 1.165 1.00 97.94 320 GLU A N 1
ATOM 2551 C CA . GLU A 1 320 ? 3.290 18.225 0.583 1.00 97.94 320 GLU A CA 1
ATOM 2552 C C . GLU A 1 320 ? 2.303 18.441 -0.575 1.00 97.94 320 GLU A C 1
ATOM 2554 O O . GLU A 1 320 ? 1.573 19.435 -0.574 1.00 97.94 320 GLU A O 1
ATOM 2559 N N . GLU A 1 321 ? 2.204 17.484 -1.502 1.00 98.12 321 GLU A N 1
ATOM 2560 C CA . GLU A 1 321 ? 1.333 17.534 -2.688 1.00 98.12 321 GLU A CA 1
ATOM 2561 C C . GLU A 1 321 ? -0.128 17.134 -2.399 1.00 98.12 321 GLU A C 1
ATOM 2563 O O . GLU A 1 321 ? -0.890 16.793 -3.308 1.00 98.12 321 GLU A O 1
ATOM 2568 N N . LYS A 1 322 ? -0.562 17.150 -1.130 1.00 98.00 322 LYS A N 1
ATOM 2569 C CA . LYS A 1 322 ? -1.931 16.776 -0.733 1.00 98.00 322 LYS A CA 1
ATOM 2570 C C . LYS A 1 322 ? -3.005 17.463 -1.572 1.00 98.00 322 LYS A C 1
ATOM 2572 O O . LYS A 1 322 ? -3.987 16.825 -1.944 1.00 98.00 322 LYS A O 1
ATOM 2577 N N . LYS A 1 323 ? -2.875 18.771 -1.818 1.00 97.56 323 LYS A N 1
ATOM 2578 C CA . LYS A 1 323 ? -3.917 19.542 -2.515 1.00 97.56 323 LYS A CA 1
ATOM 2579 C C . LYS A 1 323 ? -4.026 19.119 -3.974 1.00 97.56 323 LYS A C 1
ATOM 2581 O O . LYS A 1 323 ? -5.132 18.932 -4.468 1.00 97.56 323 LYS A O 1
ATOM 2586 N N . GLU A 1 324 ? -2.890 18.928 -4.624 1.00 98.25 324 GLU A N 1
ATOM 2587 C CA . GLU A 1 324 ? -2.759 18.480 -6.001 1.00 98.25 324 GLU A CA 1
ATOM 2588 C C . GLU A 1 324 ? -3.320 17.061 -6.159 1.00 98.25 324 GLU A C 1
ATOM 2590 O O . GLU A 1 324 ? -4.123 16.805 -7.057 1.00 98.25 324 GLU A O 1
ATOM 2595 N N . ILE A 1 325 ? -2.995 16.155 -5.230 1.00 98.69 325 ILE A N 1
ATOM 2596 C CA . ILE A 1 325 ? -3.560 14.799 -5.191 1.00 98.69 325 ILE A CA 1
ATOM 2597 C C . ILE A 1 325 ? -5.084 14.858 -5.007 1.00 98.69 325 ILE A C 1
ATOM 2599 O O . ILE A 1 325 ? -5.822 14.220 -5.759 1.00 98.69 325 ILE A O 1
ATOM 2603 N N . LEU A 1 326 ? -5.592 15.644 -4.051 1.00 98.62 326 LEU A N 1
ATOM 2604 C CA . LEU A 1 326 ? -7.036 15.778 -3.831 1.00 98.62 326 LEU A CA 1
ATOM 2605 C C . LEU A 1 326 ? -7.758 16.396 -5.032 1.00 98.62 326 LEU A C 1
ATOM 2607 O O . LEU A 1 326 ? -8.896 16.007 -5.304 1.00 98.62 326 LEU A O 1
ATOM 2611 N N . GLU A 1 327 ? -7.124 17.306 -5.770 1.00 97.75 327 GLU A N 1
ATOM 2612 C CA . GLU A 1 327 ? -7.659 17.873 -7.010 1.00 97.75 327 GLU A CA 1
ATOM 2613 C C . GLU A 1 327 ? -7.745 16.826 -8.131 1.00 97.75 327 GLU A C 1
ATOM 2615 O O . GLU A 1 327 ? -8.775 16.745 -8.807 1.00 97.75 327 GLU A O 1
ATOM 2620 N N . LEU A 1 328 ? -6.731 15.967 -8.288 1.00 98.06 328 LEU A N 1
ATOM 2621 C CA . LEU A 1 328 ? -6.795 14.824 -9.208 1.00 98.06 328 LEU A CA 1
ATOM 2622 C C . LEU A 1 328 ? -7.929 13.863 -8.822 1.00 98.06 328 LEU A C 1
ATOM 2624 O O . LEU A 1 328 ? -8.735 13.466 -9.666 1.00 98.06 328 LEU A O 1
ATOM 2628 N N . LEU A 1 329 ? -8.049 13.535 -7.533 1.00 98.31 329 LEU A N 1
ATOM 2629 C CA . LEU A 1 329 ? -9.088 12.637 -7.023 1.00 98.31 329 LEU A CA 1
ATOM 2630 C C . LEU A 1 329 ? -10.497 13.244 -7.101 1.00 98.31 329 LEU A C 1
ATOM 2632 O O . LEU A 1 329 ? -11.468 12.507 -7.245 1.00 98.31 329 LEU A O 1
ATOM 2636 N N . SER A 1 330 ? -10.631 14.574 -7.058 1.00 97.75 330 SER A N 1
ATOM 2637 C CA . SER A 1 330 ? -11.920 15.283 -7.183 1.00 97.75 330 SER A CA 1
ATOM 2638 C C . SER A 1 330 ? -12.610 15.046 -8.522 1.00 97.75 330 SER A C 1
ATOM 2640 O O . SER A 1 330 ? -13.828 15.181 -8.630 1.00 97.75 330 SER A O 1
ATOM 2642 N N . GLN A 1 331 ? -11.840 14.677 -9.544 1.00 96.12 331 GLN A N 1
ATOM 2643 C CA . GLN A 1 331 ? -12.339 14.389 -10.886 1.00 96.12 331 GLN A CA 1
ATOM 2644 C C . GLN A 1 331 ? -12.931 12.981 -11.001 1.00 96.12 331 GLN A C 1
ATOM 2646 O O . GLN A 1 331 ? -13.352 12.589 -12.090 1.00 96.12 331 GLN A O 1
ATOM 2651 N N . ARG A 1 332 ? -12.947 12.212 -9.902 1.00 95.50 332 ARG A N 1
ATOM 2652 C CA . ARG A 1 332 ? -13.333 10.803 -9.885 1.00 95.50 332 ARG A CA 1
ATOM 2653 C C . ARG A 1 332 ? -14.401 10.527 -8.816 1.00 95.50 332 ARG A C 1
ATOM 2655 O O . ARG A 1 332 ? -14.270 10.979 -7.680 1.00 95.50 332 ARG A O 1
ATOM 2662 N N . PRO A 1 333 ? -15.457 9.760 -9.136 1.00 95.12 333 PRO A N 1
ATOM 2663 C CA . PRO A 1 333 ? -16.562 9.513 -8.204 1.00 95.12 333 PRO A CA 1
ATOM 2664 C C . PRO A 1 333 ? -16.244 8.482 -7.106 1.00 95.12 333 PRO A C 1
ATOM 2666 O O . PRO A 1 333 ? -16.898 8.498 -6.062 1.00 95.12 333 PRO A O 1
ATOM 2669 N N . TYR A 1 334 ? -15.263 7.599 -7.327 1.00 97.94 334 TYR A N 1
ATOM 2670 C CA . TYR A 1 334 ? -14.926 6.482 -6.439 1.00 97.94 334 TYR A CA 1
ATOM 2671 C C . TYR A 1 334 ? -13.441 6.524 -6.101 1.00 97.94 334 TYR A C 1
ATOM 2673 O O . TYR A 1 334 ? -12.592 6.159 -6.917 1.00 97.94 334 TYR A O 1
ATOM 2681 N N . THR A 1 335 ? -13.123 7.009 -4.903 1.00 98.44 335 THR A N 1
ATOM 2682 C CA . THR A 1 335 ? -11.740 7.175 -4.455 1.00 98.44 335 THR A CA 1
ATOM 2683 C C . THR A 1 335 ? -11.579 6.821 -2.981 1.00 98.44 335 THR A C 1
ATOM 2685 O O . THR A 1 335 ? -12.461 7.078 -2.161 1.00 98.44 335 THR A O 1
ATOM 2688 N N . LEU A 1 336 ? -10.425 6.245 -2.664 1.00 98.81 336 LEU A N 1
ATOM 2689 C CA . LEU A 1 336 ? -9.960 5.914 -1.325 1.00 98.81 336 LEU A CA 1
ATOM 2690 C C . LEU A 1 336 ? -8.444 6.134 -1.278 1.00 98.81 336 LEU A C 1
ATOM 2692 O O . LEU A 1 336 ? -7.749 5.849 -2.252 1.00 98.81 336 LEU A O 1
ATOM 2696 N N . SER A 1 337 ? -7.925 6.625 -0.159 1.00 98.88 337 SER A N 1
ATOM 2697 C CA . SER A 1 337 ? -6.492 6.556 0.128 1.00 98.88 337 SER A CA 1
ATOM 2698 C C . SER A 1 337 ? -6.245 5.908 1.484 1.00 98.88 337 SER A C 1
ATOM 2700 O O . SER A 1 337 ? -7.041 6.072 2.406 1.00 98.88 337 SER A O 1
ATOM 2702 N N . VAL A 1 338 ? -5.163 5.144 1.591 1.00 98.88 338 VAL A N 1
ATOM 2703 C CA . VAL A 1 338 ? -4.803 4.378 2.784 1.00 98.88 338 VAL A CA 1
ATOM 2704 C C . VAL A 1 338 ? -3.326 4.607 3.097 1.00 98.88 338 VAL A C 1
ATOM 2706 O O . VAL A 1 338 ? -2.482 4.474 2.211 1.00 98.88 338 VAL A O 1
ATOM 2709 N N . ALA A 1 339 ? -3.035 4.964 4.343 1.00 98.81 339 ALA A N 1
ATOM 2710 C CA . ALA A 1 339 ? -1.695 5.177 4.878 1.00 98.81 339 ALA A CA 1
ATOM 2711 C C . ALA A 1 339 ? -1.507 4.470 6.224 1.00 98.81 339 ALA A C 1
ATOM 2713 O O . ALA A 1 339 ? -2.468 3.914 6.753 1.00 98.81 339 ALA A O 1
ATOM 2714 N N . ALA A 1 340 ? -0.297 4.492 6.778 1.00 98.12 340 ALA A N 1
ATOM 2715 C CA . ALA A 1 340 ? 0.014 3.956 8.102 1.00 98.12 340 ALA A CA 1
ATOM 2716 C C . ALA A 1 340 ? 0.869 4.966 8.893 1.00 98.12 340 ALA A C 1
ATOM 2718 O O . ALA A 1 340 ? 0.383 6.075 9.127 1.00 98.12 340 ALA A O 1
ATOM 2719 N N . HIS A 1 341 ? 2.100 4.627 9.295 1.00 97.94 341 HIS A N 1
ATOM 2720 C CA . HIS A 1 341 ? 3.122 5.508 9.887 1.00 97.94 341 HIS A CA 1
ATOM 2721 C C . HIS A 1 341 ? 2.868 5.968 11.332 1.00 97.94 341 HIS A C 1
ATOM 2723 O O . HIS A 1 341 ? 3.782 6.084 12.148 1.00 97.94 341 HIS A O 1
ATOM 2729 N N . THR A 1 342 ? 1.624 6.274 11.697 1.00 96.12 342 THR A N 1
ATOM 2730 C CA . THR A 1 342 ? 1.348 7.002 12.944 1.00 96.12 342 THR A CA 1
ATOM 2731 C C . THR A 1 342 ? 1.143 6.114 14.170 1.00 96.12 342 THR A C 1
ATOM 2733 O O . THR A 1 342 ? 1.074 6.636 15.283 1.00 96.12 342 THR A O 1
ATOM 2736 N N . HIS A 1 343 ? 1.034 4.793 14.028 1.00 96.38 343 HIS A N 1
ATOM 2737 C CA . HIS A 1 343 ? 0.831 3.868 15.160 1.00 96.38 343 HIS A CA 1
ATOM 2738 C C . HIS A 1 343 ? -0.443 4.189 15.968 1.00 96.38 343 HIS A C 1
ATOM 2740 O O . HIS A 1 343 ? -0.512 4.015 17.189 1.00 96.38 343 HIS A O 1
ATOM 2746 N N . PHE A 1 344 ? -1.445 4.718 15.270 1.00 94.06 344 PHE A N 1
ATOM 2747 C CA . PHE A 1 344 ? -2.841 4.855 15.671 1.00 94.06 344 PHE A CA 1
ATOM 2748 C C . PHE A 1 344 ? -3.695 4.854 14.399 1.00 94.06 344 PHE A C 1
ATOM 2750 O O . PHE A 1 344 ? -3.221 5.272 13.347 1.00 94.06 344 PHE A O 1
ATOM 2757 N N . GLN A 1 345 ? -4.957 4.447 14.479 1.00 94.62 345 GLN A N 1
ATOM 2758 C CA . GLN A 1 345 ? -5.864 4.450 13.324 1.00 94.62 345 GLN A CA 1
ATOM 2759 C C . GLN A 1 345 ? -6.807 5.652 13.355 1.00 94.62 345 GLN A C 1
ATOM 2761 O O . GLN A 1 345 ? -7.302 6.054 14.409 1.00 94.62 345 GLN A O 1
ATOM 2766 N N . GLN A 1 346 ? -7.084 6.222 12.183 1.00 95.06 346 GLN A N 1
ATOM 2767 C CA . GLN A 1 346 ? -7.986 7.362 12.021 1.00 95.06 346 GLN A CA 1
ATOM 2768 C C . GLN A 1 346 ? -8.671 7.352 10.657 1.00 95.06 346 GLN A C 1
ATOM 2770 O O . GLN A 1 346 ? -8.090 6.987 9.640 1.00 95.06 346 GLN A O 1
ATOM 2775 N N . HIS A 1 347 ? -9.911 7.832 10.634 1.00 97.00 347 HIS A N 1
ATOM 2776 C CA . HIS A 1 347 ? -10.661 8.083 9.409 1.00 97.00 347 HIS A CA 1
ATOM 2777 C C . HIS A 1 347 ? -10.750 9.586 9.158 1.00 97.00 347 HIS A C 1
ATOM 2779 O O . HIS A 1 347 ? -11.274 10.325 9.993 1.00 97.00 347 HIS A O 1
ATOM 2785 N N . HIS A 1 348 ? -10.309 10.026 7.983 1.00 97.50 348 HIS A N 1
ATOM 2786 C CA . HIS A 1 348 ? -10.468 11.396 7.515 1.00 97.50 348 HIS A CA 1
ATOM 2787 C C . HIS A 1 348 ? -11.417 11.441 6.317 1.00 97.50 348 HIS A C 1
ATOM 2789 O O . HIS A 1 348 ? -11.252 10.708 5.342 1.00 97.50 348 HIS A O 1
ATOM 2795 N N . PHE A 1 349 ? -12.398 12.338 6.372 1.00 97.81 349 PHE A N 1
ATOM 2796 C CA . PHE A 1 349 ? -13.308 12.622 5.266 1.00 97.81 349 PHE A CA 1
ATOM 2797 C C . PHE A 1 349 ? -13.007 14.026 4.735 1.00 97.81 349 PHE A C 1
ATOM 2799 O O . PHE A 1 349 ? -13.455 15.025 5.283 1.00 97.81 349 PHE A O 1
ATOM 2806 N N . LEU A 1 350 ? -12.194 14.090 3.684 1.00 97.62 350 LEU A N 1
ATOM 2807 C CA . LEU A 1 350 ? -11.591 15.312 3.160 1.00 97.62 350 LEU A CA 1
ATOM 2808 C C . LEU A 1 350 ? -12.519 15.972 2.132 1.00 97.62 350 LEU A C 1
ATOM 2810 O O . LEU A 1 350 ? -12.654 15.478 1.011 1.00 97.62 350 LEU A O 1
ATOM 2814 N N . GLY A 1 351 ? -13.192 17.051 2.539 1.00 96.94 351 GLY A N 1
ATOM 2815 C CA . GLY A 1 351 ? -14.083 17.862 1.705 1.00 96.94 351 GLY A CA 1
ATOM 2816 C C . GLY A 1 351 ? -13.417 19.081 1.054 1.00 96.94 351 GLY A C 1
ATOM 2817 O O . GLY A 1 351 ? -12.193 19.151 0.893 1.00 96.94 351 GLY A O 1
ATOM 2818 N N . GLU A 1 352 ? -14.245 20.061 0.688 1.00 95.69 352 GLU A N 1
ATOM 2819 C CA . GLU A 1 352 ? -13.836 21.282 -0.017 1.00 95.69 352 GLU A CA 1
ATOM 2820 C C . GLU A 1 352 ? -12.812 22.093 0.785 1.00 95.69 352 GLU A C 1
ATOM 2822 O O . GLU A 1 352 ? -11.821 22.564 0.224 1.00 95.69 352 GLU A O 1
ATOM 2827 N N . GLU A 1 353 ? -12.971 22.162 2.109 1.00 94.12 353 GLU A N 1
ATOM 2828 C CA . GLU A 1 353 ? -12.039 22.836 3.019 1.00 94.12 353 GLU A CA 1
ATOM 2829 C C . GLU A 1 353 ? -10.618 22.248 2.994 1.00 94.12 353 GLU A C 1
ATOM 2831 O O . GLU A 1 353 ? -9.647 22.941 3.304 1.00 94.12 353 GLU A O 1
ATOM 2836 N N . HIS A 1 354 ? -10.477 20.991 2.567 1.00 94.94 354 HIS A N 1
ATOM 2837 C CA . HIS A 1 354 ? -9.194 20.303 2.426 1.00 94.94 354 HIS A CA 1
ATOM 2838 C C . HIS A 1 354 ? -8.605 20.405 1.007 1.00 94.94 354 HIS A C 1
ATOM 2840 O O . HIS A 1 354 ? -7.446 20.042 0.803 1.00 94.94 354 HIS A O 1
ATOM 2846 N N . GLY A 1 355 ? -9.367 20.923 0.036 1.00 93.94 355 GLY A N 1
ATOM 2847 C CA . GLY A 1 355 ? -8.993 21.002 -1.380 1.00 93.94 355 GLY A CA 1
ATOM 2848 C C . GLY A 1 355 ? -9.662 19.956 -2.279 1.00 93.94 355 GLY A C 1
ATOM 2849 O O . GLY A 1 355 ? -9.376 19.929 -3.474 1.00 93.94 355 GLY A O 1
ATOM 2850 N N . HIS A 1 356 ? -10.562 19.119 -1.747 1.00 96.88 356 HIS A N 1
ATOM 2851 C CA . HIS A 1 356 ? -11.302 18.135 -2.537 1.00 96.88 356 HIS A CA 1
ATOM 2852 C C . HIS A 1 356 ? -12.655 18.695 -3.001 1.00 96.88 356 HIS A C 1
ATOM 2854 O O . HIS A 1 356 ? -13.561 18.911 -2.204 1.00 96.88 356 HIS A O 1
ATOM 2860 N N . LYS A 1 357 ? -12.813 18.894 -4.310 1.00 95.44 357 LYS A N 1
ATOM 2861 C CA . LYS A 1 357 ? -14.003 19.479 -4.956 1.00 95.44 357 LYS A CA 1
ATOM 2862 C C . LYS A 1 357 ? -14.998 18.425 -5.469 1.00 95.44 357 LYS A C 1
ATOM 2864 O O . LYS A 1 357 ? -15.883 18.740 -6.265 1.00 95.44 357 LYS A O 1
ATOM 2869 N N . GLY A 1 358 ? -14.830 17.160 -5.079 1.00 92.94 358 GLY A N 1
ATOM 2870 C CA . GLY A 1 358 ? -15.750 16.079 -5.429 1.00 92.94 358 GLY A CA 1
ATOM 2871 C C . GLY A 1 358 ? -17.113 16.214 -4.737 1.00 92.94 358 GLY A C 1
ATOM 2872 O O . GLY A 1 358 ? -17.269 16.912 -3.740 1.00 92.94 358 GLY A O 1
ATOM 2873 N N . LYS A 1 359 ? -18.130 15.504 -5.248 1.00 91.44 359 LYS A N 1
ATOM 2874 C CA . LYS A 1 359 ? -19.506 15.545 -4.698 1.00 91.44 359 LYS A CA 1
ATOM 2875 C C . LYS A 1 359 ? -19.625 14.998 -3.271 1.00 91.44 359 LYS A C 1
ATOM 2877 O O . LYS A 1 359 ? -20.604 15.280 -2.586 1.00 91.44 359 LYS A O 1
ATOM 2882 N N . LYS A 1 360 ? -18.695 14.137 -2.866 1.00 93.75 360 LYS A N 1
ATOM 2883 C CA . LYS A 1 360 ? -18.608 13.540 -1.532 1.00 93.75 360 LYS A CA 1
ATOM 2884 C C . LYS A 1 360 ? -17.172 13.722 -1.043 1.00 93.75 360 LYS A C 1
ATOM 2886 O O . LYS A 1 360 ? -16.278 13.663 -1.883 1.00 93.75 360 LYS A O 1
ATOM 2891 N N . PRO A 1 361 ? -16.942 13.891 0.269 1.00 96.69 361 PRO A N 1
ATOM 2892 C CA . PRO A 1 361 ? -15.590 13.939 0.806 1.00 96.69 361 PRO A CA 1
ATOM 2893 C C . PRO A 1 361 ? -14.785 12.694 0.423 1.00 96.69 361 PRO A C 1
ATOM 2895 O O . PRO A 1 361 ? -15.309 11.575 0.489 1.00 96.69 361 PRO A O 1
ATOM 2898 N N . HIS A 1 362 ? -13.516 12.887 0.075 1.00 98.44 362 HIS A N 1
ATOM 2899 C CA . HIS A 1 362 ? -12.580 11.794 -0.143 1.00 98.44 362 HIS A CA 1
ATOM 2900 C C . HIS A 1 362 ? -12.268 11.109 1.190 1.00 98.44 362 HIS A C 1
ATOM 2902 O O . HIS A 1 362 ? -11.965 11.775 2.177 1.00 98.44 362 HIS A O 1
ATOM 2908 N N . HIS A 1 363 ? -12.332 9.783 1.236 1.00 98.56 363 HIS A N 1
ATOM 2909 C CA . HIS A 1 363 ? -11.992 9.038 2.442 1.00 98.56 363 HIS A CA 1
ATOM 2910 C C . HIS A 1 363 ? -10.500 8.689 2.434 1.00 98.56 363 HIS A C 1
ATOM 2912 O O . HIS A 1 363 ? -10.041 7.934 1.577 1.00 98.56 363 HIS A O 1
ATOM 2918 N N . HIS A 1 364 ? -9.773 9.223 3.412 1.00 98.75 364 HIS A N 1
ATOM 2919 C CA . HIS A 1 364 ? -8.409 8.833 3.735 1.00 98.75 364 HIS A CA 1
ATOM 2920 C C . HIS A 1 364 ? -8.397 8.035 5.046 1.00 98.75 364 HIS A C 1
ATOM 2922 O O . HIS A 1 364 ? -8.882 8.524 6.068 1.00 98.75 364 HIS A O 1
ATOM 2928 N N . LEU A 1 365 ? -7.872 6.812 5.012 1.00 98.69 365 LEU A N 1
ATOM 2929 C CA . LEU A 1 365 ? -7.688 5.959 6.183 1.00 98.69 365 LEU A CA 1
ATOM 2930 C C . LEU A 1 365 ? -6.225 5.992 6.624 1.00 98.69 365 LEU A C 1
ATOM 2932 O O . LEU A 1 365 ? -5.342 5.632 5.850 1.00 98.69 365 LEU A O 1
ATOM 2936 N N . VAL A 1 366 ? -5.991 6.316 7.890 1.00 98.56 366 VAL A N 1
ATOM 2937 C CA . VAL A 1 366 ? -4.775 5.929 8.606 1.00 98.56 366 VAL A CA 1
ATOM 2938 C C . VAL A 1 366 ? -5.044 4.558 9.221 1.00 98.56 366 VAL A C 1
ATOM 2940 O O . VAL A 1 366 ? -5.904 4.417 10.092 1.00 98.56 366 VAL A O 1
ATOM 2943 N N . ASN A 1 367 ? -4.399 3.536 8.672 1.00 98.44 367 ASN A N 1
ATOM 2944 C CA . ASN A 1 367 ? -4.661 2.131 8.938 1.00 98.44 367 ASN A CA 1
ATOM 2945 C C . ASN A 1 367 ? -4.065 1.687 10.280 1.00 98.44 367 ASN A C 1
ATOM 2947 O O . ASN A 1 367 ? -3.098 2.262 10.774 1.00 98.44 367 ASN A O 1
ATOM 2951 N N . VAL A 1 368 ? -4.624 0.614 10.839 1.00 97.38 368 VAL A N 1
ATOM 2952 C CA . VAL A 1 368 ? -4.035 -0.109 11.975 1.00 97.38 368 VAL A CA 1
ATOM 2953 C C . VAL A 1 368 ? -2.592 -0.524 11.681 1.00 97.38 368 VAL A C 1
ATOM 2955 O O . VAL A 1 368 ? -2.278 -0.976 10.575 1.00 97.38 368 VAL A O 1
ATOM 2958 N N . THR A 1 369 ? -1.739 -0.443 12.703 1.00 98.00 369 THR A N 1
ATOM 2959 C CA . THR A 1 369 ? -0.382 -0.980 12.653 1.00 98.00 369 THR A CA 1
ATOM 2960 C C . THR A 1 369 ? -0.300 -2.396 13.218 1.00 98.00 369 THR A C 1
ATOM 2962 O O . THR A 1 369 ? -0.855 -2.739 14.268 1.00 98.00 369 THR A O 1
ATOM 2965 N N . THR A 1 370 ? 0.432 -3.243 12.509 1.00 98.31 370 THR A N 1
ATOM 2966 C CA . THR A 1 370 ? 0.641 -4.648 12.831 1.00 98.31 370 THR A CA 1
ATOM 2967 C C . THR A 1 370 ? 1.635 -4.819 13.967 1.00 98.31 370 THR A C 1
ATOM 2969 O O . THR A 1 370 ? 1.444 -5.701 14.800 1.00 98.31 370 THR A O 1
ATOM 2972 N N . CYS A 1 371 ? 2.624 -3.933 14.088 1.00 97.75 371 CYS A N 1
ATOM 2973 C CA . CYS A 1 371 ? 3.469 -3.862 15.276 1.00 97.75 371 CYS A CA 1
ATOM 2974 C C . CYS A 1 371 ? 2.812 -3.149 16.466 1.00 97.75 371 CYS A C 1
ATOM 2976 O O . CYS A 1 371 ? 3.364 -3.213 17.559 1.00 97.75 371 CYS A O 1
ATOM 2978 N N . GLY A 1 372 ? 1.660 -2.488 16.294 1.00 96.31 372 GLY A N 1
ATOM 2979 C CA . GLY A 1 372 ? 1.078 -1.626 17.325 1.00 96.31 372 GLY A CA 1
ATOM 2980 C C . GLY A 1 372 ? 1.851 -0.318 17.505 1.00 96.31 372 GLY A C 1
ATOM 2981 O O . GLY A 1 372 ? 2.312 0.247 16.520 1.00 96.31 372 GLY A O 1
ATOM 2982 N N . SER A 1 373 ? 2.022 0.152 18.747 1.00 91.81 373 SER A N 1
ATOM 2983 C CA . SER A 1 373 ? 3.039 1.173 19.074 1.00 91.81 373 SER A CA 1
ATOM 2984 C C . SER A 1 373 ? 4.390 0.493 19.274 1.00 91.81 373 SER A C 1
ATOM 2986 O O . SER A 1 373 ? 4.889 0.408 20.400 1.00 91.81 373 SER A O 1
ATOM 2988 N N . TRP A 1 374 ? 4.939 -0.044 18.182 1.00 94.19 374 TRP A N 1
ATOM 2989 C CA . TRP A 1 374 ? 6.097 -0.939 18.175 1.00 94.19 374 TRP A CA 1
ATOM 2990 C C . TRP A 1 374 ? 5.875 -2.258 18.940 1.00 94.19 374 TRP A C 1
ATOM 2992 O O . TRP A 1 374 ? 4.977 -2.408 19.773 1.00 94.19 374 TRP A O 1
ATOM 3002 N N . TRP A 1 375 ? 6.761 -3.233 18.715 1.00 95.19 375 TRP A N 1
ATOM 3003 C CA . TRP A 1 375 ? 6.853 -4.474 19.498 1.00 95.19 375 TRP A CA 1
ATOM 3004 C C . TRP A 1 375 ? 7.354 -4.213 20.940 1.00 95.19 375 TRP A C 1
ATOM 3006 O O . TRP A 1 375 ? 8.402 -4.706 21.350 1.00 95.19 375 TRP A O 1
ATOM 3016 N N . GLN A 1 376 ? 6.635 -3.377 21.694 1.00 91.62 376 GLN A N 1
ATOM 3017 C CA . GLN A 1 376 ? 6.967 -2.865 23.024 1.00 91.62 376 GLN A CA 1
ATOM 3018 C C . GLN A 1 376 ? 5.787 -2.990 24.000 1.00 91.62 376 GLN A C 1
ATOM 3020 O O . GLN A 1 376 ? 4.651 -3.280 23.615 1.00 91.62 376 GLN A O 1
ATOM 3025 N N . GLY A 1 377 ? 6.094 -2.765 25.277 1.00 91.19 377 GLY A N 1
ATOM 3026 C CA . GLY A 1 377 ? 5.174 -2.909 26.400 1.00 91.19 377 GLY A CA 1
ATOM 3027 C C . GLY A 1 377 ? 5.396 -4.199 27.184 1.00 91.19 377 GLY A C 1
ATOM 3028 O O . GLY A 1 377 ? 6.256 -5.017 26.835 1.00 91.19 377 GLY A O 1
ATOM 3029 N N . SER A 1 378 ? 4.627 -4.381 28.255 1.00 91.75 378 SER A N 1
ATOM 3030 C CA . SER A 1 378 ? 4.691 -5.600 29.067 1.00 91.75 378 SER A CA 1
ATOM 3031 C C . SER A 1 378 ? 4.463 -6.861 28.213 1.00 91.75 378 SER A C 1
ATOM 3033 O O . SER A 1 378 ? 3.478 -6.920 27.463 1.00 91.75 378 SER A O 1
ATOM 3035 N N . PRO A 1 379 ? 5.338 -7.881 28.306 1.00 92.19 379 PRO A N 1
ATOM 3036 C CA . PRO A 1 379 ? 5.149 -9.132 27.587 1.00 92.19 379 PRO A CA 1
ATOM 3037 C C . PRO A 1 379 ? 4.002 -9.956 28.177 1.00 92.19 379 PRO A C 1
ATOM 3039 O O . PRO A 1 379 ? 3.749 -9.934 29.383 1.00 92.19 379 PRO A O 1
ATOM 3042 N N . ASP A 1 380 ? 3.338 -10.727 27.322 1.00 90.88 380 ASP A N 1
ATOM 3043 C CA . ASP A 1 380 ? 2.452 -11.808 27.736 1.00 90.88 380 ASP A CA 1
ATOM 3044 C C . ASP A 1 380 ? 3.241 -13.042 28.226 1.00 90.88 380 ASP A C 1
ATOM 3046 O O . ASP A 1 380 ? 4.474 -13.054 28.292 1.00 90.88 380 ASP A O 1
ATOM 3050 N N . ASN A 1 381 ? 2.526 -14.123 28.551 1.00 91.31 381 ASN A N 1
ATOM 3051 C CA . ASN A 1 381 ? 3.130 -15.375 29.024 1.00 91.31 381 ASN A CA 1
ATOM 3052 C C . ASN A 1 381 ? 4.017 -16.080 27.974 1.00 91.31 381 ASN A C 1
ATOM 3054 O O . ASN A 1 381 ? 4.710 -17.035 28.318 1.00 91.31 381 ASN A O 1
ATOM 3058 N N . TYR A 1 382 ? 4.002 -15.633 26.716 1.00 90.75 382 TYR A N 1
ATOM 3059 C CA . TYR A 1 382 ? 4.852 -16.125 25.630 1.00 90.75 382 TYR A CA 1
ATOM 3060 C C . TYR A 1 382 ? 6.009 -15.168 25.319 1.00 90.75 382 TYR A C 1
ATOM 3062 O O . TYR A 1 382 ? 6.767 -15.397 24.376 1.00 90.75 382 TYR A O 1
ATOM 3070 N N . GLY A 1 383 ? 6.172 -14.105 26.111 1.00 92.94 383 GLY A N 1
ATOM 3071 C CA . GLY A 1 383 ? 7.212 -13.108 25.904 1.00 92.94 383 GLY A CA 1
ATOM 3072 C C . GLY A 1 383 ? 6.880 -12.103 24.803 1.00 92.94 383 GLY A C 1
ATOM 3073 O O . GLY A 1 383 ? 7.783 -11.376 24.388 1.00 92.94 383 GLY A O 1
ATOM 3074 N N . ILE A 1 384 ? 5.637 -12.063 24.308 1.00 94.62 384 ILE A N 1
ATOM 3075 C CA . ILE A 1 384 ? 5.225 -11.169 23.226 1.00 94.62 384 ILE A CA 1
ATOM 3076 C C . ILE A 1 384 ? 4.621 -9.898 23.836 1.00 94.62 384 ILE A C 1
ATOM 3078 O O . ILE A 1 384 ? 3.647 -9.989 24.583 1.00 94.62 384 ILE A O 1
ATOM 3082 N N . PRO A 1 385 ? 5.158 -8.704 23.535 1.00 94.44 385 PRO A N 1
ATOM 3083 C CA . PRO A 1 385 ? 4.616 -7.450 24.049 1.00 94.44 385 PRO A CA 1
ATOM 3084 C C . PRO A 1 385 ? 3.171 -7.222 23.606 1.00 94.44 385 PRO A C 1
ATOM 3086 O O . PRO A 1 385 ? 2.800 -7.582 22.481 1.00 94.44 385 PRO A O 1
ATOM 3089 N N . HIS A 1 386 ? 2.362 -6.607 24.475 1.00 93.00 386 HIS A N 1
ATOM 3090 C CA . HIS A 1 386 ? 0.964 -6.302 24.154 1.00 93.00 386 HIS A CA 1
ATOM 3091 C C . HIS A 1 386 ? 0.829 -5.309 22.986 1.00 93.00 386 HIS A C 1
ATOM 3093 O O . HIS A 1 386 ? -0.158 -5.385 22.254 1.00 93.00 386 HIS A O 1
ATOM 3099 N N . SER A 1 387 ? 1.810 -4.415 22.782 1.00 94.25 387 SER A N 1
ATOM 3100 C CA . SER A 1 387 ? 1.887 -3.524 21.618 1.00 94.25 387 SER A CA 1
ATOM 3101 C C . SER A 1 387 ? 0.597 -2.739 21.351 1.00 94.25 387 SER A C 1
ATOM 3103 O O . SER A 1 387 ? 0.092 -2.695 20.233 1.00 94.25 387 SER A O 1
ATOM 3105 N N . THR A 1 388 ? 0.004 -2.134 22.377 1.00 94.88 388 THR A N 1
ATOM 3106 C CA . THR A 1 388 ? -1.230 -1.352 22.187 1.00 94.88 388 THR A CA 1
ATOM 3107 C C . THR A 1 388 ? -0.905 -0.077 21.404 1.00 94.88 388 THR A C 1
ATOM 3109 O O . THR A 1 388 ? 0.077 0.608 21.702 1.00 94.88 388 THR A O 1
ATOM 3112 N N . MET A 1 389 ? -1.704 0.239 20.386 1.00 95.12 389 MET A N 1
ATOM 3113 C CA . MET A 1 389 ? -1.572 1.468 19.601 1.00 95.12 389 MET A CA 1
ATOM 3114 C C . MET A 1 389 ? -1.884 2.706 20.452 1.00 95.12 389 MET A C 1
ATOM 3116 O O . MET A 1 389 ? -2.528 2.620 21.501 1.00 95.12 389 MET A O 1
ATOM 3120 N N . ARG A 1 390 ? -1.431 3.883 20.006 1.00 91.94 390 ARG A N 1
ATOM 3121 C CA . ARG A 1 390 ? -1.536 5.139 20.778 1.00 91.94 390 ARG A CA 1
ATOM 3122 C C . ARG A 1 390 ? -2.970 5.648 20.953 1.00 91.94 390 ARG A C 1
ATOM 3124 O O . ARG A 1 390 ? -3.205 6.552 21.751 1.00 91.94 390 ARG A O 1
ATOM 3131 N N . ASP A 1 391 ? -3.914 5.083 20.213 1.00 92.38 391 ASP A N 1
ATOM 3132 C CA . ASP A 1 391 ? -5.359 5.292 20.328 1.00 92.38 391 ASP A CA 1
ATOM 3133 C C . ASP A 1 391 ? -6.051 4.323 21.307 1.00 92.38 391 ASP A C 1
ATOM 3135 O O . ASP A 1 391 ? -7.270 4.378 21.476 1.00 92.38 391 ASP A O 1
ATOM 3139 N N . GLY A 1 392 ? -5.295 3.433 21.956 1.00 93.62 392 GLY A N 1
ATOM 3140 C CA . GLY A 1 392 ? -5.813 2.421 22.874 1.00 93.62 392 GLY A CA 1
ATOM 3141 C C . GLY A 1 392 ? -6.355 1.163 22.191 1.00 93.62 392 GLY A C 1
ATOM 3142 O O . GLY A 1 392 ? -6.793 0.246 22.888 1.00 93.62 392 GLY A O 1
ATOM 3143 N N . ALA A 1 393 ? -6.311 1.078 20.858 1.00 95.00 393 ALA A N 1
ATOM 3144 C CA . ALA A 1 393 ? -6.676 -0.142 20.153 1.00 95.00 393 ALA A CA 1
ATOM 3145 C C . ALA A 1 393 ? -5.523 -1.171 20.188 1.00 95.00 393 ALA A C 1
ATOM 3147 O O . ALA A 1 393 ? -4.345 -0.802 20.189 1.00 95.00 393 ALA A O 1
ATOM 3148 N N . PRO A 1 394 ? -5.819 -2.482 20.208 1.00 95.75 394 PRO A N 1
ATOM 3149 C CA . PRO A 1 394 ? -4.800 -3.514 20.039 1.00 95.75 394 PRO A CA 1
ATOM 3150 C C . PRO A 1 394 ? -4.098 -3.396 18.680 1.00 95.75 394 PRO A C 1
ATOM 3152 O O . PRO A 1 394 ? -4.709 -2.954 17.706 1.00 95.75 394 PRO A O 1
ATOM 3155 N N . ARG A 1 395 ? -2.855 -3.884 18.578 1.00 96.12 395 ARG A N 1
ATOM 3156 C CA . ARG A 1 395 ? -2.239 -4.144 17.267 1.00 96.12 395 ARG A CA 1
ATOM 3157 C C . ARG A 1 395 ? -3.092 -5.099 16.427 1.00 96.12 395 ARG A C 1
ATOM 3159 O O . ARG A 1 395 ? -3.827 -5.936 16.968 1.00 96.12 395 ARG A O 1
ATOM 3166 N N . GLY A 1 396 ? -2.959 -5.022 15.108 1.00 97.56 396 GLY A N 1
ATOM 3167 C CA . GLY A 1 396 ? -3.782 -5.833 14.220 1.00 97.56 396 GLY A CA 1
ATOM 3168 C C . GLY A 1 396 ? -3.543 -5.606 12.736 1.00 97.56 396 GLY A C 1
ATOM 3169 O O . GLY A 1 396 ? -2.467 -5.200 12.302 1.00 97.56 396 GLY A O 1
ATOM 3170 N N . TYR A 1 397 ? -4.571 -5.894 11.954 1.00 98.44 397 TYR A N 1
ATOM 3171 C CA . TYR A 1 397 ? -4.598 -5.677 10.512 1.00 98.44 397 TYR A CA 1
ATOM 3172 C C . TYR A 1 397 ? -6.016 -5.333 10.060 1.00 98.44 397 TYR A C 1
ATOM 3174 O O . TYR A 1 397 ? -6.983 -5.540 10.798 1.00 98.44 397 TYR A O 1
ATOM 3182 N N . SER A 1 398 ? -6.138 -4.816 8.842 1.00 98.56 398 SER A N 1
ATOM 3183 C CA . SER A 1 398 ? -7.433 -4.555 8.221 1.00 98.56 398 SER A CA 1
ATOM 3184 C C . SER A 1 398 ? -7.733 -5.583 7.140 1.00 98.56 398 SER A C 1
ATOM 3186 O O . SER A 1 398 ? -6.862 -5.945 6.349 1.00 98.56 398 SER A O 1
ATOM 3188 N N . ILE A 1 399 ? -8.988 -6.018 7.074 1.00 98.56 399 ILE A N 1
ATOM 3189 C CA . ILE A 1 399 ? -9.547 -6.735 5.931 1.00 98.56 399 ILE A CA 1
ATOM 3190 C C . ILE A 1 399 ? -10.386 -5.735 5.143 1.00 98.56 399 ILE A C 1
ATOM 3192 O O . ILE A 1 399 ? -11.402 -5.227 5.623 1.00 98.56 399 ILE A O 1
ATOM 3196 N N . PHE A 1 400 ? -9.967 -5.458 3.915 1.00 98.81 400 PHE A N 1
ATOM 3197 C CA . PHE A 1 400 ? -10.749 -4.675 2.973 1.00 98.81 400 PHE A CA 1
ATOM 3198 C C . PHE A 1 400 ? -11.599 -5.626 2.151 1.00 98.81 400 PHE A C 1
ATOM 3200 O O . PHE A 1 400 ? -11.075 -6.558 1.552 1.00 98.81 400 PHE A O 1
ATOM 3207 N N . THR A 1 401 ? -12.906 -5.391 2.106 1.00 98.81 401 THR A N 1
ATOM 3208 C CA . THR A 1 401 ? -13.793 -6.057 1.148 1.00 98.81 401 THR A CA 1
ATOM 3209 C C . THR A 1 401 ? -14.156 -5.054 0.070 1.00 98.81 401 THR A C 1
ATOM 3211 O O . THR A 1 401 ? -14.744 -4.018 0.371 1.00 98.81 401 THR A O 1
ATOM 3214 N N . PHE A 1 402 ? -13.817 -5.366 -1.173 1.00 98.69 402 PHE A N 1
ATOM 3215 C CA . PHE A 1 402 ? -14.203 -4.600 -2.350 1.00 98.69 402 PHE A CA 1
ATOM 3216 C C . PHE A 1 402 ? -15.399 -5.275 -3.006 1.00 98.69 402 PHE A C 1
ATOM 3218 O O . PHE A 1 402 ? -15.438 -6.499 -3.081 1.00 98.69 402 PHE A O 1
ATOM 3225 N N . ASP A 1 403 ? -16.368 -4.485 -3.459 1.00 98.19 403 ASP A N 1
ATOM 3226 C CA . ASP A 1 403 ? -17.551 -4.948 -4.187 1.00 98.19 403 ASP A CA 1
ATOM 3227 C C . ASP A 1 403 ? -17.811 -3.973 -5.340 1.00 98.19 403 ASP A C 1
ATOM 3229 O O . ASP A 1 403 ? -18.302 -2.852 -5.155 1.00 98.19 403 ASP A O 1
ATOM 3233 N N . GLY A 1 404 ? -17.334 -4.347 -6.526 1.00 97.25 404 GLY A N 1
ATOM 3234 C CA . G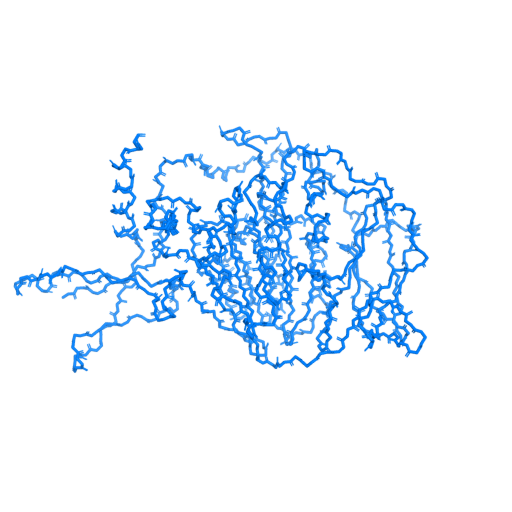LY A 1 404 ? -17.265 -3.445 -7.666 1.00 97.25 404 GLY A CA 1
ATOM 3235 C C . GLY A 1 404 ? -16.377 -2.229 -7.370 1.00 97.25 404 GLY A C 1
ATOM 3236 O O . GLY A 1 404 ? -15.160 -2.349 -7.247 1.00 97.25 404 GLY A O 1
ATOM 3237 N N . ASN A 1 405 ? -16.985 -1.043 -7.287 1.00 96.88 405 ASN A N 1
ATOM 3238 C CA . ASN A 1 405 ? -16.302 0.219 -6.973 1.00 96.88 405 ASN A CA 1
ATOM 3239 C C . ASN A 1 405 ? -16.591 0.739 -5.551 1.00 96.88 405 ASN A C 1
ATOM 3241 O O . ASN A 1 405 ? -16.281 1.888 -5.229 1.00 96.88 405 ASN A O 1
ATOM 3245 N N . GLN A 1 406 ? -17.211 -0.094 -4.715 1.00 98.19 406 GLN A N 1
ATOM 3246 C CA . GLN A 1 406 ? -17.453 0.169 -3.302 1.00 98.19 406 GLN A CA 1
ATOM 3247 C C . GLN A 1 406 ? -16.492 -0.649 -2.440 1.00 98.19 406 GLN A C 1
ATOM 3249 O O . GLN A 1 406 ? -15.887 -1.619 -2.899 1.00 98.19 406 GLN A O 1
ATOM 3254 N N . TYR A 1 407 ? -16.360 -0.256 -1.176 1.00 98.38 407 TYR A N 1
ATOM 3255 C CA . TYR A 1 407 ? -15.513 -0.950 -0.218 1.00 98.38 407 TYR A CA 1
ATOM 3256 C C . TYR A 1 407 ? -16.080 -0.880 1.202 1.00 98.38 407 TYR A C 1
ATOM 3258 O O . TYR A 1 407 ? -16.806 0.050 1.560 1.00 98.38 407 TYR A O 1
ATOM 3266 N N . SER A 1 408 ? -15.697 -1.852 2.024 1.00 98.00 408 SER A N 1
ATOM 3267 C CA . SER A 1 408 ? -15.862 -1.843 3.478 1.00 98.00 408 SER A CA 1
ATOM 3268 C C . SER A 1 408 ? -14.564 -2.274 4.152 1.00 98.00 408 SER A C 1
ATOM 3270 O O . SER A 1 408 ? -13.812 -3.075 3.596 1.00 98.00 408 SER A O 1
ATOM 3272 N N . ILE A 1 409 ? -14.320 -1.756 5.352 1.00 97.81 409 ILE A N 1
ATOM 3273 C CA . ILE A 1 409 ? -13.086 -1.971 6.110 1.00 97.81 409 ILE A CA 1
ATOM 3274 C C . ILE A 1 409 ? -13.456 -2.649 7.422 1.00 97.81 409 ILE A C 1
ATOM 3276 O O . ILE A 1 409 ? -14.347 -2.179 8.127 1.00 97.81 409 ILE A O 1
ATOM 3280 N N . GLU A 1 410 ? -12.776 -3.744 7.734 1.00 96.25 410 GLU A N 1
ATOM 3281 C CA . GLU A 1 410 ? -12.914 -4.463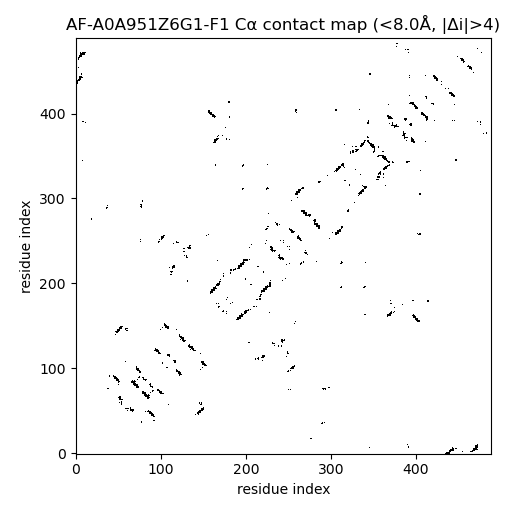 8.994 1.00 96.25 410 GLU A CA 1
ATOM 3282 C C . GLU A 1 410 ? -11.566 -4.509 9.714 1.00 96.25 410 GLU A C 1
ATOM 3284 O O . GLU A 1 410 ? -10.584 -5.001 9.163 1.00 96.25 410 GLU A O 1
ATOM 3289 N N . PHE A 1 411 ? -11.528 -4.034 10.958 1.00 97.19 411 PHE A N 1
ATOM 3290 C CA . PHE A 1 411 ? -10.367 -4.163 11.833 1.00 97.19 411 PHE A CA 1
ATOM 3291 C C . PHE A 1 411 ? -10.320 -5.561 12.471 1.00 97.19 411 PHE A C 1
ATOM 3293 O O . PHE A 1 411 ? -11.337 -6.114 12.903 1.00 97.19 411 PHE A O 1
ATOM 3300 N N . ARG A 1 412 ? -9.124 -6.141 12.578 1.00 97.12 412 ARG A N 1
ATOM 3301 C CA . ARG A 1 412 ? -8.863 -7.418 13.252 1.00 97.12 412 ARG A CA 1
ATOM 3302 C C . ARG A 1 412 ? -7.769 -7.243 14.297 1.00 97.12 412 ARG A C 1
ATOM 3304 O O . ARG A 1 412 ? -6.595 -7.126 13.953 1.00 97.12 412 ARG A O 1
ATOM 3311 N N . ALA A 1 413 ? -8.152 -7.282 15.573 1.00 97.06 413 ALA A N 1
ATOM 3312 C CA . ALA A 1 413 ? -7.199 -7.319 16.678 1.00 97.06 413 ALA A CA 1
ATOM 3313 C C . ALA A 1 413 ? -6.422 -8.645 16.687 1.00 97.06 413 ALA A C 1
ATOM 3315 O O . ALA A 1 413 ? -7.011 -9.730 16.684 1.00 97.06 413 ALA A O 1
ATOM 3316 N N . ALA A 1 414 ? -5.095 -8.552 16.743 1.00 94.62 414 ALA A N 1
ATOM 3317 C CA . ALA A 1 414 ? -4.204 -9.704 16.784 1.00 94.62 414 ALA A CA 1
ATOM 3318 C C . ALA A 1 414 ? -4.495 -10.590 18.004 1.00 94.62 414 ALA A C 1
ATOM 3320 O O . ALA A 1 414 ? -4.623 -10.097 19.127 1.00 94.62 414 ALA A O 1
ATOM 3321 N N . GLY A 1 415 ? -4.596 -11.906 17.798 1.00 90.31 415 GLY A N 1
ATOM 3322 C CA . GLY A 1 415 ? -4.845 -12.863 18.883 1.00 90.31 415 GLY A CA 1
ATOM 3323 C C . GLY A 1 415 ? -6.196 -12.703 19.599 1.00 90.31 415 GLY A C 1
ATOM 3324 O O . GLY A 1 415 ? -6.370 -13.237 20.697 1.00 90.31 415 GLY A O 1
ATOM 3325 N N . LYS A 1 416 ? -7.157 -11.970 19.020 1.00 94.00 416 LYS A N 1
ATOM 3326 C CA . LYS A 1 416 ? -8.510 -11.790 19.568 1.00 94.00 416 LYS A CA 1
ATOM 3327 C C . LYS A 1 416 ? -9.578 -12.303 18.593 1.00 94.00 416 LYS A C 1
ATOM 3329 O O . LYS A 1 416 ? -9.345 -12.339 17.387 1.00 94.00 416 LYS A O 1
ATOM 3334 N N . PRO A 1 417 ? -10.771 -12.687 19.086 1.00 94.94 417 PRO A N 1
ATOM 3335 C CA . PRO A 1 417 ? -11.890 -13.025 18.215 1.00 94.94 417 PRO A CA 1
ATOM 3336 C C . PRO A 1 417 ? -12.301 -11.850 17.326 1.00 94.94 417 PRO A C 1
ATOM 3338 O O . PRO A 1 417 ? -12.262 -10.699 17.753 1.00 94.94 417 PRO A O 1
ATOM 3341 N N . ALA A 1 418 ? -12.821 -12.164 16.139 1.00 94.00 418 ALA A N 1
ATOM 3342 C CA . ALA A 1 418 ? -13.371 -11.211 15.174 1.00 94.00 418 ALA A CA 1
ATOM 3343 C C . ALA A 1 418 ? -14.301 -10.143 15.788 1.00 94.00 418 ALA A C 1
ATOM 3345 O O . ALA A 1 418 ? -14.239 -8.969 15.428 1.00 94.00 418 ALA A O 1
ATOM 3346 N N . ALA A 1 419 ? -15.136 -10.546 16.749 1.00 95.81 419 ALA A N 1
ATOM 3347 C CA . ALA A 1 419 ? -16.112 -9.682 17.410 1.00 95.81 419 ALA A CA 1
ATOM 3348 C C . ALA A 1 419 ? -15.501 -8.663 18.396 1.00 95.81 419 ALA A C 1
ATOM 3350 O O . ALA A 1 419 ? -16.214 -7.787 18.883 1.00 95.81 419 ALA A O 1
ATOM 3351 N N . HIS A 1 420 ? -14.207 -8.756 18.714 1.00 96.50 420 HIS A N 1
ATOM 3352 C CA . HIS A 1 420 ? -13.540 -7.818 19.614 1.00 96.50 420 HIS A CA 1
ATOM 3353 C C . HIS A 1 420 ? -13.189 -6.513 18.879 1.00 96.50 420 HIS A C 1
ATOM 3355 O O . HIS A 1 420 ? -12.080 -6.340 18.381 1.00 96.50 420 HIS A O 1
ATOM 3361 N N . GLN A 1 421 ? -14.172 -5.614 18.797 1.00 95.50 421 GLN A N 1
ATOM 3362 C CA . GLN A 1 421 ? -14.103 -4.341 18.060 1.00 95.50 421 GLN A CA 1
ATOM 3363 C C . GLN A 1 421 ? -14.101 -3.106 18.971 1.00 95.50 421 GLN A C 1
ATOM 3365 O O . GLN A 1 421 ? -14.077 -1.973 18.495 1.00 95.50 421 GLN A O 1
ATOM 3370 N N . MET A 1 422 ? -14.181 -3.309 20.284 1.00 94.94 422 MET A N 1
ATOM 3371 C CA . MET A 1 422 ? -14.194 -2.219 21.246 1.00 94.94 422 MET A CA 1
ATOM 3372 C C . MET A 1 422 ? -13.761 -2.680 22.633 1.00 94.94 422 MET A C 1
ATOM 3374 O O . MET A 1 422 ? -13.950 -3.845 22.996 1.00 94.94 422 MET A O 1
ATOM 3378 N N . ASN A 1 423 ? -13.279 -1.730 23.426 1.00 93.56 423 ASN A N 1
ATOM 3379 C CA . ASN A 1 423 ? -13.174 -1.860 24.874 1.00 93.56 423 ASN A CA 1
ATOM 3380 C C . ASN A 1 423 ? -14.299 -1.070 25.544 1.00 93.56 423 ASN A C 1
ATOM 3382 O O . ASN A 1 423 ? -14.628 0.034 25.113 1.00 93.56 423 ASN A O 1
ATOM 3386 N N . ILE A 1 424 ? -14.874 -1.631 26.607 1.00 92.25 424 ILE A N 1
ATOM 3387 C CA . ILE A 1 424 ? -15.927 -0.999 27.406 1.00 92.25 424 ILE A CA 1
ATOM 3388 C C . ILE A 1 424 ? -15.372 -0.768 28.809 1.00 92.25 424 ILE A C 1
ATOM 3390 O O . ILE A 1 424 ? -14.844 -1.692 29.424 1.00 92.25 424 ILE A O 1
ATOM 3394 N N . TYR A 1 425 ? -15.516 0.453 29.314 1.00 90.88 425 TYR A N 1
ATOM 3395 C CA . TYR A 1 425 ? -15.060 0.866 30.633 1.00 90.88 425 TYR A CA 1
ATOM 3396 C C . TYR A 1 425 ? -16.256 1.308 31.482 1.00 90.88 425 TYR A C 1
ATOM 3398 O O . TYR A 1 425 ? -16.970 2.260 31.154 1.00 90.88 425 TYR A O 1
ATOM 3406 N N . LEU A 1 426 ? -16.458 0.590 32.582 1.00 88.81 426 LEU A N 1
ATOM 3407 C CA . LEU A 1 426 ? -17.479 0.808 33.602 1.00 88.81 426 LEU A CA 1
ATOM 3408 C C . LEU A 1 426 ? -16.915 0.265 34.929 1.00 88.81 426 LEU A C 1
ATOM 3410 O O . LEU A 1 426 ? -16.235 -0.760 34.895 1.00 88.81 426 LEU A O 1
ATOM 3414 N N . PRO A 1 427 ? -17.186 0.899 36.084 1.00 86.06 427 PRO A N 1
ATOM 3415 C CA . PRO A 1 427 ? -16.906 0.288 37.381 1.00 86.06 427 PRO A CA 1
ATOM 3416 C C . PRO A 1 427 ? -17.599 -1.073 37.546 1.00 86.06 427 PRO A C 1
ATOM 3418 O O . PRO A 1 427 ? -18.760 -1.215 37.160 1.00 86.06 427 PRO A O 1
ATOM 3421 N N . ASP A 1 428 ? -16.923 -2.028 38.192 1.00 86.50 428 ASP A N 1
ATOM 3422 C CA . ASP A 1 428 ? -17.495 -3.349 38.512 1.00 86.50 428 ASP A CA 1
ATOM 3423 C C . ASP A 1 428 ? -18.739 -3.236 39.406 1.00 86.50 428 ASP A C 1
ATOM 3425 O O . ASP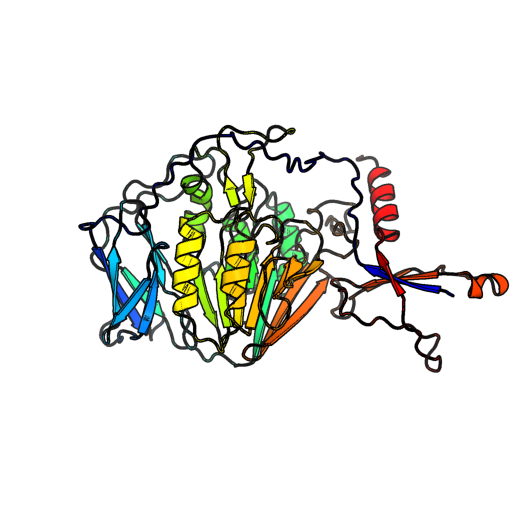 A 1 428 ? -19.698 -3.997 39.273 1.00 86.50 428 ASP A O 1
ATOM 3429 N N . GLU A 1 429 ? -18.744 -2.242 40.298 1.00 88.75 429 GLU A N 1
ATOM 3430 C CA . GLU A 1 429 ? -19.851 -1.942 41.197 1.00 88.75 429 GLU A CA 1
ATOM 3431 C C . GLU A 1 429 ? -20.188 -0.449 41.166 1.00 88.75 429 GLU A C 1
ATOM 3433 O O . GLU A 1 429 ? -19.319 0.422 41.256 1.00 88.75 429 GLU A O 1
ATOM 3438 N N . VAL A 1 430 ? -21.484 -0.143 41.085 1.00 86.88 430 VAL A N 1
ATOM 3439 C CA . VAL A 1 430 ? -22.008 1.225 41.125 1.00 86.88 430 VAL A CA 1
ATOM 3440 C C . VAL A 1 430 ? -23.061 1.308 42.220 1.00 86.88 430 VAL A C 1
ATOM 3442 O O . VAL A 1 430 ? -24.056 0.584 42.200 1.00 86.88 430 VAL A O 1
ATOM 3445 N N . LYS A 1 431 ? -22.875 2.220 43.180 1.00 88.62 431 LYS A N 1
ATOM 3446 C CA . LYS A 1 431 ? -23.896 2.490 44.201 1.00 88.62 431 LYS A CA 1
ATOM 3447 C C . LYS A 1 431 ? -25.154 3.027 43.526 1.00 88.62 431 LYS A C 1
ATOM 3449 O O . LYS A 1 431 ? -25.064 3.909 42.677 1.00 88.62 431 LYS A O 1
ATOM 3454 N N . SER A 1 432 ? -26.334 2.583 43.960 1.00 85.88 432 SER A N 1
ATOM 3455 C CA . SER A 1 432 ? -27.617 2.979 43.352 1.00 85.88 432 SER A CA 1
ATOM 3456 C C . SER A 1 432 ? -27.805 4.500 43.238 1.00 85.88 432 SER A C 1
ATOM 3458 O O . SER A 1 432 ? -28.392 4.976 42.271 1.00 85.88 432 SER A O 1
ATOM 3460 N N . VAL A 1 433 ? -27.273 5.271 44.195 1.00 88.31 433 VAL A N 1
ATOM 3461 C CA . VAL A 1 433 ? -27.326 6.747 44.208 1.00 88.31 433 VAL A CA 1
ATOM 3462 C C . VAL A 1 433 ? -26.421 7.413 43.164 1.00 88.31 433 VAL A C 1
ATOM 3464 O O . VAL A 1 433 ? -26.669 8.555 42.775 1.00 88.31 433 VAL A O 1
ATOM 3467 N N . ASP A 1 434 ? -25.399 6.703 42.688 1.00 87.00 434 ASP A N 1
ATOM 3468 C CA . ASP A 1 434 ? -24.395 7.206 41.751 1.00 87.00 434 ASP A CA 1
ATOM 3469 C C . ASP A 1 434 ? -24.652 6.744 40.310 1.00 87.00 434 ASP A C 1
ATOM 3471 O O . ASP A 1 434 ? -24.089 7.319 39.385 1.00 87.00 434 ASP A O 1
ATOM 3475 N N . VAL A 1 435 ? -25.591 5.813 40.086 1.00 81.50 435 VAL A N 1
ATOM 3476 C CA . VAL A 1 435 ? -26.003 5.317 38.755 1.00 81.50 435 VAL A CA 1
ATOM 3477 C C . VAL A 1 435 ? -26.304 6.458 37.781 1.00 81.50 435 VAL A C 1
ATOM 3479 O O . VAL A 1 435 ? -25.946 6.407 36.609 1.00 81.50 435 VAL A O 1
ATOM 3482 N N . ALA A 1 436 ? -26.953 7.535 38.227 1.00 78.56 436 ALA A N 1
ATOM 3483 C CA . ALA A 1 436 ? -27.241 8.665 37.346 1.00 78.56 436 ALA A CA 1
ATOM 3484 C C . ALA A 1 436 ? -25.969 9.408 36.884 1.00 78.56 436 ALA A C 1
ATOM 3486 O O . ALA A 1 436 ? -25.974 9.958 35.781 1.00 78.56 436 ALA A O 1
ATOM 3487 N N . LYS A 1 437 ? -24.902 9.376 37.692 1.00 83.38 437 LYS A N 1
ATOM 3488 C CA . LYS A 1 437 ? -23.645 10.126 37.545 1.00 83.38 437 LYS A CA 1
ATOM 3489 C C . LYS A 1 437 ? -22.488 9.296 36.977 1.00 83.38 437 LYS A C 1
ATOM 3491 O O . LYS A 1 437 ? -21.471 9.875 36.622 1.00 83.38 437 LYS A O 1
ATOM 3496 N N . THR A 1 438 ? -22.621 7.973 36.911 1.00 86.00 438 THR A N 1
ATOM 3497 C CA . THR A 1 438 ? -21.602 7.098 36.321 1.00 86.00 438 THR A CA 1
ATOM 3498 C C . THR A 1 438 ? -21.582 7.239 34.803 1.00 86.00 438 THR A C 1
ATOM 3500 O O . THR A 1 438 ? -22.631 7.180 34.151 1.00 86.00 438 THR A O 1
ATOM 3503 N N . ASP A 1 439 ? -20.381 7.405 34.258 1.00 87.50 439 ASP A N 1
ATOM 3504 C CA . ASP A 1 439 ? -20.136 7.396 32.821 1.00 87.50 439 ASP A CA 1
ATOM 3505 C C . ASP A 1 439 ? -19.825 5.969 32.353 1.00 87.50 439 ASP A C 1
ATOM 3507 O O . ASP A 1 439 ? -19.064 5.248 32.999 1.00 87.50 439 ASP A O 1
ATOM 3511 N N . VAL A 1 440 ? -20.411 5.576 31.220 1.00 90.56 440 VAL A N 1
ATOM 3512 C CA . VAL A 1 440 ? -19.979 4.399 30.451 1.00 90.56 440 VAL A CA 1
ATOM 3513 C C . VAL A 1 440 ? -19.118 4.910 29.312 1.00 90.56 440 VAL A C 1
ATOM 3515 O O . VAL A 1 440 ? -19.597 5.719 28.511 1.00 90.56 440 VAL A O 1
ATOM 3518 N N . LEU A 1 441 ? -17.868 4.455 29.249 1.00 92.44 441 LEU A N 1
ATOM 3519 C CA . LEU A 1 441 ? -16.944 4.804 28.175 1.00 92.44 441 LEU A CA 1
ATOM 3520 C C . LEU A 1 441 ? -16.735 3.596 27.268 1.00 92.44 441 LEU A C 1
ATOM 3522 O O . LEU A 1 441 ? -16.572 2.477 27.745 1.00 92.44 441 LEU A O 1
ATOM 3526 N N . VAL A 1 442 ? -16.720 3.819 25.959 1.00 93.88 442 VAL A N 1
ATOM 3527 C CA . VAL A 1 442 ? -16.429 2.771 24.972 1.00 93.88 442 VAL A CA 1
ATOM 3528 C C . VAL A 1 442 ? -15.371 3.279 24.005 1.00 93.88 442 VAL A C 1
ATOM 3530 O O . VAL A 1 442 ? -15.594 4.295 23.355 1.00 93.88 442 VAL A O 1
ATOM 3533 N N . ASN A 1 443 ? -14.240 2.590 23.883 1.00 94.25 443 ASN A N 1
ATOM 3534 C CA . ASN A 1 443 ? -13.296 2.819 22.790 1.00 94.25 443 ASN A CA 1
ATOM 3535 C C . ASN A 1 443 ? -13.655 1.882 21.637 1.00 94.25 443 ASN A C 1
ATOM 3537 O O . ASN A 1 443 ? -13.418 0.681 21.741 1.00 94.25 443 ASN A O 1
ATOM 3541 N N . VAL A 1 444 ? -14.260 2.418 20.575 1.00 94.56 444 VAL A N 1
ATOM 3542 C CA . VAL A 1 444 ? -14.569 1.659 19.356 1.00 94.56 444 VAL A CA 1
ATOM 3543 C C . VAL A 1 444 ? -13.370 1.741 18.421 1.00 94.56 444 VAL A C 1
ATOM 3545 O O . VAL A 1 444 ? -13.054 2.816 17.906 1.00 94.56 444 VAL A O 1
ATOM 3548 N N . PHE A 1 445 ? -12.720 0.606 18.179 1.00 94.12 445 PHE A N 1
ATOM 3549 C CA . PHE A 1 445 ? -11.536 0.534 17.327 1.00 94.12 445 PHE A CA 1
ATOM 3550 C C . PHE A 1 445 ? -11.912 0.901 15.888 1.00 94.12 445 PHE A C 1
ATOM 3552 O O . PHE A 1 445 ? -12.911 0.414 15.361 1.00 94.12 445 PHE A O 1
ATOM 3559 N N . GLY A 1 446 ? -11.155 1.809 15.269 1.00 89.56 446 GLY A N 1
ATOM 3560 C CA . GLY A 1 446 ? -11.465 2.318 13.928 1.00 89.56 446 GLY A CA 1
ATOM 3561 C C . GLY A 1 446 ? -12.790 3.091 13.849 1.00 89.56 446 GLY A C 1
ATOM 3562 O O . GLY A 1 446 ? -13.337 3.294 12.768 1.00 89.56 446 GLY A O 1
ATOM 3563 N N . GLY A 1 447 ? -13.356 3.521 14.982 1.00 91.94 447 GLY A N 1
ATOM 3564 C CA . GLY A 1 447 ? -14.548 4.364 14.992 1.00 91.94 447 GLY A CA 1
ATOM 3565 C C . GLY A 1 447 ? -14.298 5.707 14.295 1.00 91.94 447 GLY A C 1
ATOM 3566 O O . GLY A 1 447 ? -13.209 6.273 14.366 1.00 91.94 447 GLY A O 1
ATOM 3567 N N . SER A 1 448 ? -15.320 6.254 13.634 1.00 91.88 448 SER A N 1
ATOM 3568 C CA . SER A 1 448 ? -15.236 7.542 12.936 1.00 91.88 448 SER A CA 1
ATOM 3569 C C . SER A 1 448 ? -16.426 8.440 13.254 1.00 91.88 448 SER A C 1
ATOM 3571 O O . SER A 1 448 ? -17.386 8.034 13.905 1.00 91.88 448 SER A O 1
ATOM 3573 N N . GLU A 1 449 ? -16.420 9.667 12.735 1.00 90.31 449 GLU A N 1
ATOM 3574 C CA . GLU A 1 449 ? -17.578 10.563 12.828 1.00 90.31 449 GLU A CA 1
ATOM 3575 C C . GLU A 1 449 ? -18.856 10.034 12.156 1.00 90.31 449 GLU A C 1
ATOM 3577 O O . GLU A 1 449 ? -19.929 10.578 12.397 1.00 90.31 449 GLU A O 1
ATOM 3582 N N . LYS A 1 450 ? -18.756 8.970 11.350 1.00 91.94 450 LYS A N 1
ATOM 3583 C CA . LYS A 1 450 ? -19.902 8.283 10.739 1.00 91.94 450 LYS A CA 1
ATOM 3584 C C . LYS A 1 450 ? -20.389 7.076 11.545 1.00 91.94 450 LYS A C 1
ATOM 3586 O O . LYS A 1 450 ? -21.382 6.461 11.164 1.00 91.94 450 LYS A O 1
ATOM 3591 N N . SER A 1 451 ? -19.698 6.708 12.623 1.00 93.06 451 SER A N 1
ATOM 3592 C CA . SER A 1 451 ? -20.090 5.590 13.479 1.00 93.06 451 SER A CA 1
ATOM 3593 C C . SER A 1 451 ? -21.272 5.980 14.364 1.00 93.06 451 SER A C 1
ATOM 3595 O O . SER A 1 451 ? -21.253 7.025 15.012 1.00 93.06 451 SER A O 1
ATOM 3597 N N . LYS A 1 452 ? -22.277 5.101 14.439 1.00 94.38 452 LYS A N 1
ATOM 3598 C CA . LYS A 1 452 ? -23.349 5.170 15.435 1.00 94.38 452 LYS A CA 1
ATOM 3599 C C . LYS A 1 452 ? -23.054 4.153 16.533 1.00 94.38 452 LYS A C 1
ATOM 3601 O O . LYS A 1 452 ? -22.910 2.968 16.239 1.00 94.38 452 LYS A O 1
ATOM 3606 N N . VAL A 1 453 ? -22.954 4.615 17.776 1.00 94.75 453 VAL A N 1
ATOM 3607 C CA . VAL A 1 453 ? -22.673 3.764 18.939 1.00 94.75 453 VAL A CA 1
ATOM 3608 C C . VAL A 1 453 ? -23.839 3.875 19.908 1.00 94.75 453 VAL A C 1
ATOM 3610 O O . VAL A 1 453 ? -24.226 4.974 20.300 1.00 94.75 453 VAL A O 1
ATOM 3613 N N . GLU A 1 454 ? -24.411 2.735 20.277 1.00 94.75 454 GLU A N 1
ATOM 3614 C CA . GLU A 1 454 ? -25.571 2.649 21.160 1.00 94.75 454 GLU A CA 1
ATOM 3615 C C . GLU A 1 454 ? -25.297 1.636 22.272 1.00 94.75 454 GLU A C 1
ATOM 3617 O O . GLU A 1 454 ? -24.647 0.614 22.054 1.00 94.75 454 GLU A O 1
ATOM 3622 N N . MET A 1 455 ? -25.830 1.897 23.463 1.00 93.00 455 MET A N 1
ATOM 3623 C CA . MET A 1 455 ? -25.787 0.972 24.594 1.00 93.00 455 MET A CA 1
ATOM 3624 C C . MET A 1 455 ? -27.192 0.697 25.132 1.00 93.00 455 MET A C 1
ATOM 3626 O O . MET A 1 455 ? -28.086 1.528 24.999 1.00 93.00 455 MET A O 1
ATOM 3630 N N . ARG A 1 456 ? -27.401 -0.458 25.770 1.00 90.94 456 ARG A N 1
ATOM 3631 C CA . ARG A 1 456 ? -28.647 -0.787 26.482 1.00 90.94 456 ARG A CA 1
ATOM 3632 C C . ARG A 1 456 ? -28.357 -1.589 27.746 1.00 90.94 456 ARG A C 1
ATOM 3634 O O . ARG A 1 456 ? -27.382 -2.335 27.794 1.00 90.94 456 ARG A O 1
ATOM 3641 N N . PHE A 1 457 ? -29.239 -1.483 28.738 1.00 83.69 457 PHE A N 1
ATOM 3642 C CA . PHE A 1 457 ? -29.173 -2.289 29.961 1.00 83.69 457 PHE A CA 1
ATOM 3643 C C . PHE A 1 457 ? -30.065 -3.522 29.861 1.00 83.69 457 PHE A C 1
ATOM 3645 O O . PHE A 1 457 ? -31.279 -3.410 29.674 1.00 83.69 457 PHE A O 1
ATOM 3652 N N . GLY A 1 458 ? -29.462 -4.700 30.021 1.00 84.06 458 GLY A N 1
ATOM 3653 C CA . GLY A 1 458 ? -30.154 -5.975 29.860 1.00 84.06 458 GLY A CA 1
ATOM 3654 C C . GLY A 1 458 ? -30.728 -6.169 28.451 1.00 84.06 458 GLY A C 1
ATOM 3655 O O . GLY A 1 458 ? -30.475 -5.404 27.522 1.00 84.06 458 GLY A O 1
ATOM 3656 N N . GLU A 1 459 ? -31.530 -7.215 28.281 1.00 90.81 459 GLU A N 1
ATOM 3657 C CA . GLU A 1 459 ? -32.062 -7.585 26.962 1.00 90.81 459 GLU A CA 1
ATOM 3658 C C . GLU A 1 459 ? -33.251 -6.723 26.516 1.00 90.81 459 GLU A C 1
ATOM 3660 O O . GLU A 1 459 ? -33.490 -6.569 25.319 1.00 90.81 459 GLU A O 1
ATOM 3665 N N . LYS A 1 460 ? -33.994 -6.159 27.479 1.00 91.81 460 LYS A N 1
ATOM 3666 C CA . LYS A 1 460 ? -35.247 -5.414 27.257 1.00 91.81 460 LYS A CA 1
ATOM 3667 C C . LYS A 1 460 ? -35.121 -3.902 27.478 1.00 91.81 460 LYS A C 1
ATOM 3669 O O . LYS A 1 460 ? -36.122 -3.196 27.381 1.00 91.81 460 LYS A O 1
ATOM 3674 N N . GLY A 1 461 ? -33.928 -3.407 27.809 1.00 88.75 461 GLY A N 1
ATOM 3675 C CA . GLY A 1 461 ? -33.682 -1.974 27.952 1.00 88.75 461 GLY A CA 1
ATOM 3676 C C . GLY A 1 461 ? -33.792 -1.236 26.618 1.00 88.75 461 GLY A C 1
ATOM 3677 O O . GLY A 1 461 ? -33.589 -1.818 25.551 1.00 88.75 461 GLY A O 1
ATOM 3678 N N . GLN A 1 462 ? -34.096 0.059 26.683 1.00 92.69 462 GLN A N 1
ATOM 3679 C CA . GLN A 1 462 ? -34.043 0.929 25.510 1.00 92.69 462 GLN A CA 1
ATOM 3680 C C . GLN A 1 462 ? -32.590 1.185 25.097 1.00 92.69 462 GLN A C 1
ATOM 3682 O O . GLN A 1 462 ? -31.702 1.264 25.949 1.00 92.69 462 GLN A O 1
ATOM 3687 N N . TRP A 1 463 ? -32.368 1.315 23.789 1.00 95.00 463 TRP A N 1
ATOM 3688 C CA . TRP A 1 463 ? -31.090 1.760 23.248 1.00 95.00 463 TRP A CA 1
ATOM 3689 C C . TRP A 1 463 ? -30.886 3.245 23.537 1.00 95.00 463 TRP A C 1
ATOM 3691 O O . TRP A 1 463 ? -31.789 4.059 23.353 1.00 95.00 463 TRP A O 1
ATOM 3701 N N . ILE A 1 464 ? -29.689 3.570 24.005 1.00 92.75 464 ILE A N 1
ATOM 3702 C CA . ILE A 1 464 ? -29.232 4.913 24.331 1.00 92.75 464 ILE A CA 1
ATOM 3703 C C . ILE A 1 464 ? -28.066 5.207 23.398 1.00 92.75 464 ILE A C 1
ATOM 3705 O O . ILE A 1 464 ? -27.040 4.526 23.454 1.00 92.75 464 ILE A O 1
ATOM 3709 N N . GLU A 1 465 ? -28.227 6.211 22.544 1.00 95.06 465 GLU A N 1
ATOM 3710 C CA . GLU A 1 465 ? -27.145 6.688 21.690 1.00 95.06 465 GLU A CA 1
ATOM 3711 C C . GLU A 1 465 ? -26.050 7.341 22.541 1.00 95.06 465 GLU A C 1
ATOM 3713 O O . GLU A 1 465 ? -26.325 8.141 23.439 1.00 95.06 465 GLU A O 1
ATOM 3718 N N . MET A 1 466 ? -24.802 6.953 22.286 1.00 94.44 466 MET A N 1
ATOM 3719 C CA . MET A 1 466 ? -23.640 7.421 23.030 1.00 94.44 466 MET A CA 1
ATOM 3720 C C . MET A 1 466 ? -23.054 8.682 22.387 1.00 94.44 466 MET A C 1
ATOM 3722 O O . MET A 1 466 ? -22.866 8.755 21.173 1.00 94.44 466 MET A O 1
ATOM 3726 N N . THR A 1 467 ? -22.668 9.656 23.208 1.00 92.38 467 THR A N 1
ATOM 3727 C CA . THR A 1 467 ? -22.036 10.898 22.753 1.00 92.38 467 THR A CA 1
ATOM 3728 C C . THR A 1 467 ? -20.572 10.666 22.390 1.00 92.38 467 THR A C 1
ATOM 3730 O O . THR A 1 467 ? -19.744 10.333 23.244 1.00 92.38 467 THR A O 1
ATOM 3733 N N . ARG A 1 468 ? -20.213 10.910 21.129 1.00 89.75 468 ARG A N 1
ATOM 3734 C CA . ARG A 1 468 ? -18.812 10.888 20.689 1.00 89.75 468 ARG A CA 1
ATOM 3735 C C . ARG A 1 468 ? -18.001 11.946 21.435 1.00 89.75 468 ARG A C 1
ATOM 3737 O O . ARG A 1 468 ? -18.336 13.126 21.379 1.00 89.75 468 ARG A O 1
ATOM 3744 N N . THR A 1 469 ? -16.916 11.538 22.086 1.00 88.88 469 THR A N 1
ATOM 3745 C CA . THR A 1 469 ? -16.063 12.426 22.883 1.00 88.88 469 THR A CA 1
ATOM 3746 C C . THR A 1 469 ? -14.587 12.213 22.540 1.00 88.88 469 THR A C 1
ATOM 3748 O O . THR A 1 469 ? -14.034 11.157 22.843 1.00 88.88 469 THR A O 1
ATOM 3751 N N . PRO A 1 470 ? -13.937 13.210 21.916 1.00 86.25 470 PRO A N 1
ATOM 3752 C CA . PRO A 1 470 ? -12.487 13.328 21.851 1.00 86.25 470 PRO A CA 1
ATOM 3753 C C . PRO A 1 470 ? -11.801 13.230 23.214 1.00 86.25 470 PRO A C 1
ATOM 3755 O O . PRO A 1 470 ? -11.910 14.153 24.021 1.00 86.25 470 PRO A O 1
ATOM 3758 N N . MET A 1 471 ? -11.101 12.129 23.487 1.00 87.81 471 MET A N 1
ATOM 3759 C CA . MET A 1 471 ? -10.287 11.988 24.695 1.00 87.81 471 MET A CA 1
ATOM 3760 C C . MET A 1 471 ? -9.211 10.914 24.539 1.00 87.81 471 MET A C 1
ATOM 3762 O O . MET A 1 471 ? -9.261 10.089 23.627 1.00 87.81 471 MET A O 1
ATOM 3766 N N . LYS A 1 472 ? -8.255 10.913 25.468 1.00 88.12 472 LYS A N 1
ATOM 3767 C CA . LYS A 1 472 ? -7.310 9.810 25.625 1.00 88.12 472 LYS A CA 1
ATOM 3768 C C . LYS A 1 472 ? -8.019 8.590 26.202 1.00 88.12 472 LYS A C 1
ATOM 3770 O O . LYS A 1 472 ? -8.910 8.733 27.041 1.00 88.12 472 LYS A O 1
ATOM 3775 N N . ASP A 1 473 ? -7.601 7.405 25.775 1.00 89.81 473 ASP A N 1
ATOM 3776 C CA . ASP A 1 473 ? -8.120 6.161 26.327 1.00 89.81 473 ASP A CA 1
ATOM 3777 C C . ASP A 1 473 ? -7.610 5.961 27.774 1.00 89.81 473 ASP A C 1
ATOM 3779 O O . ASP A 1 473 ? -6.395 5.900 27.990 1.00 89.81 473 ASP A O 1
ATOM 3783 N N . PRO A 1 474 ? -8.506 5.867 28.775 1.00 87.69 474 PRO A N 1
ATOM 3784 C CA . PRO A 1 474 ? -8.105 5.783 30.178 1.00 87.69 474 PRO A CA 1
ATOM 3785 C C . PRO A 1 474 ? -7.419 4.455 30.526 1.00 87.69 474 PRO A C 1
ATOM 3787 O O . PRO A 1 474 ? -6.554 4.427 31.401 1.00 87.69 474 PRO A O 1
ATOM 3790 N N . ALA A 1 475 ? -7.766 3.356 29.848 1.00 88.56 475 ALA A N 1
ATOM 3791 C CA . ALA A 1 475 ? -7.103 2.074 30.057 1.00 88.56 475 ALA A CA 1
ATOM 3792 C C . ALA A 1 475 ? -5.702 2.076 29.440 1.00 88.56 475 ALA A C 1
ATOM 3794 O O . ALA A 1 475 ? -4.777 1.529 30.037 1.00 88.56 475 ALA A O 1
ATOM 3795 N N . TYR A 1 476 ? -5.522 2.739 28.296 1.00 91.00 476 TYR A N 1
ATOM 3796 C CA . TYR A 1 476 ? -4.206 2.965 27.711 1.00 91.00 476 TYR A CA 1
ATOM 3797 C C . TYR A 1 476 ? -3.316 3.817 28.626 1.00 91.00 476 TYR A C 1
ATOM 3799 O O . TYR A 1 476 ? -2.169 3.445 28.863 1.00 91.00 476 TYR A O 1
ATOM 3807 N N . GLU A 1 477 ? -3.825 4.921 29.189 1.00 91.06 477 GLU A N 1
ATOM 3808 C CA . GLU A 1 477 ? -3.048 5.740 30.134 1.00 91.06 477 GLU A CA 1
ATOM 3809 C C . GLU A 1 477 ? -2.622 4.935 31.371 1.00 91.06 477 GLU A C 1
ATOM 3811 O O . GLU A 1 477 ? -1.439 4.933 31.718 1.00 91.06 477 GLU A O 1
ATOM 3816 N N . ALA A 1 478 ? -3.548 4.186 31.979 1.00 90.06 478 ALA A N 1
ATOM 3817 C CA . ALA A 1 478 ? -3.251 3.329 33.127 1.00 90.06 478 ALA A CA 1
ATOM 3818 C C . ALA A 1 478 ? -2.245 2.212 32.786 1.00 90.06 478 ALA A C 1
ATOM 3820 O O . ALA A 1 478 ? -1.361 1.895 33.582 1.00 90.06 478 ALA A O 1
ATOM 3821 N N . MET A 1 479 ? -2.355 1.622 31.593 1.00 90.50 479 MET A N 1
ATOM 3822 C CA . MET A 1 479 ? -1.420 0.615 31.087 1.00 90.50 479 MET A CA 1
ATOM 3823 C C . MET A 1 479 ? -0.013 1.199 30.911 1.00 90.50 479 MET A C 1
ATOM 3825 O O . MET A 1 479 ? 0.947 0.604 31.388 1.00 90.50 479 MET A O 1
ATOM 3829 N N . VAL A 1 480 ? 0.121 2.378 30.295 1.00 88.56 480 VAL A N 1
ATOM 3830 C CA . VAL A 1 480 ? 1.421 3.054 30.130 1.00 88.56 480 VAL A CA 1
ATOM 3831 C C . VAL A 1 480 ? 2.046 3.404 31.482 1.00 88.56 480 VAL A C 1
ATOM 3833 O O . VAL A 1 480 ? 3.257 3.261 31.654 1.00 88.56 480 VAL A O 1
ATOM 3836 N N . GLU A 1 481 ? 1.251 3.866 32.449 1.00 89.75 481 GLU A N 1
ATOM 3837 C CA . GLU A 1 481 ? 1.735 4.145 33.805 1.00 89.75 481 GLU A CA 1
ATOM 3838 C C . GLU A 1 481 ? 2.246 2.874 34.493 1.00 89.75 481 GLU A C 1
ATOM 3840 O O . GLU A 1 481 ? 3.353 2.868 35.038 1.00 89.75 481 GLU A O 1
ATOM 3845 N N . LYS A 1 482 ? 1.486 1.777 34.397 1.00 88.19 482 LYS A N 1
ATOM 3846 C CA . LYS A 1 482 ? 1.887 0.471 34.923 1.00 88.19 482 LYS A CA 1
ATOM 3847 C C . LYS A 1 482 ? 3.190 -0.013 34.289 1.00 88.19 482 LYS A C 1
ATOM 3849 O O . LYS A 1 482 ? 4.093 -0.418 35.014 1.00 88.19 482 LYS A O 1
ATOM 3854 N N . ASP A 1 483 ? 3.304 0.061 32.968 1.00 87.81 483 ASP A N 1
ATOM 3855 C CA . ASP A 1 483 ? 4.494 -0.379 32.238 1.00 87.81 483 ASP A CA 1
ATOM 3856 C C . ASP A 1 483 ? 5.741 0.422 32.620 1.00 87.81 483 ASP A C 1
ATOM 3858 O O . ASP A 1 483 ? 6.822 -0.144 32.743 1.00 87.81 483 ASP A O 1
ATOM 3862 N N . ARG A 1 484 ? 5.602 1.727 32.881 1.00 84.44 484 ARG A N 1
ATOM 3863 C CA . ARG A 1 484 ? 6.710 2.557 33.385 1.00 84.44 484 ARG A CA 1
ATOM 3864 C C . ARG A 1 484 ? 7.111 2.235 34.816 1.00 84.44 484 ARG A C 1
ATOM 3866 O O . ARG A 1 484 ? 8.266 2.439 35.176 1.00 84.44 484 ARG A O 1
ATOM 3873 N N . ALA A 1 485 ? 6.158 1.802 35.637 1.00 79.31 485 ALA A N 1
ATOM 3874 C CA . ALA A 1 485 ? 6.408 1.431 37.024 1.00 79.31 485 ALA A CA 1
ATOM 3875 C C . ALA A 1 485 ? 7.103 0.065 37.151 1.00 79.31 485 ALA A C 1
ATOM 3877 O O . ALA A 1 485 ? 7.704 -0.220 38.188 1.00 79.31 485 ALA A O 1
ATOM 3878 N N . LEU A 1 486 ? 7.044 -0.773 36.111 1.00 72.81 486 LEU A N 1
ATOM 3879 C CA . LEU A 1 486 ? 7.817 -2.006 36.047 1.00 72.81 486 LEU A CA 1
ATOM 3880 C C . LEU A 1 486 ? 9.290 -1.656 35.806 1.00 72.81 486 LEU A C 1
ATOM 3882 O O . LEU A 1 486 ? 9.697 -1.283 34.709 1.00 72.81 486 LEU A O 1
ATOM 3886 N N . THR A 1 487 ? 10.111 -1.774 36.847 1.00 52.03 487 THR A N 1
ATOM 3887 C CA . THR A 1 487 ? 11.567 -1.737 36.697 1.00 52.03 487 THR A CA 1
ATOM 3888 C C . THR A 1 487 ? 12.013 -2.961 35.912 1.00 52.03 487 THR A C 1
ATOM 3890 O O . THR A 1 487 ? 11.701 -4.087 36.311 1.00 52.03 487 THR A O 1
ATOM 3893 N N . THR A 1 488 ? 12.763 -2.755 34.829 1.00 44.19 488 THR A N 1
ATOM 3894 C CA . THR A 1 488 ? 13.539 -3.826 34.198 1.00 44.19 488 THR A CA 1
ATOM 3895 C C . THR A 1 488 ? 14.386 -4.498 35.288 1.00 44.19 488 THR A C 1
ATOM 3897 O O . THR A 1 488 ? 15.084 -3.764 35.994 1.00 44.19 488 THR A O 1
ATOM 3900 N N . PRO A 1 489 ? 14.278 -5.824 35.489 1.00 40.50 489 PRO A N 1
ATOM 3901 C CA . PRO A 1 489 ? 15.095 -6.548 36.461 1.00 40.50 489 PRO A CA 1
ATOM 3902 C C . PRO A 1 489 ? 16.595 -6.309 36.295 1.00 40.50 489 PRO A C 1
ATOM 3904 O O . PRO A 1 489 ? 17.040 -6.165 35.130 1.00 40.50 489 PRO A O 1
#

Sequence (489 aa):
MSAKWILASLAAVVASALVASPWNRDPKAVGRTESPDLSLAQGAPMAEGVVFEDRNRNGRRDPGERGIAGVRVSNQRVFDTTDSQGRWRLPYDDDTIFFVVKPAGYMTPVDEQQLPKFYYVHKPNGSPKTRFGGLEPTGPLPKSIDFALYKTKEPEKFQALFFGDTQSRNLREIDYLTRTIIEPLRGSDAAFGVTLGDILFDDLSIFQQHNEAIALIGIPWYNVLGNHDINYDAVHDHESGETFHRFYGPNYYSFEYGKAHFVALDNVWWMHGTTQSDGRGRYKGSIGVRQLEWLKKDLALVPQDRLVVLTMHIPLMDTEEKKEILELLSQRPYTLSVAAHTHFQQHHFLGEEHGHKGKKPHHHLVNVTTCGSWWQGSPDNYGIPHSTMRDGAPRGYSIFTFDGNQYSIEFRAAGKPAAHQMNIYLPDEVKSVDVAKTDVLVNVFGGSEKSKVEMRFGEKGQWIEMTRTPMKDPAYEAMVEKDRALTTP

Solvent-accessible surface area (backbone atoms only — not comparable to full-atom values): 26418 Å² total; per-residue (Å²): 75,53,47,34,26,38,38,70,42,62,73,78,90,67,92,73,78,81,78,68,81,73,91,64,87,66,97,76,79,75,82,92,73,81,75,86,69,68,52,79,59,96,84,49,54,69,48,40,26,34,33,28,43,30,83,84,71,77,71,61,96,50,97,88,51,47,37,40,52,73,42,42,34,33,48,69,48,58,75,36,60,15,38,88,64,3,40,40,65,45,69,52,60,72,77,30,46,37,31,50,36,46,49,57,50,43,41,58,51,56,53,94,43,22,38,65,55,46,65,51,70,42,24,43,80,29,47,73,93,40,97,74,40,37,38,70,57,56,44,77,84,69,94,54,57,67,44,39,29,30,81,44,90,59,55,55,60,45,35,32,39,40,34,8,28,52,39,28,70,48,73,69,45,43,50,48,46,35,68,45,52,34,58,83,38,45,75,54,86,39,71,29,34,35,39,25,8,19,62,29,35,80,48,72,82,50,51,64,64,49,37,52,50,59,24,59,24,71,42,43,45,46,74,25,45,19,82,36,46,46,44,79,76,30,80,46,50,91,52,17,43,31,48,40,37,58,77,69,43,68,55,45,51,51,37,37,54,49,38,30,38,38,32,36,36,41,26,61,35,54,38,60,99,40,62,41,99,86,68,43,73,31,67,47,35,29,47,58,70,61,45,51,54,25,50,55,55,53,56,72,73,49,66,70,79,34,17,38,37,40,36,20,10,54,39,61,90,62,25,72,57,36,46,61,53,30,46,60,50,29,79,41,88,30,58,37,35,40,16,15,78,68,29,36,51,44,68,44,71,39,30,61,95,65,42,18,75,30,99,59,53,43,42,38,35,29,36,41,16,44,21,12,49,44,86,34,67,62,54,48,101,83,68,46,37,63,8,51,16,68,49,51,34,63,17,20,32,34,42,36,38,36,47,44,48,45,74,50,80,42,75,38,37,51,88,52,62,77,84,60,50,59,51,78,48,65,75,96,74,74,58,82,88,44,48,64,75,42,60,42,42,30,44,41,57,82,52,43,97,85,60,85,53,68,48,57,60,76,94,83,42,68,78,42,77,39,45,80,38,75,35,68,44,67,67,43,52,53,47,54,52,51,50,69,69,54,71,82,130

Mean predicted aligned error: 6.62 Å

Foldseek 3Di:
DAEAAADADDQPPDDDDPPPDPPPDPVDPDDDDPPPCLADDVPADKAKAFEWAPAVLPFDDDPPIATDFQWWKDFLRDIFTAHRRRMTMGGDDLWTKIFTAAAEQKAARADLLLEGPTIDTRNQCAADDFPQGFGDHPHDRDNHDYTYIHGDDFDLKFKEWEAEALAAADVVSLVLLLVFAQVVLAPPRGQEYEYLANLYAQDLNCVVVSSNSNCNSVHHYAYAHYLNQFRLPDQAQVSRCRSVCRPRNDNWDWYDGNLAIEIHAEQWGWDHPDADPVRGTDTFGERDPNNLNVVLNVLVSRDQQGAYEYRHADFLVRHPCSLSVLCSCLVHQFYEYEYENQLAKAWDFADVVSNHNHPGGYIYIHFAHQCRCHQDADADPVRGHQNHGSQRHTGFIWMWIRRNRDIDIQTDHTPDDSPCQKDWDFDPDDDPVCVVVTYIYIHGGNDYPPDWDWDADPPPGDTDTHHHDHDGDPVVVVRVVVRVVDDDD

pLDDT: mean 90.07, std 16.99, range [24.2, 98.94]